Protein 2I2L (pdb70)

Secondary structure (DSSP, 8-state):
----B-B-S---BTTSTT-EEEE-TTS-EEEEEESSSSEEEEEETTSTT-B---EEETTEEE-SEEEEEEESSSSS---EEE-EEETTEEEEE-----EEEGGG--SEEEEEEEETTT-TT-SS---/----B-B-S---BTTSTTEEEEE-TTS-EEEEEESSS-EEEEEESSSTT-B---EEETTEEE-SEEEEEEESS-SS-EEEEE-EEETTEEEEE-----SEEEGGG--SEE--EEEETTTS-S-SS-----/----B-B-S---BTTSTTEEEEE-TTS-EEEEEESSSSEEEEEETTSSS-B--EEEETTEEEETTEEEEEEESSSS-EEEEE-EEETTEEEEE-----SEEETTT--SEEEEEEEETTT------

CATH classification: 2.10.70.50 (+1 more: 2.30.30.100)

Nearest PDB structures (foldseek):
  2i2l-assembly1_A  TM=1.008E+00  e=4.147E-24  Bacillus subtilis
  2i2l-assembly2_C-2  TM=9.514E-01  e=3.478E-18  Bacillus subtilis
  2i2l-assembly2_C-2  TM=1.008E+00  e=3.332E-23  Bacillus subtilis
  2i2l-assembly1_A  TM=9.440E-01  e=3.199E-18  Bacillus subtilis
  6m0w-assembly1_A  TM=3.793E-01  e=2.362E-01  Streptococcus thermophilus LMD-9

Solvent-accessible surface area: 21743 Å² total

Radius of gyration: 30.43 Å; Cα contacts (8 Å, |Δi|>4): 844; chains: 3; bounding box: 54×103×30 Å

Organism: Bacillus subtilis (strain 168) (NCBI:txid224308)

InterPro domains:
  IPR019096 YopX protein [PF09643] (5-131)

Structure (mmCIF, N/CA/C/O backbone):
data_2I2L
#
_entry.id   2I2L
#
_cell.length_a   99.521
_cell.length_b   99.521
_cell.length_c   87.430
_cell.angle_alpha   90.00
_cell.angle_beta   90.00
_cell.angle_gamma   120.00
#
_symmetry.space_group_name_H-M   'P 32 2 1'
#
loop_
_entity.id
_entity.type
_entity.pdbx_description
1 polymer 'YopX protein'
2 water water
#
loop_
_atom_site.group_PDB
_atom_site.id
_atom_site.type_symbol
_atom_site.label_atom_id
_atom_site.label_alt_id
_atom_site.label_comp_id
_atom_site.label_asym_id
_atom_site.label_entity_id
_atom_site.label_seq_id
_atom_site.pdbx_PDB_ins_code
_atom_site.Cartn_x
_atom_site.Cartn_y
_atom_site.Cartn_z
_atom_site.occupancy
_atom_site.B_iso_or_equiv
_atom_site.auth_seq_id
_atom_site.auth_comp_id
_atom_site.auth_asym_id
_atom_site.auth_atom_id
_atom_site.pdbx_PDB_model_num
ATOM 9 N N . ASN A 1 2 ? 16.134 93.313 51.217 1.00 66.12 2 ASN A N 1
ATOM 10 C CA . ASN A 1 2 ? 16.449 93.950 49.944 1.00 60.60 2 ASN A CA 1
ATOM 11 C C . ASN A 1 2 ? 15.159 94.531 49.416 1.00 54.88 2 ASN A C 1
ATOM 12 O O . ASN A 1 2 ? 14.666 94.138 48.365 1.00 54.21 2 ASN A O 1
ATOM 17 N N . THR A 1 3 ? 14.616 95.472 50.166 1.00 48.26 3 THR A N 1
ATOM 18 C CA . THR A 1 3 ? 13.366 96.091 49.798 1.00 43.05 3 THR A CA 1
ATOM 19 C C . THR A 1 3 ? 13.492 97.604 49.664 1.00 40.08 3 THR A C 1
ATOM 20 O O . THR A 1 3 ? 12.677 98.237 49.005 1.00 40.17 3 THR A O 1
ATOM 24 N N . ALA A 1 4 ? 14.529 98.176 50.269 1.00 37.73 4 ALA A N 1
ATOM 25 C CA . ALA A 1 4 ? 14.750 99.625 50.234 1.00 34.07 4 ALA A CA 1
ATOM 26 C C . ALA A 1 4 ? 14.807 100.172 48.825 1.00 32.17 4 ALA A C 1
ATOM 27 O O . ALA A 1 4 ? 15.602 99.724 48.003 1.00 32.09 4 ALA A O 1
ATOM 29 N N . TYR A 1 5 ? 13.954 101.153 48.561 1.00 30.74 5 TYR A N 1
ATOM 30 C CA . TYR A 1 5 ? 13.882 101.780 47.249 1.00 29.20 5 TYR A CA 1
ATOM 31 C C . TYR A 1 5 ? 13.343 103.191 47.457 1.00 28.83 5 TYR A C 1
ATOM 32 O O . TYR A 1 5 ? 12.881 103.534 48.551 1.00 28.37 5 TYR A O 1
ATOM 41 N N . ARG A 1 6 ? 13.414 104.007 46.413 1.00 27.64 6 ARG A N 1
ATOM 42 C CA . ARG A 1 6 ? 12.854 105.346 46.478 1.00 28.60 6 ARG A CA 1
ATOM 43 C C . ARG A 1 6 ? 12.471 105.763 45.069 1.00 29.14 6 ARG A C 1
ATOM 44 O O . ARG A 1 6 ? 13.165 105.443 44.104 1.00 28.43 6 ARG A O 1
ATOM 52 N N . VAL A 1 7 ? 11.347 106.453 44.950 1.00 30.63 7 VAL A N 1
ATOM 53 C CA . VAL A 1 7 ? 10.902 106.902 43.645 1.00 34.19 7 VAL A CA 1
ATOM 54 C C . VAL A 1 7 ? 10.845 108.405 43.587 1.00 37.22 7 VAL A C 1
ATOM 55 O O . VAL A 1 7 ? 10.574 109.085 44.579 1.00 35.66 7 VAL A O 1
ATOM 59 N N . TRP A 1 8 ? 11.122 108.927 42.406 1.00 42.59 8 TRP A N 1
ATOM 60 C CA . TRP A 1 8 ? 11.054 110.356 42.212 1.00 47.46 8 TRP A CA 1
ATOM 61 C C . TRP A 1 8 ? 9.942 110.560 41.186 1.00 48.92 8 TRP A C 1
ATOM 62 O O . TRP A 1 8 ? 10.079 110.196 40.011 1.00 49.33 8 TRP A O 1
ATOM 73 N N . ASP A 1 9 ? 8.825 111.103 41.657 1.00 50.10 9 ASP A N 1
ATOM 74 C CA . ASP A 1 9 ? 7.671 111.334 40.809 1.00 51.74 9 ASP A CA 1
ATOM 75 C C . ASP A 1 9 ? 7.896 112.533 39.904 1.00 53.26 9 ASP A C 1
ATOM 76 O O . ASP A 1 9 ? 7.203 112.703 38.906 1.00 53.72 9 ASP A O 1
ATOM 81 N N . GLY A 1 10 ? 8.883 113.355 40.251 1.00 54.89 10 GLY A N 1
ATOM 82 C CA . GLY A 1 10 ? 9.191 114.524 39.447 1.00 56.21 10 GLY A CA 1
ATOM 83 C C . GLY A 1 10 ? 9.175 115.805 40.252 1.00 56.88 10 GLY A C 1
ATOM 84 O O . GLY A 1 10 ? 9.851 116.773 39.916 1.00 57.59 10 GLY A O 1
ATOM 85 N N . GLU A 1 11 ? 8.392 115.809 41.321 1.00 57.59 11 GLU A N 1
ATOM 86 C CA . GLU A 1 11 ? 8.280 116.974 42.177 1.00 59.38 11 GLU A CA 1
ATOM 87 C C . GLU A 1 11 ? 8.906 116.685 43.532 1.00 61.00 11 GLU A C 1
ATOM 88 O O . GLU A 1 11 ? 9.599 117.531 44.108 1.00 61.48 11 GLU A O 1
ATOM 94 N N . GLN A 1 12 ? 8.665 115.481 44.038 1.00 61.87 12 GLN A N 1
ATOM 95 C CA . GLN A 1 12 ? 9.202 115.094 45.335 1.00 62.07 12 GLN A CA 1
ATOM 96 C C . GLN A 1 12 ? 9.778 113.673 45.378 1.00 60.98 12 GLN A C 1
ATOM 97 O O . GLN A 1 12 ? 9.475 112.832 44.525 1.00 61.45 12 GLN A O 1
ATOM 111 N N . HIS A 1 14 ? 10.302 109.949 47.135 1.00 51.17 14 HIS A N 1
ATOM 112 C CA . HIS A 1 14 ? 9.474 109.010 47.888 1.00 48.19 14 HIS A CA 1
ATOM 113 C C . HIS A 1 14 ? 10.293 107.836 48.416 1.00 47.84 14 HIS A C 1
ATOM 114 O O . HIS A 1 14 ? 10.926 107.104 47.650 1.00 48.34 14 HIS A O 1
ATOM 121 N N . TYR A 1 15 ? 10.286 107.663 49.733 1.00 46.62 15 TYR A N 1
ATOM 122 C CA . TYR A 1 15 ? 11.013 106.566 50.347 1.00 45.23 15 TYR A CA 1
ATOM 123 C C . TYR A 1 15 ? 10.074 105.406 50.684 1.00 44.55 15 TYR A C 1
ATOM 124 O O . TYR A 1 15 ? 8.979 105.604 51.207 1.00 43.28 15 TYR A O 1
ATOM 133 N N . TRP A 1 16 ? 10.521 104.197 50.352 1.00 45.14 16 TRP A N 1
ATOM 134 C CA . TRP A 1 16 ? 9.781 102.957 50.575 1.00 43.96 16 TRP A CA 1
ATOM 135 C C . TRP A 1 16 ? 9.038 102.858 51.910 1.00 43.55 16 TRP A C 1
ATOM 136 O O . TRP A 1 16 ? 7.913 102.360 51.956 1.00 41.18 16 TRP A O 1
ATOM 147 N N . ASP A 1 17 ? 9.666 103.317 52.992 1.00 44.58 17 ASP A N 1
ATOM 148 C CA . ASP A 1 17 ? 9.047 103.253 54.315 1.00 45.07 17 ASP A CA 1
ATOM 149 C C . ASP A 1 17 ? 8.004 104.319 54.597 1.00 44.91 17 ASP A C 1
ATOM 150 O O . ASP A 1 17 ? 7.311 104.245 55.613 1.00 44.94 17 ASP A O 1
ATOM 155 N N . ASP A 1 18 ? 7.900 105.314 53.718 1.00 44.25 18 ASP A N 1
ATOM 156 C CA . ASP A 1 18 ? 6.891 106.359 53.870 1.00 44.00 18 ASP A CA 1
ATOM 157 C C . ASP A 1 18 ? 5.568 105.652 54.159 1.00 44.40 18 ASP A C 1
ATOM 158 O O . ASP A 1 18 ? 5.297 104.596 53.594 1.00 45.59 18 ASP A O 1
ATOM 163 N N . GLU A 1 19 ? 4.738 106.223 55.020 1.00 43.81 19 GLU A N 1
ATOM 164 C CA . GLU A 1 19 ? 3.467 105.586 55.330 1.00 44.16 19 GLU A CA 1
ATOM 165 C C . GLU A 1 19 ? 2.597 105.466 54.078 1.00 43.60 19 GLU A C 1
ATOM 166 O O . GLU A 1 19 ? 2.569 106.374 53.240 1.00 42.51 19 GLU A O 1
ATOM 168 N N . GLY A 1 20 ? 1.914 104.328 53.953 1.00 43.11 20 GLY A N 1
ATOM 169 C CA . GLY A 1 20 ? 1.019 104.095 52.827 1.00 41.94 20 GLY A CA 1
ATOM 170 C C . GLY A 1 20 ? 1.581 103.680 51.473 1.00 40.87 20 GLY A C 1
ATOM 171 O O . GLY A 1 20 ? 0.898 102.998 50.696 1.00 40.82 20 GLY A O 1
ATOM 172 N N . LEU A 1 21 ? 2.809 104.083 51.167 1.00 38.69 21 LEU A N 1
ATOM 173 C CA . LEU A 1 21 ? 3.378 103.722 49.882 1.00 35.72 21 LEU A CA 1
ATOM 174 C C . LEU A 1 21 ? 3.602 102.232 49.738 1.00 32.48 21 LEU A C 1
ATOM 175 O O . LEU A 1 21 ? 3.870 101.518 50.709 1.00 31.17 21 LEU A O 1
ATOM 180 N N . SER A 1 22 ? 3.460 101.774 48.504 1.00 29.05 22 SER A N 1
ATOM 181 C CA . SER A 1 22 ? 3.679 100.381 48.158 1.00 27.77 22 SER A CA 1
ATOM 182 C C . SER A 1 22 ? 4.110 100.416 46.703 1.00 26.85 22 SER A C 1
ATOM 183 O O . SER A 1 22 ? 3.482 101.078 45.880 1.00 26.37 22 SER A O 1
ATOM 186 N N . LEU A 1 23 ? 5.195 99.720 46.395 1.00 26.05 23 LEU A N 1
ATOM 187 C CA . LEU A 1 23 ? 5.702 99.663 45.039 1.00 25.12 23 LEU A CA 1
ATOM 188 C C . LEU A 1 23 ? 5.172 98.402 44.362 1.00 24.28 23 LEU A C 1
ATOM 189 O O . LEU A 1 23 ? 5.078 97.334 44.981 1.00 21.52 23 LEU A O 1
ATOM 194 N N . ILE A 1 24 ? 4.810 98.525 43.093 1.00 23.52 24 ILE A N 1
ATOM 195 C CA . ILE A 1 24 ? 4.295 97.375 42.365 1.00 23.91 24 ILE A CA 1
ATOM 196 C C . ILE A 1 24 ? 4.994 97.215 41.022 1.00 24.41 24 ILE A C 1
ATOM 197 O O . ILE A 1 24 ? 4.828 98.044 40.116 1.00 23.76 24 ILE A O 1
ATOM 202 N N . ILE A 1 25 ? 5.785 96.151 40.913 1.00 23.89 25 ILE A N 1
ATOM 203 C CA . ILE A 1 25 ? 6.504 95.853 39.688 1.00 25.06 25 ILE A CA 1
ATOM 204 C C . ILE A 1 25 ? 5.652 94.886 38.874 1.00 28.46 25 ILE A C 1
ATOM 205 O O . ILE A 1 25 ? 5.186 93.878 39.409 1.00 29.32 25 ILE A O 1
ATOM 210 N N . LYS A 1 26 ? 5.433 95.185 37.593 1.00 30.68 26 LYS A N 1
ATOM 211 C CA . LYS A 1 26 ? 4.608 94.308 36.758 1.00 34.50 26 LYS A CA 1
ATOM 212 C C . LYS A 1 26 ? 5.377 93.364 35.828 1.00 35.77 26 LYS A C 1
ATOM 213 O O . LYS A 1 26 ? 6.542 93.593 35.492 1.00 33.79 26 LYS A O 1
ATOM 219 N N . SER A 1 27 ? 4.683 92.306 35.419 1.00 39.47 27 SER A N 1
ATOM 220 C CA . SER A 1 27 ? 5.219 91.263 34.543 1.00 43.98 27 SER A CA 1
ATOM 221 C C . SER A 1 27 ? 5.935 91.790 33.307 1.00 44.98 27 SER A C 1
ATOM 222 O O . SER A 1 27 ? 6.809 91.123 32.757 1.00 45.13 27 SER A O 1
ATOM 225 N N . ASN A 1 28 ? 5.562 92.984 32.870 1.00 46.63 28 ASN A N 1
ATOM 226 C CA . ASN A 1 28 ? 6.168 93.572 31.685 1.00 47.82 28 ASN A CA 1
ATOM 227 C C . ASN A 1 28 ? 7.311 94.515 32.060 1.00 48.37 28 ASN A C 1
ATOM 228 O O . ASN A 1 28 ? 7.741 95.342 31.243 1.00 49.32 28 ASN A O 1
ATOM 233 N N . GLY A 1 29 ? 7.784 94.407 33.299 1.00 47.32 29 GLY A N 1
ATOM 234 C CA . GLY A 1 29 ? 8.878 95.254 33.737 1.00 45.66 29 GLY A CA 1
ATOM 235 C C . GLY A 1 29 ? 8.476 96.634 34.218 1.00 43.89 29 GLY A C 1
ATOM 236 O O . GLY A 1 29 ? 9.277 97.325 34.841 1.00 44.89 29 GLY A O 1
ATOM 237 N N . ASP A 1 30 ? 7.251 97.054 33.926 1.00 42.10 30 ASP A N 1
ATOM 238 C CA . ASP A 1 30 ? 6.785 98.365 34.373 1.00 39.96 30 ASP A CA 1
ATOM 239 C C . ASP A 1 30 ? 6.690 98.393 35.893 1.00 38.03 30 ASP A C 1
ATOM 240 O O . ASP A 1 30 ? 6.571 97.344 36.538 1.00 37.31 30 ASP A O 1
ATOM 245 N N . TRP A 1 31 ? 6.766 99.591 36.464 1.00 35.39 31 TRP A N 1
ATOM 246 C CA . TRP A 1 31 ? 6.620 99.745 37.902 1.00 33.05 31 TRP A CA 1
ATOM 247 C C . TRP A 1 31 ? 5.594 100.838 38.156 1.00 34.30 31 TRP A C 1
ATOM 248 O O . TRP A 1 31 ? 5.261 101.606 37.252 1.00 35.14 31 TRP A O 1
ATOM 259 N N . THR A 1 32 ? 5.076 100.899 39.377 1.00 35.97 32 THR A N 1
ATOM 260 C CA . THR A 1 32 ? 4.066 101.892 39.725 1.00 35.62 32 THR A CA 1
ATOM 261 C C . THR A 1 32 ? 4.055 102.141 41.221 1.00 35.56 32 THR A C 1
ATOM 262 O O . THR A 1 32 ? 3.865 101.217 42.002 1.00 35.95 32 THR A O 1
ATOM 266 N N . LEU A 1 33 ? 4.263 103.384 41.629 1.00 36.54 33 LEU A N 1
ATOM 267 C CA . LEU A 1 33 ? 4.247 103.701 43.053 1.00 37.64 33 LEU A CA 1
ATOM 268 C C . LEU A 1 33 ? 2.809 103.971 43.479 1.00 39.38 33 LEU A C 1
ATOM 269 O O . LEU A 1 33 ? 2.122 104.782 42.861 1.00 39.94 33 LEU A O 1
ATOM 274 N N . LYS A 1 34 ? 2.353 103.296 44.530 1.00 41.64 34 LYS A N 1
ATOM 275 C CA . LYS A 1 34 ? 0.984 103.473 45.006 1.00 43.98 34 LYS A CA 1
ATOM 276 C C . LYS A 1 34 ? 0.875 103.862 46.474 1.00 46.32 34 LYS A C 1
ATOM 277 O O . LYS A 1 34 ? 1.614 103.367 47.327 1.00 47.29 34 LYS A O 1
ATOM 283 N N . ARG A 1 35 ? -0.069 104.752 46.751 1.00 49.40 35 ARG A N 1
ATOM 284 C CA . ARG A 1 35 ? -0.309 105.239 48.098 1.00 53.15 35 ARG A CA 1
ATOM 285 C C . ARG A 1 35 ? -1.683 104.774 48.561 1.00 55.46 35 ARG A C 1
ATOM 286 O O . ARG A 1 35 ? -2.580 104.559 47.747 1.00 55.72 35 ARG A O 1
ATOM 294 N N . LEU A 1 36 ? -1.844 104.612 49.869 1.00 59.07 36 LEU A N 1
ATOM 295 C CA . LEU A 1 36 ? -3.118 104.176 50.428 1.00 62.17 36 LEU A CA 1
ATOM 296 C C . LEU A 1 36 ? -3.766 105.332 51.187 1.00 63.97 36 LEU A C 1
ATOM 297 O O . LEU A 1 36 ? -3.362 105.648 52.310 1.00 63.39 36 LEU A O 1
ATOM 302 N N . TYR A 1 37 ? -4.765 105.959 50.564 1.00 66.02 37 TYR A N 1
ATOM 303 C CA . TYR A 1 37 ? -5.467 107.090 51.166 1.00 67.91 37 TYR A CA 1
ATOM 304 C C . TYR A 1 37 ? -6.505 106.619 52.182 1.00 68.67 37 TYR A C 1
ATOM 305 O O . TYR A 1 37 ? -6.290 106.725 53.392 1.00 69.38 37 TYR A O 1
ATOM 314 N N . THR A 1 38 ? -7.632 106.111 51.697 1.00 68.91 38 THR A N 1
ATOM 315 C CA . THR A 1 38 ? -8.674 105.611 52.589 1.00 69.54 38 THR A CA 1
ATOM 316 C C . THR A 1 38 ? -8.529 104.093 52.595 1.00 69.39 38 THR A C 1
ATOM 317 O O . THR A 1 38 ? -7.716 103.532 53.333 1.00 69.13 38 THR A O 1
ATOM 319 N N . ASP A 1 39 ? -9.326 103.438 51.762 1.00 69.07 39 ASP A N 1
ATOM 320 C CA . ASP A 1 39 ? -9.276 101.991 51.614 1.00 68.88 39 ASP A CA 1
ATOM 321 C C . ASP A 1 39 ? -9.059 101.827 50.113 1.00 68.38 39 ASP A C 1
ATOM 322 O O . ASP A 1 39 ? -9.323 100.778 49.522 1.00 68.47 39 ASP A O 1
ATOM 324 N N . VAL A 1 40 ? -8.553 102.901 49.518 1.00 67.03 40 VAL A N 1
ATOM 325 C CA . VAL A 1 40 ? -8.298 102.978 48.088 1.00 65.83 40 VAL A CA 1
ATOM 326 C C . VAL A 1 40 ? -6.809 103.173 47.801 1.00 64.60 40 VAL A C 1
ATOM 327 O O . VAL A 1 40 ? -6.154 104.017 48.428 1.00 65.28 40 VAL A O 1
ATOM 331 N N . LEU A 1 41 ? -6.276 102.398 46.859 1.00 61.24 41 LEU A N 1
ATOM 332 C CA . LEU A 1 41 ? -4.868 102.528 46.483 1.00 58.03 41 LEU A CA 1
ATOM 333 C C . LEU A 1 41 ? -4.788 103.579 45.385 1.00 54.86 41 LEU A C 1
ATOM 334 O O . LEU A 1 41 ? -5.417 103.436 44.332 1.00 54.73 41 LEU A O 1
ATOM 339 N N . VAL A 1 42 ? -4.013 104.629 45.622 1.00 50.92 42 VAL A N 1
ATOM 340 C CA . VAL A 1 42 ? -3.900 105.703 44.646 1.00 48.63 42 VAL A CA 1
ATOM 341 C C . VAL A 1 42 ? -2.573 105.798 43.921 1.00 45.87 42 VAL A C 1
ATOM 342 O O . VAL A 1 42 ? -1.516 105.812 44.544 1.00 45.45 42 VAL A O 1
ATOM 346 N N . PRO A 1 43 ? -2.619 105.868 42.580 1.00 44.39 43 PRO A N 1
ATOM 347 C CA . PRO A 1 43 ? -1.429 105.974 41.725 1.00 43.29 43 PRO A CA 1
ATOM 348 C C . PRO A 1 43 ? -0.749 107.326 41.921 1.00 40.81 43 PRO A C 1
ATOM 349 O O . PRO A 1 43 ? -1.299 108.357 41.555 1.00 40.76 43 PRO A O 1
ATOM 353 N N . VAL A 1 44 ? 0.440 107.305 42.510 1.00 39.07 44 VAL A N 1
ATOM 354 C CA . VAL A 1 44 ? 1.204 108.515 42.773 1.00 38.38 44 VAL A CA 1
ATOM 355 C C . VAL A 1 44 ? 2.009 108.895 41.523 1.00 39.01 44 VAL A C 1
ATOM 356 O O . VAL A 1 44 ? 1.924 110.028 41.031 1.00 39.17 44 VAL A O 1
ATOM 360 N N . VAL A 1 45 ? 2.797 107.958 41.013 1.00 37.82 45 VAL A N 1
ATOM 361 C CA . VAL A 1 45 ? 3.542 108.203 39.791 1.00 38.00 45 VAL A CA 1
ATOM 362 C C . VAL A 1 45 ? 3.669 106.841 39.134 1.00 38.31 45 VAL A C 1
ATOM 363 O O . VAL A 1 45 ? 3.243 105.846 39.714 1.00 37.00 45 VAL A O 1
ATOM 367 N N . ASP A 1 46 ? 4.256 106.785 37.942 1.00 39.80 46 ASP A N 1
ATOM 368 C CA . ASP A 1 46 ? 4.357 105.527 37.222 1.00 39.64 46 ASP A CA 1
ATOM 369 C C . ASP A 1 46 ? 5.461 105.506 36.172 1.00 38.39 46 ASP A C 1
ATOM 370 O O . ASP A 1 46 ? 5.702 106.496 35.504 1.00 39.00 46 ASP A O 1
ATOM 375 N N . SER A 1 47 ? 6.107 104.359 36.007 1.00 38.21 47 SER A N 1
ATOM 376 C CA . SER A 1 47 ? 7.205 104.207 35.053 1.00 38.77 47 SER A CA 1
ATOM 377 C C . SER A 1 47 ? 6.989 104.722 33.617 1.00 39.74 47 SER A C 1
ATOM 378 O O . SER A 1 47 ? 7.958 105.058 32.936 1.00 40.33 47 SER A O 1
ATOM 381 N N . THR A 1 48 ? 5.753 104.776 33.131 1.00 40.34 48 THR A N 1
ATOM 382 C CA . THR A 1 48 ? 5.561 105.262 31.769 1.00 41.73 48 THR A CA 1
ATOM 383 C C . THR A 1 48 ? 5.845 106.757 31.732 1.00 43.75 48 THR A C 1
ATOM 384 O O . THR A 1 48 ? 5.967 107.337 30.659 1.00 45.63 48 THR A O 1
ATOM 388 N N . ASN A 1 49 ? 5.947 107.375 32.907 1.00 44.94 49 ASN A N 1
ATOM 389 C CA . ASN A 1 49 ? 6.257 108.800 33.016 1.00 46.05 49 ASN A CA 1
ATOM 390 C C . ASN A 1 49 ? 7.779 108.948 32.911 1.00 48.33 49 ASN A C 1
ATOM 391 O O . ASN A 1 49 ? 8.497 108.847 33.911 1.00 48.14 49 ASN A O 1
ATOM 396 N N . ARG A 1 50 ? 8.265 109.200 31.700 1.00 50.66 50 ARG A N 1
ATOM 397 C CA . ARG A 1 50 ? 9.699 109.326 31.462 1.00 52.18 50 ARG A CA 1
ATOM 398 C C . ARG A 1 50 ? 10.446 110.338 32.316 1.00 51.48 50 ARG A C 1
ATOM 399 O O . ARG A 1 50 ? 11.669 110.422 32.228 1.00 52.31 50 ARG A O 1
ATOM 407 N N . ASN A 1 51 ? 9.736 111.109 33.134 1.00 49.99 51 ASN A N 1
ATOM 408 C CA . ASN A 1 51 ? 10.414 112.079 33.986 1.00 49.55 51 ASN A CA 1
ATOM 409 C C . ASN A 1 51 ? 10.677 111.460 35.349 1.00 47.99 51 ASN A C 1
ATOM 410 O O . ASN A 1 51 ? 11.570 111.896 36.083 1.00 47.97 51 ASN A O 1
ATOM 415 N N . ALA A 1 52 ? 9.896 110.438 35.681 1.00 44.95 52 ALA A N 1
ATOM 416 C CA . ALA A 1 52 ? 10.024 109.786 36.975 1.00 41.48 52 ALA A CA 1
ATOM 417 C C . ALA A 1 52 ? 11.220 108.853 37.041 1.00 38.97 52 ALA A C 1
ATOM 418 O O . ALA A 1 52 ? 11.847 108.566 36.019 1.00 36.55 52 ALA A O 1
ATOM 420 N N . ALA A 1 53 ? 11.533 108.392 38.251 1.00 37.60 53 ALA A N 1
ATOM 421 C CA . ALA A 1 53 ? 12.661 107.483 38.453 1.00 38.25 53 ALA A CA 1
ATOM 422 C C . ALA A 1 53 ? 12.524 106.573 39.690 1.00 38.45 53 ALA A C 1
ATOM 423 O O . ALA A 1 53 ? 11.969 106.974 40.724 1.00 38.28 53 ALA A O 1
ATOM 425 N N . LEU A 1 54 ? 13.025 105.344 39.560 1.00 37.83 54 LEU A N 1
ATOM 426 C CA . LEU A 1 54 ? 13.018 104.363 40.647 1.00 37.26 54 LEU A CA 1
ATOM 427 C C . LEU A 1 54 ? 14.494 104.032 40.979 1.00 36.92 54 LEU A C 1
ATOM 428 O O . LEU A 1 54 ? 15.257 103.623 40.100 1.00 35.24 54 LEU A O 1
ATOM 441 N N . TRP A 1 56 ? 17.087 101.914 43.721 1.00 30.38 56 TRP A N 1
ATOM 442 C CA . TRP A 1 56 ? 17.145 100.917 44.774 1.00 28.16 56 TRP A CA 1
ATOM 443 C C . TRP A 1 56 ? 18.157 101.284 45.854 1.00 27.67 56 TRP A C 1
ATOM 444 O O . TRP A 1 56 ? 19.111 102.046 45.633 1.00 22.61 56 TRP A O 1
ATOM 455 N N . GLY A 1 57 ? 17.928 100.737 47.038 1.00 28.35 57 GLY A N 1
ATOM 456 C CA . GLY A 1 57 ? 18.825 101.004 48.136 1.00 31.68 57 GLY A CA 1
ATOM 457 C C . GLY A 1 57 ? 19.671 99.793 48.460 1.00 33.07 57 GLY A C 1
ATOM 458 O O . GLY A 1 57 ? 19.214 98.658 48.389 1.00 33.15 57 GLY A O 1
ATOM 459 N N . ALA A 1 58 ? 20.928 100.036 48.789 1.00 34.97 58 ALA A N 1
ATOM 460 C CA . ALA A 1 58 ? 21.817 98.957 49.160 1.00 37.53 58 ALA A CA 1
ATOM 461 C C . ALA A 1 58 ? 22.119 99.153 50.636 1.00 39.03 58 ALA A C 1
ATOM 462 O O . ALA A 1 58 ? 22.306 100.280 51.100 1.00 39.39 58 ALA A O 1
ATOM 464 N N . LYS A 1 59 ? 22.115 98.069 51.392 1.00 41.02 59 LYS A N 1
ATOM 465 C CA . LYS A 1 59 ? 22.466 98.198 52.781 1.00 43.20 59 LYS A CA 1
ATOM 466 C C . LYS A 1 59 ? 23.996 98.085 52.746 1.00 44.59 59 LYS A C 1
ATOM 467 O O . LYS A 1 59 ? 24.564 97.133 52.201 1.00 43.52 59 LYS A O 1
ATOM 473 N N . VAL A 1 60 ? 24.658 99.099 53.279 1.00 46.08 60 VAL A N 1
ATOM 474 C CA . VAL A 1 60 ? 26.108 99.138 53.323 1.00 48.21 60 VAL A CA 1
ATOM 475 C C . VAL A 1 60 ? 26.519 100.232 54.312 1.00 50.44 60 VAL A C 1
ATOM 476 O O . VAL A 1 60 ? 26.055 101.383 54.238 1.00 49.64 60 VAL A O 1
ATOM 480 N N . ARG A 1 61 ? 27.376 99.848 55.255 1.00 52.36 61 ARG A N 1
ATOM 481 C CA . ARG A 1 61 ? 27.834 100.746 56.308 1.00 54.37 61 ARG A CA 1
ATOM 482 C C . ARG A 1 61 ? 26.640 100.894 57.251 1.00 54.06 61 ARG A C 1
ATOM 483 O O . ARG A 1 61 ? 26.439 101.944 57.876 1.00 53.17 61 ARG A O 1
ATOM 491 N N . GLY A 1 62 ? 25.845 99.825 57.327 1.00 53.46 62 GLY A N 1
ATOM 492 C CA . GLY A 1 62 ? 24.671 99.817 58.182 1.00 53.31 62 GLY A CA 1
ATOM 493 C C . GLY A 1 62 ? 23.598 100.777 57.714 1.00 53.73 62 GLY A C 1
ATOM 494 O O . GLY A 1 62 ? 22.520 100.857 58.305 1.00 54.10 62 GLY A O 1
ATOM 495 N N . LYS A 1 63 ? 23.900 101.517 56.651 1.00 54.46 63 LYS A N 1
ATOM 496 C CA . LYS A 1 63 ? 22.968 102.485 56.080 1.00 53.62 63 LYS A CA 1
ATOM 497 C C . LYS A 1 63 ? 22.382 101.974 54.760 1.00 52.64 63 LYS A C 1
ATOM 498 O O . LYS A 1 63 ? 22.570 100.816 54.370 1.00 53.21 63 LYS A O 1
ATOM 504 N N . PHE A 1 64 ? 21.673 102.867 54.080 1.00 50.04 64 PHE A N 1
ATOM 505 C CA . PHE A 1 64 ? 21.046 102.592 52.796 1.00 46.10 64 PHE A CA 1
ATOM 506 C C . PHE A 1 64 ? 21.446 103.747 51.898 1.00 44.86 64 PHE A C 1
ATOM 507 O O . PHE A 1 64 ? 21.213 104.901 52.249 1.00 45.97 64 PHE A O 1
ATOM 515 N N . ILE A 1 65 ? 22.072 103.460 50.766 1.00 42.75 65 ILE A N 1
ATOM 516 C CA . ILE A 1 65 ? 22.418 104.520 49.824 1.00 40.88 65 ILE A CA 1
ATOM 517 C C . ILE A 1 65 ? 21.554 104.156 48.632 1.00 39.24 65 ILE A C 1
ATOM 518 O O . ILE A 1 65 ? 21.026 103.045 48.598 1.00 40.01 65 ILE A O 1
ATOM 523 N N . TYR A 1 66 ? 21.396 105.052 47.662 1.00 36.83 66 TYR A N 1
ATOM 524 C CA . TYR A 1 66 ? 20.531 104.747 46.525 1.00 36.19 66 TYR A CA 1
ATOM 525 C C . TYR A 1 66 ? 21.055 105.150 45.132 1.00 37.63 66 TYR A C 1
ATOM 526 O O . TYR A 1 66 ? 21.264 104.309 44.266 1.00 38.27 66 TYR A O 1
ATOM 535 N N . ASP A 1 67 ? 21.225 106.448 44.913 1.00 40.41 67 ASP A N 1
ATOM 536 C CA . ASP A 1 67 ? 21.709 106.995 43.640 1.00 40.31 67 ASP A CA 1
ATOM 537 C C . ASP A 1 67 ? 22.059 108.457 43.964 1.00 39.40 67 ASP A C 1
ATOM 538 O O . ASP A 1 67 ? 21.853 109.397 43.182 1.00 35.25 67 ASP A O 1
ATOM 543 N N . ARG A 1 68 ? 22.614 108.604 45.161 1.00 38.81 68 ARG A N 1
ATOM 544 C CA . ARG A 1 68 ? 22.982 109.888 45.718 1.00 39.69 68 ARG A CA 1
ATOM 545 C C . ARG A 1 68 ? 24.292 110.511 45.233 1.00 39.05 68 ARG A C 1
ATOM 546 O O . ARG A 1 68 ? 25.009 109.955 44.389 1.00 39.52 68 ARG A O 1
ATOM 548 N N . SER A 1 69 ? 24.560 111.704 45.761 1.00 37.69 69 SER A N 1
ATOM 549 C CA . SER A 1 69 ? 25.799 112.424 45.500 1.00 35.98 69 SER A CA 1
ATOM 550 C C . SER A 1 69 ? 26.430 112.234 46.874 1.00 36.61 69 SER A C 1
ATOM 551 O O . SER A 1 69 ? 25.725 112.253 47.888 1.00 36.18 69 SER A O 1
ATOM 554 N N . ILE A 1 70 ? 27.733 112.012 46.931 1.00 37.66 70 ILE A N 1
ATOM 555 C CA . ILE A 1 70 ? 28.363 111.840 48.230 1.00 39.24 70 ILE A CA 1
ATOM 556 C C . ILE A 1 70 ? 29.717 112.526 48.280 1.00 39.77 70 ILE A C 1
ATOM 557 O O . ILE A 1 70 ? 30.303 112.837 47.244 1.00 38.61 70 ILE A O 1
ATOM 562 N N . VAL A 1 71 ? 30.197 112.783 49.491 1.00 41.49 71 VAL A N 1
ATOM 563 C CA . VAL A 1 71 ? 31.495 113.416 49.670 1.00 43.83 71 VAL A CA 1
ATOM 564 C C . VAL A 1 71 ? 32.463 112.346 50.175 1.00 45.94 71 VAL A C 1
ATOM 565 O O . VAL A 1 71 ? 32.330 111.849 51.297 1.00 45.77 71 VAL A O 1
ATOM 569 N N . LYS A 1 72 ? 33.415 111.971 49.324 1.00 48.18 72 LYS A N 1
ATOM 570 C CA . LYS A 1 72 ? 34.406 110.965 49.686 1.00 51.46 72 LYS A CA 1
ATOM 571 C C . LYS A 1 72 ? 35.681 111.682 50.162 1.00 54.00 72 LYS A C 1
ATOM 572 O O . LYS A 1 72 ? 36.494 112.141 49.353 1.00 53.70 72 LYS A O 1
ATOM 574 N N . ILE A 1 73 ? 35.830 111.793 51.482 1.00 56.28 73 ILE A N 1
ATOM 575 C CA . ILE A 1 73 ? 36.989 112.449 52.082 1.00 58.15 73 ILE A CA 1
ATOM 576 C C . ILE A 1 73 ? 37.965 111.409 52.625 1.00 59.39 73 ILE A C 1
ATOM 577 O O . ILE A 1 73 ? 37.604 110.579 53.461 1.00 58.41 73 ILE A O 1
ATOM 579 N N . THR A 1 74 ? 39.202 111.465 52.142 1.00 61.75 74 THR A N 1
ATOM 580 C CA . THR A 1 74 ? 40.242 110.535 52.564 1.00 64.87 74 THR A CA 1
ATOM 581 C C . THR A 1 74 ? 40.341 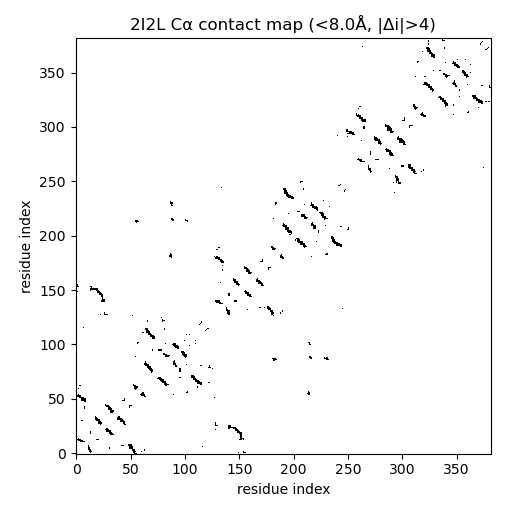110.484 54.079 1.00 66.67 74 THR A C 1
ATOM 582 O O . THR A 1 74 ? 40.231 111.510 54.753 1.00 68.17 74 THR A O 1
ATOM 584 N N . SER A 1 75 ? 40.541 109.290 54.622 1.00 68.39 75 SER A N 1
ATOM 585 C CA . SER A 1 75 ? 40.663 109.145 56.066 1.00 69.95 75 SER A CA 1
ATOM 586 C C . SER A 1 75 ? 41.970 109.801 56.494 1.00 70.15 75 SER A C 1
ATOM 587 O O . SER A 1 75 ? 42.122 110.225 57.641 1.00 69.98 75 SER A O 1
ATOM 590 N N . ASP A 1 76 ? 42.910 109.900 55.562 1.00 70.85 76 ASP A N 1
ATOM 591 C CA . ASP A 1 76 ? 44.191 110.518 55.851 1.00 71.73 76 ASP A CA 1
ATOM 592 C C . ASP A 1 76 ? 44.013 111.954 56.363 1.00 72.45 76 ASP A C 1
ATOM 593 O O . ASP A 1 76 ? 43.843 112.152 57.565 1.00 72.24 76 ASP A O 1
ATOM 595 N N . ASP A 1 77 ? 44.010 112.946 55.467 1.00 73.45 77 ASP A N 1
ATOM 596 C CA . ASP A 1 77 ? 43.900 114.358 55.883 1.00 74.32 77 ASP A CA 1
ATOM 597 C C . ASP A 1 77 ? 42.818 115.225 55.208 1.00 74.67 77 ASP A C 1
ATOM 598 O O . ASP A 1 77 ? 41.820 115.611 55.829 1.00 74.34 77 ASP A O 1
ATOM 600 N N . LYS A 1 78 ? 43.101 115.581 53.959 1.00 75.06 78 LYS A N 1
ATOM 601 C CA . LYS A 1 78 ? 42.255 116.362 53.051 1.00 75.75 78 LYS A CA 1
ATOM 602 C C . LYS A 1 78 ? 42.926 115.896 51.773 1.00 75.81 78 LYS A C 1
ATOM 603 O O . LYS A 1 78 ? 42.714 116.439 50.687 1.00 76.22 78 LYS A O 1
ATOM 605 N N . GLU A 1 79 ? 43.764 114.872 51.959 1.00 75.74 79 GLU A N 1
ATOM 606 C CA . GLU A 1 79 ? 44.545 114.237 50.900 1.00 75.56 79 GLU A CA 1
ATOM 607 C C . GLU A 1 79 ? 43.651 113.828 49.740 1.00 74.46 79 GLU A C 1
ATOM 608 O O . GLU A 1 79 ? 44.111 113.619 48.612 1.00 74.70 79 GLU A O 1
ATOM 610 N N . SER A 1 80 ? 42.366 113.708 50.030 1.00 72.66 80 SER A N 1
ATOM 611 C CA . SER A 1 80 ? 41.402 113.345 49.015 1.00 70.52 80 SER A CA 1
ATOM 612 C C . SER A 1 80 ? 40.004 113.662 49.509 1.00 68.49 80 SER A C 1
ATOM 613 O O . SER A 1 80 ? 39.677 113.470 50.679 1.00 69.35 80 SER A O 1
ATOM 615 N N . SER A 1 81 ? 39.194 114.171 48.598 1.00 64.93 81 SER A N 1
ATOM 616 C CA . SER A 1 81 ? 37.816 114.511 48.874 1.00 61.40 81 SER A CA 1
ATOM 617 C C . SER A 1 81 ? 37.239 114.685 47.490 1.00 59.01 81 SER A C 1
ATOM 618 O O . SER A 1 81 ? 37.981 114.896 46.526 1.00 57.91 81 SER A O 1
ATOM 621 N N . ASP A 1 82 ? 35.925 114.577 47.371 1.00 56.04 82 ASP A N 1
ATOM 622 C CA . ASP A 1 82 ? 35.304 114.725 46.064 1.00 52.53 82 ASP A CA 1
ATOM 623 C C . ASP A 1 82 ? 33.799 114.612 46.210 1.00 50.05 82 ASP A C 1
ATOM 624 O O . ASP A 1 82 ? 33.277 114.296 47.282 1.00 49.27 82 ASP A O 1
ATOM 629 N N . VAL A 1 83 ? 33.108 114.902 45.121 1.00 48.07 83 VAL A N 1
ATOM 630 C CA . VAL A 1 83 ? 31.669 114.790 45.087 1.00 46.88 83 VAL A CA 1
ATOM 631 C C . VAL A 1 83 ? 31.449 113.921 43.857 1.00 46.37 83 VAL A C 1
ATOM 632 O O . VAL A 1 83 ? 31.687 114.348 42.722 1.00 47.38 83 VAL A O 1
ATOM 636 N N . CYS A 1 84 ? 31.049 112.677 44.097 1.00 45.61 84 CYS A N 1
ATOM 637 C CA . CYS A 1 84 ? 30.817 111.720 43.021 1.00 43.05 84 CYS A CA 1
ATOM 638 C C . CYS A 1 84 ? 29.460 111.092 43.190 1.00 40.82 84 CYS A C 1
ATOM 639 O O . CYS A 1 84 ? 29.068 110.723 44.301 1.00 39.83 84 CYS A O 1
ATOM 642 N N . GLU A 1 85 ? 28.757 110.970 42.072 1.00 39.74 85 GLU A N 1
ATOM 643 C CA . GLU A 1 85 ? 27.420 110.390 42.035 1.00 39.08 85 GLU A CA 1
ATOM 644 C C . GLU A 1 85 ? 27.451 108.871 42.168 1.00 37.83 85 GLU A C 1
ATOM 645 O O . GLU A 1 85 ? 28.172 108.198 41.430 1.00 38.05 85 GLU A O 1
ATOM 651 N N . VAL A 1 86 ? 26.678 108.342 43.114 1.00 35.44 86 VAL A N 1
ATOM 652 C CA . VAL A 1 86 ? 26.611 106.903 43.330 1.00 34.46 86 VAL A CA 1
ATOM 653 C C . VAL A 1 86 ? 25.737 106.252 42.254 1.00 33.75 86 VAL A C 1
ATOM 654 O O . VAL A 1 86 ? 24.543 106.548 42.134 1.00 33.17 86 VAL A O 1
ATOM 658 N N . LYS A 1 87 ? 26.340 105.362 41.476 1.00 32.12 87 LYS A N 1
ATOM 659 C CA . LYS A 1 87 ? 25.631 104.692 40.402 1.00 31.10 87 LYS A CA 1
ATOM 660 C C . LYS A 1 87 ? 25.485 103.209 40.681 1.00 31.38 87 LYS A C 1
ATOM 661 O O . LYS A 1 87 ? 26.313 102.613 41.388 1.00 30.68 87 LYS A O 1
ATOM 667 N N . PHE A 1 88 ? 24.429 102.619 40.122 1.00 31.41 88 PHE A N 1
ATOM 668 C CA . PHE A 1 88 ? 24.171 101.185 40.261 1.00 30.93 88 PHE A CA 1
ATOM 669 C C . PHE A 1 88 ? 24.318 100.625 38.855 1.00 32.20 88 PHE A C 1
AT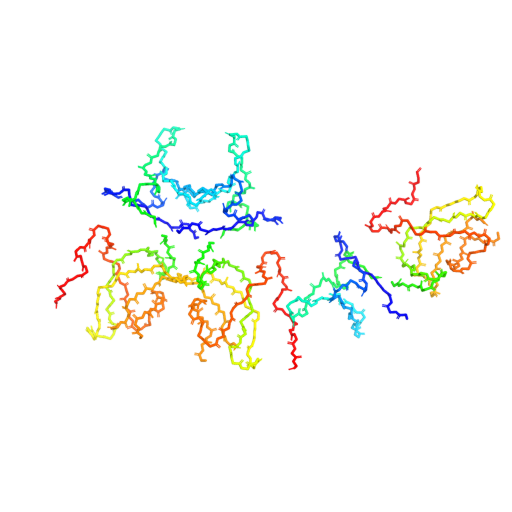OM 670 O O . PHE A 1 88 ? 23.460 100.852 38.000 1.00 32.81 88 PHE A O 1
ATOM 678 N N . SER A 1 89 ? 25.420 99.923 38.605 1.00 33.67 89 SER A N 1
ATOM 679 C CA . SER A 1 89 ? 25.672 99.358 37.280 1.00 34.31 89 SER A CA 1
ATOM 680 C C . SER A 1 89 ? 26.541 98.107 37.381 1.00 33.50 89 SER A C 1
ATOM 681 O O . SER A 1 89 ? 27.323 97.968 38.322 1.00 33.92 89 SER A O 1
ATOM 684 N N . ASP A 1 90 ? 26.402 97.198 36.420 1.00 32.67 90 ASP A N 1
ATOM 685 C CA . ASP A 1 90 ? 27.186 95.963 36.427 1.00 33.19 90 ASP A CA 1
ATOM 686 C C . ASP A 1 90 ? 26.973 95.146 37.698 1.00 32.61 90 ASP A C 1
ATOM 687 O O . ASP A 1 90 ? 27.828 94.348 38.082 1.00 34.91 90 ASP A O 1
ATOM 692 N N . GLY A 1 91 ? 25.842 95.349 38.360 1.00 31.32 91 GLY A N 1
ATOM 693 C CA . GLY A 1 91 ? 25.572 94.605 39.571 1.00 30.06 91 GLY A CA 1
ATOM 694 C C . GLY A 1 91 ? 26.294 95.147 40.789 1.00 29.77 91 GLY A C 1
ATOM 695 O O . GLY A 1 91 ? 26.514 94.423 41.764 1.00 28.88 91 GLY A O 1
ATOM 696 N N . VAL A 1 92 ? 26.675 96.419 40.750 1.00 29.84 92 VAL A N 1
ATOM 697 C CA . VAL A 1 92 ? 27.351 97.003 41.901 1.00 30.18 92 VAL A CA 1
ATOM 698 C C . VAL A 1 92 ? 27.179 98.512 42.028 1.00 31.29 92 VAL A C 1
ATOM 699 O O . VAL A 1 92 ? 27.237 99.245 41.035 1.00 32.63 92 VAL A O 1
ATOM 703 N N . PHE A 1 93 ? 26.920 98.963 43.254 1.00 31.74 93 PHE A N 1
ATOM 704 C CA . PHE A 1 93 ? 26.790 100.389 43.529 1.00 31.78 93 PHE A CA 1
ATOM 705 C C . PHE A 1 93 ? 28.234 100.874 43.583 1.00 32.24 93 PHE A C 1
ATOM 706 O O . PHE A 1 93 ? 28.986 100.541 44.504 1.00 31.76 93 PHE A O 1
ATOM 714 N N . GLN A 1 94 ? 28.617 101.641 42.573 1.00 32.77 94 GLN A N 1
ATOM 715 C CA . GLN A 1 94 ? 29.973 102.143 42.464 1.00 33.87 94 GLN A CA 1
ATOM 716 C C . GLN A 1 94 ? 30.083 103.663 42.527 1.00 34.92 94 GLN A C 1
ATOM 717 O O . GLN A 1 94 ? 29.083 104.378 42.405 1.00 35.22 94 GLN A O 1
ATOM 723 N N . VAL A 1 95 ? 31.312 104.148 42.706 1.00 35.73 95 VAL A N 1
ATOM 724 C CA . VAL A 1 95 ? 31.586 105.581 42.783 1.00 36.77 95 VAL A CA 1
ATOM 725 C C . VAL A 1 95 ? 32.979 105.874 42.241 1.00 37.23 95 VAL A C 1
ATOM 726 O O . VAL A 1 95 ? 33.859 105.016 42.298 1.00 36.51 95 VAL A O 1
ATOM 730 N N . ASP A 1 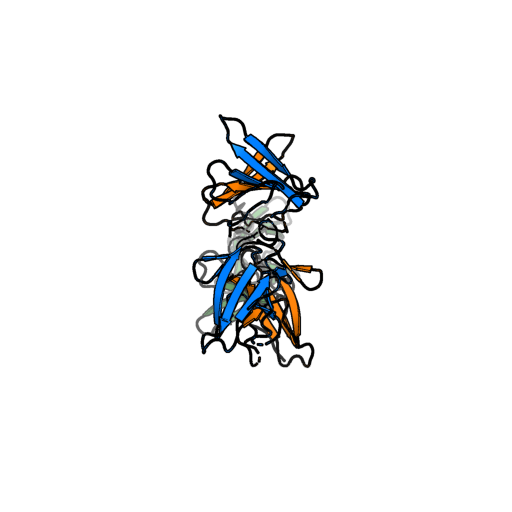96 ? 33.178 107.078 41.707 1.00 39.15 96 ASP A N 1
ATOM 731 C CA . ASP A 1 96 ? 34.481 107.455 41.169 1.00 41.33 96 ASP A CA 1
ATOM 732 C C . ASP A 1 96 ? 35.487 107.623 42.300 1.00 42.42 96 ASP A C 1
ATOM 733 O O . ASP A 1 96 ? 35.359 108.511 43.136 1.00 42.35 96 ASP A O 1
ATOM 738 N N . VAL A 1 97 ? 36.492 106.762 42.333 1.00 44.17 97 VAL A N 1
ATOM 739 C CA . VAL A 1 97 ? 37.480 106.858 43.391 1.00 46.42 97 VAL A CA 1
ATOM 740 C C . VAL A 1 97 ? 38.857 107.306 42.929 1.00 47.08 97 VAL A C 1
ATOM 741 O O . VAL A 1 97 ? 39.873 106.751 43.351 1.00 48.06 97 VAL A O 1
ATOM 745 N N . SER A 1 98 ? 38.879 108.310 42.055 1.00 47.30 98 SER A N 1
ATOM 746 C CA . SER A 1 98 ? 40.128 108.882 41.569 1.00 46.68 98 SER A CA 1
ATOM 747 C C . SER A 1 98 ? 40.452 109.954 42.611 1.00 47.41 98 SER A C 1
ATOM 748 O O . SER A 1 98 ? 40.526 111.157 42.316 1.00 46.11 98 SER A O 1
ATOM 751 N N . LYS A 1 99 ? 40.604 109.480 43.847 1.00 48.14 99 LYS A N 1
ATOM 752 C CA . LYS A 1 99 ? 40.897 110.311 45.007 1.00 48.19 99 LYS A CA 1
ATOM 753 C C . LYS A 1 99 ? 40.690 109.473 46.273 1.00 47.69 99 LYS A C 1
ATOM 754 O O . LYS A 1 99 ? 39.572 109.051 46.582 1.00 45.12 99 LYS A O 1
ATOM 756 N N . TYR A 1 104 ? 41.856 103.170 42.619 1.00 60.14 104 TYR A N 1
ATOM 757 C CA . TYR A 1 104 ? 41.292 102.841 41.312 1.00 60.00 104 TYR A CA 1
ATOM 758 C C . TYR A 1 104 ? 40.588 104.058 40.717 1.00 60.31 104 TYR A C 1
ATOM 759 O O . TYR A 1 104 ? 40.988 105.198 40.940 1.00 61.15 104 TYR A O 1
ATOM 768 N N . ASP A 1 105 ? 39.534 103.794 39.953 1.00 60.37 105 ASP A N 1
ATOM 769 C CA . ASP A 1 105 ? 38.736 104.841 39.331 1.00 60.07 105 ASP A CA 1
ATOM 770 C C . ASP A 1 105 ? 37.297 104.669 39.792 1.00 58.72 105 ASP A C 1
ATOM 771 O O . ASP A 1 105 ? 36.588 105.645 40.038 1.00 58.70 105 ASP A O 1
ATOM 776 N N . VAL A 1 106 ? 36.879 103.411 39.897 1.00 56.00 106 VAL A N 1
ATOM 777 C CA . VAL A 1 106 ? 35.536 103.066 40.332 1.00 53.14 106 VAL A CA 1
ATOM 778 C C . VAL A 1 106 ? 35.639 101.894 41.299 1.00 50.67 106 VAL A C 1
ATOM 779 O O . VAL A 1 106 ? 36.536 101.065 41.174 1.00 50.17 106 VAL A O 1
ATOM 783 N N . THR A 1 107 ? 34.728 101.834 42.264 1.00 48.11 107 THR A N 1
ATOM 784 C CA . THR A 1 107 ? 34.729 100.754 43.244 1.00 45.60 107 THR A CA 1
ATOM 785 C C . THR A 1 107 ? 33.423 100.757 44.022 1.00 43.80 107 THR A C 1
ATOM 786 O O . THR A 1 107 ? 32.742 101.777 44.100 1.00 44.07 107 THR A O 1
ATOM 790 N N . ALA A 1 108 ? 33.071 99.615 44.595 1.00 41.96 108 ALA A N 1
ATOM 791 C CA . ALA A 1 108 ? 31.845 99.528 45.369 1.00 40.47 108 ALA A CA 1
ATOM 792 C C . ALA A 1 108 ? 31.903 100.616 46.421 1.00 39.34 108 ALA A C 1
ATOM 793 O O . ALA A 1 108 ? 32.977 100.927 46.919 1.00 38.22 108 ALA A O 1
ATOM 795 N N . VAL A 1 109 ? 30.759 101.210 46.744 1.00 40.43 109 VAL A N 1
ATOM 796 C CA . VAL A 1 109 ? 30.727 102.253 47.765 1.00 40.87 109 VAL A CA 1
ATOM 797 C C . VAL A 1 109 ? 30.980 101.618 49.133 1.00 40.81 109 VAL A C 1
ATOM 798 O O . VAL A 1 109 ? 31.436 102.284 50.058 1.00 41.52 109 VAL A O 1
ATOM 802 N N . GLY A 1 110 ? 30.685 100.327 49.252 1.00 40.57 110 GLY A N 1
ATOM 803 C CA . GLY A 1 110 ? 30.894 99.631 50.507 1.00 40.74 110 GLY A CA 1
ATOM 804 C C . GLY A 1 110 ? 32.279 99.025 50.598 1.00 40.94 110 GLY A C 1
ATOM 805 O O . GLY A 1 110 ? 32.598 98.315 51.552 1.00 40.13 110 GLY A O 1
ATOM 806 N N . TRP A 1 111 ? 33.098 99.301 49.587 1.00 41.74 111 TRP A N 1
ATOM 807 C CA . TRP A 1 111 ? 34.471 98.804 49.534 1.00 42.57 111 TRP A CA 1
ATOM 808 C C . TRP A 1 111 ? 35.472 99.957 49.557 1.00 45.93 111 TRP A C 1
ATOM 809 O O . TRP A 1 111 ? 36.664 99.753 49.321 1.00 47.39 111 TRP A O 1
ATOM 820 N N . VAL A 1 112 ? 34.988 101.171 49.816 1.00 49.44 112 VAL A N 1
ATOM 821 C CA . VAL A 1 112 ? 35.879 102.324 49.889 1.00 52.29 112 VAL A CA 1
ATOM 822 C C . VAL A 1 112 ? 36.775 101.964 51.059 1.00 54.62 112 VAL A C 1
ATOM 823 O O . VAL A 1 112 ? 36.298 101.814 52.188 1.00 55.37 112 VAL A O 1
ATOM 825 N N . GLU A 1 113 ? 38.065 101.800 50.786 1.00 56.59 113 GLU A N 1
ATOM 826 C CA . GLU A 1 113 ? 39.018 101.412 51.822 1.00 57.57 113 GLU A CA 1
ATOM 827 C C . GLU A 1 113 ? 39.481 102.536 52.752 1.00 58.25 113 GLU A C 1
ATOM 828 O O . GLU A 1 113 ? 39.003 102.650 53.887 1.00 58.22 113 GLU A O 1
ATOM 830 N N . TYR A 1 114 ? 40.406 103.364 52.272 1.00 58.24 114 TYR A N 1
ATOM 831 C CA . TYR A 1 114 ? 40.962 104.440 53.088 1.00 58.07 114 TYR A CA 1
ATOM 832 C C . TYR A 1 114 ? 40.176 105.742 53.054 1.00 58.02 114 TYR A C 1
ATOM 833 O O . TYR A 1 114 ? 40.766 106.825 53.058 1.00 57.85 114 TYR A O 1
ATOM 835 N N . ALA A 1 115 ? 38.850 105.645 53.030 1.00 57.87 115 ALA A N 1
ATOM 836 C CA . ALA A 1 115 ? 38.020 106.841 52.996 1.00 56.94 115 ALA A CA 1
ATOM 837 C C . ALA A 1 115 ? 36.733 106.727 53.804 1.00 56.17 115 ALA A C 1
ATOM 838 O O . ALA A 1 115 ? 36.343 105.651 54.245 1.00 56.71 115 ALA A O 1
ATOM 840 N N . THR A 1 116 ? 36.085 107.867 53.995 1.00 55.60 116 THR A N 1
ATOM 841 C CA . THR A 1 116 ? 34.830 107.939 54.721 1.00 54.60 116 THR A CA 1
ATOM 842 C C . THR A 1 116 ? 33.826 108.588 53.762 1.00 52.84 116 THR A C 1
ATOM 843 O O . THR A 1 116 ? 34.078 109.667 53.224 1.00 53.34 116 THR A O 1
ATOM 847 N N . ILE A 1 117 ? 32.701 107.921 53.527 1.00 50.63 117 ILE A N 1
ATOM 848 C CA . ILE A 1 117 ? 31.698 108.439 52.606 1.00 49.08 117 ILE A CA 1
ATOM 849 C C . ILE A 1 117 ? 30.489 109.007 53.331 1.00 47.61 117 ILE A C 1
ATOM 850 O O . ILE A 1 117 ? 29.936 108.370 54.225 1.00 46.63 117 ILE A O 1
ATOM 855 N N . GLU A 1 118 ? 30.077 110.205 52.921 1.00 47.08 118 GLU A N 1
ATOM 856 C CA . GLU A 1 118 ? 28.941 110.889 53.530 1.00 45.93 118 GLU A CA 1
ATOM 857 C C . GLU A 1 118 ? 27.941 111.361 52.486 1.00 44.89 118 GLU A C 1
ATOM 858 O O . GLU A 1 118 ? 28.287 112.155 51.610 1.00 45.64 118 GLU A O 1
ATOM 864 N N . VAL A 1 119 ? 26.701 110.884 52.580 1.00 43.14 119 VAL A N 1
ATOM 865 C CA . VAL A 1 119 ? 25.666 111.283 51.626 1.00 40.87 119 VAL A CA 1
ATOM 866 C C . VAL A 1 119 ? 25.300 112.743 51.838 1.00 39.56 119 VAL A C 1
ATOM 867 O O . VAL A 1 119 ? 25.063 113.164 52.967 1.00 40.10 119 VAL A O 1
ATOM 871 N N . ILE A 1 120 ? 25.257 113.520 50.759 1.00 38.34 120 ILE A N 1
ATOM 872 C CA . ILE A 1 120 ? 24.904 114.938 50.874 1.00 38.12 120 ILE A CA 1
ATOM 873 C C . ILE A 1 120 ? 23.684 115.311 50.020 1.00 38.65 120 ILE A C 1
ATOM 874 O O . ILE A 1 120 ? 23.160 116.432 50.118 1.00 39.03 120 ILE A O 1
ATOM 879 N N . GLY A 1 121 ? 23.236 114.373 49.186 1.00 37.93 121 GLY A N 1
ATOM 880 C CA . GLY A 1 121 ? 22.082 114.629 48.343 1.00 37.77 121 GLY A CA 1
ATOM 881 C C . GLY A 1 121 ? 21.846 113.579 47.268 1.00 37.80 121 GLY A C 1
ATOM 882 O O . GLY A 1 121 ? 22.168 112.398 47.446 1.00 35.02 121 GLY A O 1
ATOM 883 N N . ASP A 1 122 ? 21.264 114.021 46.152 1.00 37.76 122 ASP A N 1
ATOM 884 C CA . ASP A 1 122 ? 20.981 113.158 45.013 1.00 36.57 122 ASP A CA 1
ATOM 885 C C . ASP A 1 122 ? 20.870 113.977 43.729 1.00 35.34 122 ASP A C 1
ATOM 886 O O . ASP A 1 122 ? 20.456 115.137 43.745 1.00 33.15 122 ASP A O 1
ATOM 891 N N . VAL A 1 123 ? 21.242 113.351 42.620 1.00 35.68 123 VAL A N 1
ATOM 892 C CA . VAL A 1 123 ? 21.201 113.980 41.312 1.00 36.07 123 VAL A CA 1
ATOM 893 C C . VAL A 1 123 ? 19.863 114.664 41.031 1.00 38.48 123 VAL A C 1
ATOM 894 O O . VAL A 1 123 ? 19.821 115.674 40.320 1.00 39.88 123 VAL A O 1
ATOM 896 N N . TYR A 1 124 ? 18.766 114.141 41.578 1.00 38.77 124 TYR A N 1
ATOM 897 C CA . TYR A 1 124 ? 17.482 114.776 41.307 1.00 39.20 124 TYR A CA 1
ATOM 898 C C . TYR A 1 124 ? 17.296 116.091 42.052 1.00 41.36 124 TYR A C 1
ATOM 899 O O . TYR A 1 124 ? 17.107 117.140 41.427 1.00 42.28 124 TYR A O 1
ATOM 908 N N . GLN A 1 125 ? 17.377 116.045 43.378 1.00 42.57 125 GLN A N 1
ATOM 909 C CA . GLN A 1 125 ? 17.197 117.240 44.203 1.00 42.71 125 GLN A CA 1
ATOM 910 C C . GLN A 1 125 ? 18.406 118.190 44.335 1.00 42.15 125 GLN A C 1
ATOM 911 O O . GLN A 1 125 ? 18.293 119.260 44.937 1.00 40.43 125 GLN A O 1
ATOM 917 N N . ASN A 1 126 ? 19.551 117.807 43.780 1.00 41.50 126 ASN A N 1
ATOM 918 C CA . ASN A 1 126 ? 20.743 118.645 43.854 1.00 42.77 126 ASN A CA 1
ATOM 919 C C . ASN A 1 126 ? 21.512 118.545 42.546 1.00 43.22 126 ASN A C 1
ATOM 920 O O . ASN A 1 126 ? 22.723 118.331 42.546 1.00 43.05 126 ASN A O 1
ATOM 925 N N . PRO A 1 127 ? 20.822 118.714 41.414 1.00 44.25 127 PRO A N 1
ATOM 926 C CA . PRO A 1 127 ? 21.434 118.638 40.081 1.00 45.83 127 PRO A CA 1
ATOM 927 C C . PRO A 1 127 ? 22.731 119.413 39.938 1.00 48.06 127 PRO A C 1
ATOM 928 O O . PRO A 1 127 ? 23.617 119.034 39.163 1.00 48.50 127 PRO A O 1
ATOM 932 N N . GLU A 1 128 ? 22.841 120.495 40.701 1.00 49.75 128 GLU A N 1
ATOM 933 C CA . GLU A 1 128 ? 24.011 121.361 40.655 1.00 50.37 128 GLU A CA 1
ATOM 934 C C . GLU A 1 128 ? 25.180 120.965 41.547 1.00 50.05 128 GLU A C 1
ATOM 935 O O . GLU A 1 128 ? 26.309 121.379 41.294 1.00 51.57 128 GLU A O 1
ATOM 941 N N . LEU A 1 129 ? 24.932 120.155 42.570 1.00 49.66 129 LEU A N 1
ATOM 942 C CA . LEU A 1 129 ? 25.998 119.781 43.494 1.00 49.84 129 LEU A CA 1
ATOM 943 C C . LEU A 1 129 ? 27.257 119.164 42.889 1.00 51.09 129 LEU A C 1
ATOM 944 O O . LEU A 1 129 ? 28.330 119.229 43.486 1.00 49.83 129 LEU A O 1
ATOM 949 N N . LEU A 1 130 ? 27.154 118.575 41.706 1.00 53.45 130 LEU A N 1
ATOM 950 C CA . LEU A 1 130 ? 28.339 117.983 41.110 1.00 56.44 130 LEU A CA 1
ATOM 951 C C . LEU A 1 130 ? 29.304 119.004 40.499 1.00 59.22 130 LEU A C 1
ATOM 952 O O . LEU A 1 130 ? 29.742 118.825 39.361 1.00 59.88 130 LEU A O 1
ATOM 957 N N . GLU A 1 131 ? 29.643 120.067 41.238 1.00 61.55 131 GLU A N 1
ATOM 958 C CA . GLU A 1 131 ? 30.587 121.060 40.718 1.00 63.59 131 GLU A CA 1
ATOM 959 C C . GLU A 1 131 ? 31.140 122.139 41.643 1.00 63.60 131 GLU A C 1
ATOM 960 O O . GLU A 1 131 ? 30.606 122.411 42.708 1.00 63.70 131 GLU A O 1
ATOM 966 N N . GLY A 1 132 ? 32.239 122.738 41.197 1.00 64.69 132 GLY A N 1
ATOM 967 C CA . GLY A 1 132 ? 32.907 123.819 41.906 1.00 66.52 132 GLY A CA 1
ATOM 968 C C . GLY A 1 132 ? 33.254 123.698 43.378 1.00 68.07 132 GLY A C 1
ATOM 969 O O . GLY A 1 132 ? 32.759 124.489 44.179 1.00 68.23 132 GLY A O 1
ATOM 970 N N . VAL A 1 133 ? 34.115 122.743 43.739 1.00 69.81 133 VAL A N 1
ATOM 971 C CA . VAL A 1 133 ? 34.524 122.555 45.141 1.00 70.55 133 VAL A CA 1
ATOM 972 C C . VAL A 1 133 ? 35.465 123.674 45.580 1.00 71.26 133 VAL A C 1
ATOM 973 O O . VAL A 1 133 ? 35.838 124.529 44.773 1.00 71.76 133 VAL A O 1
ATOM 977 N N . LYS A 1 134 ? 35.851 123.667 46.853 1.00 71.70 134 LYS A N 1
ATOM 978 C CA . LYS A 1 134 ? 36.745 124.701 47.372 1.00 72.06 134 LYS A CA 1
ATOM 979 C C . LYS A 1 134 ? 37.161 124.444 48.815 1.00 71.86 134 LYS A C 1
ATOM 980 O O . LYS A 1 134 ? 38.379 124.309 49.073 1.00 71.29 134 LYS A O 1
ATOM 987 N N . ASN B 1 2 ? 15.390 98.569 35.799 1.00 52.37 2 ASN B N 1
ATOM 988 C CA . ASN B 1 2 ? 15.772 98.088 37.126 1.00 49.25 2 ASN B CA 1
ATOM 989 C C . ASN B 1 2 ? 14.548 97.367 37.661 1.00 46.31 2 ASN B C 1
ATOM 990 O O . ASN B 1 2 ? 13.782 97.923 38.445 1.00 45.66 2 ASN B O 1
ATOM 995 N N . THR B 1 3 ? 14.349 96.129 37.241 1.00 43.27 3 THR B N 1
ATOM 996 C CA . THR B 1 3 ? 13.159 95.442 37.689 1.00 40.95 3 THR B CA 1
ATOM 997 C C . THR B 1 3 ? 13.248 93.932 37.816 1.00 38.80 3 THR B C 1
ATOM 998 O O . THR B 1 3 ? 12.441 93.326 38.513 1.00 37.80 3 THR B O 1
ATOM 1002 N N . ALA B 1 4 ? 14.233 93.327 37.163 1.00 37.98 4 ALA B N 1
ATOM 1003 C CA . ALA B 1 4 ? 14.396 91.870 37.213 1.00 35.81 4 ALA B CA 1
ATOM 1004 C C . ALA B 1 4 ? 14.477 91.302 38.629 1.00 34.09 4 ALA B C 1
ATOM 1005 O O . ALA B 1 4 ? 15.218 91.800 39.484 1.00 33.50 4 ALA B O 1
ATOM 1007 N N . TYR B 1 5 ? 13.692 90.257 38.862 1.00 32.31 5 TYR B N 1
ATOM 1008 C CA . TYR B 1 5 ? 13.681 89.569 40.144 1.00 30.28 5 TYR B CA 1
ATOM 1009 C C . TYR B 1 5 ? 13.088 88.185 39.905 1.00 29.98 5 TYR B C 1
ATOM 1010 O O . TYR B 1 5 ? 12.535 87.909 38.831 1.00 28.68 5 TYR B O 1
ATOM 1019 N N . ARG B 1 6 ? 13.235 87.323 40.905 1.00 30.09 6 ARG B N 1
ATOM 1020 C CA . ARG B 1 6 ? 12.697 85.965 40.882 1.00 30.84 6 ARG B CA 1
ATOM 1021 C C . ARG B 1 6 ? 12.371 85.607 42.332 1.00 30.69 6 ARG B C 1
ATOM 1022 O O . ARG B 1 6 ? 13.075 86.019 43.254 1.00 30.69 6 ARG B O 1
ATOM 1030 N N . VAL B 1 7 ? 11.284 84.879 42.543 1.00 31.15 7 VAL B N 1
ATOM 1031 C CA . VAL B 1 7 ? 10.934 84.469 43.893 1.00 31.54 7 VAL B CA 1
ATOM 1032 C C . VAL B 1 7 ? 10.771 82.970 43.968 1.00 32.12 7 VAL B C 1
ATOM 1033 O O . VAL B 1 7 ? 10.170 82.342 43.093 1.00 30.97 7 VAL B O 1
ATOM 1037 N N . TRP B 1 8 ? 11.348 82.406 45.018 1.00 34.27 8 TRP B N 1
ATOM 1038 C CA . TRP B 1 8 ? 11.258 80.984 45.291 1.00 36.57 8 TRP B CA 1
ATOM 1039 C C . TRP B 1 8 ? 10.110 80.939 46.295 1.00 38.15 8 TRP B C 1
ATOM 1040 O O . TRP B 1 8 ? 10.193 81.566 47.354 1.00 37.93 8 TRP B O 1
ATOM 1051 N N . ASP B 1 9 ? 9.032 80.235 45.957 1.00 39.50 9 ASP B N 1
ATOM 1052 C CA . ASP B 1 9 ? 7.876 80.155 46.840 1.00 41.15 9 ASP B CA 1
ATOM 1053 C C . ASP B 1 9 ? 7.904 78.906 47.705 1.00 43.10 9 ASP B C 1
ATOM 1054 O O . ASP B 1 9 ? 6.909 78.584 48.353 1.00 43.91 9 ASP B O 1
ATOM 1059 N N . GLY B 1 10 ? 9.034 78.201 47.706 1.00 44.61 10 GLY B N 1
ATOM 1060 C CA . GLY B 1 10 ? 9.157 76.989 48.501 1.00 45.97 10 GLY B CA 1
ATOM 1061 C C . GLY B 1 10 ? 9.222 75.730 47.649 1.00 46.39 10 GLY B C 1
ATOM 1062 O O . GLY B 1 10 ? 9.995 74.814 47.932 1.00 45.57 10 GLY B O 1
ATOM 1063 N N . GLU B 1 11 ? 8.417 75.688 46.594 1.00 47.59 11 GLU B N 1
ATOM 1064 C CA . GLU B 1 11 ? 8.385 74.532 45.712 1.00 49.58 11 GLU B CA 1
ATOM 1065 C C . GLU B 1 11 ? 8.906 74.854 44.307 1.00 50.37 11 GLU B C 1
ATOM 1066 O O . GLU B 1 11 ? 9.619 74.050 43.703 1.00 51.47 11 GLU B O 1
ATOM 1072 N N . GLN B 1 12 ? 8.561 76.026 43.785 1.00 50.30 12 GLN B N 1
ATOM 1073 C CA . GLN B 1 12 ? 9.013 76.397 42.450 1.00 50.03 12 GLN B CA 1
ATOM 1074 C C . GLN B 1 12 ? 9.559 77.821 42.354 1.00 49.18 12 GLN B C 1
ATOM 1075 O O . GLN B 1 12 ? 9.315 78.656 43.228 1.00 49.68 12 GLN B O 1
ATOM 1089 N N . HIS B 1 14 ? 9.849 81.511 40.477 1.00 38.47 14 HIS B N 1
ATOM 1090 C CA . HIS B 1 14 ? 9.032 82.424 39.678 1.00 36.46 14 HIS B CA 1
ATOM 1091 C C . HIS B 1 14 ? 9.868 83.591 39.157 1.00 36.51 14 HIS B C 1
ATOM 1092 O O . HIS B 1 14 ? 10.548 84.270 39.930 1.00 36.56 14 HIS B O 1
ATOM 1099 N N . TYR B 1 15 ? 9.825 83.823 37.848 1.00 35.87 15 TYR B N 1
ATOM 1100 C CA . TYR B 1 15 ? 10.557 84.934 37.254 1.00 34.69 15 TYR B CA 1
ATOM 1101 C C . TYR B 1 15 ? 9.597 86.070 36.905 1.00 35.44 15 TYR B C 1
ATOM 1102 O O . TYR B 1 15 ? 8.453 85.832 36.505 1.00 34.48 15 TYR B O 1
ATOM 1111 N N . TRP B 1 16 ? 10.074 87.302 37.093 1.00 36.42 16 TRP B N 1
ATOM 1112 C CA . TRP B 1 16 ? 9.300 88.523 36.859 1.00 36.03 16 TRP B CA 1
ATOM 1113 C C . TRP B 1 16 ? 8.540 88.576 35.536 1.00 35.24 16 TRP B C 1
ATOM 1114 O O . TRP B 1 16 ? 7.423 89.098 35.469 1.00 33.28 16 TRP B O 1
ATOM 1125 N N . ASP B 1 17 ? 9.143 88.035 34.486 1.00 35.17 17 ASP B N 1
ATOM 1126 C CA . ASP B 1 17 ? 8.508 88.048 33.182 1.00 36.46 17 ASP B CA 1
ATOM 1127 C C . ASP B 1 17 ? 7.358 87.042 32.999 1.00 36.68 17 ASP B C 1
ATOM 1128 O O . ASP B 1 17 ? 6.579 87.180 32.055 1.00 38.06 17 ASP B O 1
ATOM 1133 N N . ASP B 1 18 ? 7.234 86.051 33.886 1.00 36.03 18 ASP B N 1
ATOM 1134 C CA . ASP B 1 18 ? 6.143 85.071 33.783 1.00 37.65 18 ASP B CA 1
ATOM 1135 C C . ASP B 1 18 ? 4.782 85.784 33.704 1.00 38.24 18 ASP B C 1
ATOM 1136 O O . ASP B 1 18 ? 4.513 86.712 34.473 1.00 38.89 18 ASP B O 1
ATOM 1141 N N . GLU B 1 19 ? 3.909 85.329 32.810 1.00 37.93 19 GLU B N 1
ATOM 1142 C CA . GLU B 1 19 ? 2.595 85.948 32.654 1.00 37.89 19 GLU B CA 1
ATOM 1143 C C . GLU B 1 19 ? 1.827 86.207 33.960 1.00 38.21 19 GLU B C 1
ATOM 1144 O O . GLU B 1 19 ? 1.672 85.313 34.799 1.00 37.61 19 GLU B O 1
ATOM 1146 N N . GLY B 1 20 ? 1.360 87.447 34.115 1.00 38.60 20 GLY B N 1
ATOM 1147 C CA . GLY B 1 20 ? 0.564 87.836 35.271 1.00 37.86 20 GLY B CA 1
ATOM 1148 C C . GLY B 1 20 ? 1.178 88.011 36.652 1.00 38.14 20 GLY B C 1
ATOM 1149 O O . GLY B 1 20 ? 0.447 88.320 37.596 1.00 38.42 20 GLY B O 1
ATOM 1150 N N . LEU B 1 21 ? 2.487 87.825 36.803 1.00 36.49 21 LEU B N 1
ATOM 1151 C CA . LEU B 1 21 ? 3.094 87.987 38.115 1.00 34.70 21 LEU B CA 1
ATOM 1152 C C . LEU B 1 21 ? 3.390 89.429 38.443 1.00 33.03 21 LEU B C 1
ATOM 1153 O O . LEU B 1 21 ? 4.006 90.141 37.649 1.00 35.32 21 LEU B O 1
ATOM 1158 N N . SER B 1 22 ? 2.962 89.865 39.619 1.00 29.47 22 SER B N 1
ATOM 1159 C CA . SER B 1 22 ? 3.248 91.225 40.041 1.00 27.55 22 SER B CA 1
ATOM 1160 C C . SER B 1 22 ? 3.809 91.177 41.456 1.00 24.99 22 SER B C 1
ATOM 1161 O O . SER B 1 22 ? 3.186 90.627 42.356 1.00 25.41 22 SER B O 1
ATOM 1164 N N . LEU B 1 23 ? 4.998 91.739 41.638 1.00 22.53 23 LEU B N 1
ATOM 1165 C CA . LEU B 1 23 ? 5.655 91.783 42.936 1.00 19.31 23 LEU B CA 1
ATOM 1166 C C . LEU B 1 23 ? 5.206 93.037 43.700 1.00 16.79 23 LEU B C 1
ATOM 1167 O O . LEU B 1 23 ? 5.225 94.145 43.163 1.00 15.03 23 LEU B O 1
ATOM 1172 N N . ILE B 1 24 ? 4.809 92.867 44.952 1.00 14.84 24 ILE B N 1
ATOM 1173 C CA . ILE B 1 24 ? 4.343 94.003 45.738 1.00 14.76 24 ILE B CA 1
ATOM 1174 C C . ILE B 1 24 ? 5.181 94.270 46.978 1.00 14.36 24 ILE B C 1
ATOM 1175 O O . ILE B 1 24 ? 5.199 93.465 47.908 1.00 15.12 24 ILE B O 1
ATOM 1180 N N . ILE B 1 25 ? 5.844 95.416 47.002 1.00 14.12 25 ILE B N 1
ATOM 1181 C CA . ILE B 1 25 ? 6.656 95.797 48.147 1.00 15.77 25 ILE B CA 1
ATOM 1182 C C . ILE B 1 25 ? 5.835 96.714 49.063 1.00 18.94 25 ILE B C 1
ATOM 1183 O O . ILE B 1 25 ? 5.397 97.788 48.647 1.00 19.83 25 ILE B O 1
ATOM 1188 N N . LYS B 1 26 ? 5.618 96.301 50.305 1.00 21.36 26 LYS B N 1
ATOM 1189 C CA . LYS B 1 26 ? 4.849 97.133 51.219 1.00 25.29 26 LYS B CA 1
ATOM 1190 C C . LYS B 1 26 ? 5.735 98.066 52.032 1.00 27.32 26 LYS B C 1
ATOM 1191 O O . LYS B 1 26 ? 6.960 97.900 52.090 1.00 26.35 26 LYS B O 1
ATOM 1197 N N . SER B 1 27 ? 5.098 99.044 52.672 1.00 30.47 27 SER B N 1
ATOM 1198 C CA . SER B 1 27 ? 5.804 100.033 53.476 1.00 32.72 27 SER B CA 1
ATOM 1199 C C . SER B 1 27 ? 6.590 99.461 54.636 1.00 33.61 27 SER B C 1
ATOM 1200 O O . SER B 1 27 ? 7.596 100.034 55.043 1.00 32.86 27 SER B O 1
ATOM 1203 N N . ASN B 1 28 ? 6.129 98.344 55.185 1.00 36.63 28 ASN B N 1
ATOM 1204 C CA . ASN B 1 28 ? 6.834 97.736 56.304 1.00 39.42 28 ASN B CA 1
ATOM 1205 C C . ASN B 1 28 ? 8.016 96.921 55.793 1.00 40.88 28 ASN B C 1
ATOM 1206 O O . ASN B 1 28 ? 8.701 96.232 56.565 1.00 41.91 28 ASN B O 1
ATOM 1211 N N . GLY B 1 29 ? 8.235 96.989 54.482 1.00 41.17 29 GLY B N 1
ATOM 1212 C CA . GLY B 1 29 ? 9.339 96.272 53.878 1.00 38.43 29 GLY B CA 1
ATOM 1213 C C . GLY B 1 29 ? 8.982 94.879 53.425 1.00 36.70 29 GLY B C 1
ATOM 1214 O O . GLY B 1 29 ? 9.810 94.203 52.820 1.00 38.11 29 GLY B O 1
ATOM 1215 N N . ASP B 1 30 ? 7.765 94.436 53.720 1.00 35.16 30 ASP B N 1
ATOM 1216 C CA . ASP B 1 30 ? 7.345 93.105 53.295 1.00 33.73 30 ASP B CA 1
ATOM 1217 C C . ASP B 1 30 ? 7.066 93.120 51.807 1.00 31.15 30 ASP B C 1
ATOM 1218 O O . ASP B 1 30 ? 6.854 94.180 51.211 1.00 31.24 30 ASP B O 1
ATOM 1223 N N . TRP B 1 31 ? 7.067 91.938 51.208 1.00 27.40 31 TRP B N 1
ATOM 1224 C CA . TRP B 1 31 ? 6.777 91.821 49.795 1.00 25.30 31 TRP B CA 1
ATOM 1225 C C . TRP B 1 31 ? 5.781 90.697 49.600 1.00 26.04 31 TRP B C 1
ATOM 1226 O O . TRP B 1 31 ? 5.603 89.855 50.480 1.00 26.51 31 TRP B O 1
ATOM 1237 N N . THR B 1 32 ? 5.125 90.685 48.448 1.00 26.87 32 THR B N 1
ATOM 1238 C CA . THR B 1 32 ? 4.135 89.660 48.153 1.00 26.44 32 THR B CA 1
ATOM 1239 C C . THR B 1 32 ? 4.052 89.390 46.667 1.00 25.72 32 THR B C 1
ATOM 1240 O O . THR B 1 32 ? 3.822 90.303 45.879 1.00 25.19 32 THR B O 1
ATOM 1244 N N . LEU B 1 33 ? 4.224 88.140 46.275 1.00 25.91 33 LEU B N 1
ATOM 1245 C CA . LEU B 1 33 ? 4.130 87.821 44.869 1.00 27.22 33 LEU B CA 1
ATOM 1246 C C . LEU B 1 33 ? 2.666 87.582 44.525 1.00 30.08 33 LEU B C 1
ATOM 1247 O O . LEU B 1 33 ? 2.060 86.643 45.026 1.00 31.40 33 LEU B O 1
ATOM 1252 N N . LYS B 1 34 ? 2.092 88.444 43.691 1.00 32.85 34 LYS B N 1
ATOM 1253 C CA . LYS B 1 34 ? 0.703 88.287 43.273 1.00 36.23 34 LYS B CA 1
ATOM 1254 C C . LYS B 1 34 ? 0.693 87.737 41.847 1.00 38.35 34 LYS B C 1
ATOM 1255 O O . LYS B 1 34 ? 1.721 87.744 41.166 1.00 38.73 34 LYS B O 1
ATOM 1261 N N . ARG B 1 35 ? -0.470 87.259 41.409 1.00 40.69 35 ARG B N 1
ATOM 1262 C CA . ARG B 1 35 ? -0.649 86.718 40.067 1.00 41.97 35 ARG B CA 1
ATOM 1263 C C . ARG B 1 35 ? -2.089 86.967 39.624 1.00 43.45 35 ARG B C 1
ATOM 126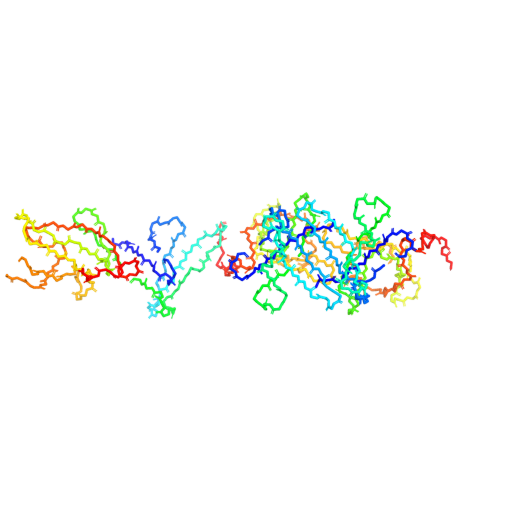4 O O . ARG B 1 35 ? -3.040 86.612 40.321 1.00 42.28 35 ARG B O 1
ATOM 1272 N N . LEU B 1 36 ? -2.241 87.590 38.462 1.00 46.12 36 LEU B N 1
ATOM 1273 C CA . LEU B 1 36 ? -3.555 87.899 37.916 1.00 48.51 36 LEU B CA 1
ATOM 1274 C C . LEU B 1 36 ? -4.077 86.719 37.094 1.00 51.14 36 LEU B C 1
ATOM 1275 O O . LEU B 1 36 ? -3.479 86.332 36.085 1.00 52.26 36 LEU B O 1
ATOM 1280 N N . TYR B 1 37 ? -5.203 86.160 37.532 1.00 54.81 37 TYR B N 1
ATOM 1281 C CA . TYR B 1 37 ? -5.826 85.004 36.882 1.00 57.84 37 TYR B CA 1
ATOM 1282 C C . TYR B 1 37 ? -6.690 85.418 35.684 1.00 58.14 37 TYR B C 1
ATOM 1283 O O . TYR B 1 37 ? -6.237 85.382 34.532 1.00 58.24 37 TYR B O 1
ATOM 1292 N N . THR B 1 38 ? -7.941 85.775 35.953 1.00 58.40 38 THR B N 1
ATOM 1293 C CA . THR B 1 38 ? -8.838 86.260 34.909 1.00 58.42 38 THR B CA 1
ATOM 1294 C C . THR B 1 38 ? -8.482 87.740 35.004 1.00 58.67 38 THR B C 1
ATOM 1295 O O . THR B 1 38 ? -7.660 88.232 34.233 1.00 59.70 38 THR B O 1
ATOM 1299 N N . ASP B 1 39 ? -9.098 88.442 35.952 1.00 57.80 39 ASP B N 1
ATOM 1300 C CA . ASP B 1 39 ? -8.758 89.835 36.228 1.00 56.65 39 ASP B CA 1
ATOM 1301 C C . ASP B 1 39 ? -8.825 89.987 37.742 1.00 55.33 39 ASP B C 1
ATOM 1302 O O . ASP B 1 39 ? -9.120 91.060 38.279 1.00 53.71 39 ASP B O 1
ATOM 1307 N N . VAL B 1 40 ? -8.537 88.876 38.422 1.00 53.69 40 VAL B N 1
ATOM 1308 C CA . VAL B 1 40 ? -8.517 88.836 39.880 1.00 51.92 40 VAL B CA 1
ATOM 1309 C C . VAL B 1 40 ? -7.094 88.591 40.383 1.00 49.81 40 VAL B C 1
ATOM 1310 O O . VAL B 1 40 ? -6.468 87.587 40.041 1.00 49.89 40 VAL B O 1
ATOM 1314 N N . LEU B 1 41 ? -6.592 89.520 41.191 1.00 47.29 41 LEU B N 1
ATOM 1315 C CA . LEU B 1 41 ? -5.248 89.421 41.748 1.00 45.53 41 LEU B CA 1
ATOM 1316 C C . LEU B 1 41 ? -5.204 88.323 42.804 1.00 44.76 41 LEU B C 1
ATOM 1317 O O . LEU B 1 41 ? -5.852 88.434 43.847 1.00 45.34 41 LEU B O 1
ATOM 1322 N N . VAL B 1 42 ? -4.438 87.269 42.537 1.00 42.54 42 VAL B N 1
ATOM 1323 C CA . VAL B 1 42 ? -4.350 86.143 43.467 1.00 40.60 42 VAL B CA 1
ATOM 1324 C C . VAL B 1 42 ? -2.941 85.911 43.990 1.00 40.26 42 VAL B C 1
ATOM 1325 O O . VAL B 1 42 ? -2.016 85.665 43.218 1.00 39.28 42 VAL B O 1
ATOM 1329 N N . PRO B 1 43 ? -2.764 85.960 45.321 1.00 40.57 43 PRO B N 1
ATOM 1330 C CA . PRO B 1 43 ? -1.442 85.751 45.934 1.00 37.50 43 PRO B CA 1
ATOM 1331 C C . PRO B 1 43 ? -0.777 84.387 45.663 1.00 35.79 43 PRO B C 1
ATOM 1332 O O . PRO B 1 43 ? -1.443 83.353 45.561 1.00 35.09 43 PRO B O 1
ATOM 1336 N N . VAL B 1 44 ? 0.546 84.422 45.542 1.00 33.90 44 VAL B N 1
ATOM 1337 C CA . VAL B 1 44 ? 1.366 83.246 45.274 1.00 32.25 44 VAL B CA 1
ATOM 1338 C C . VAL B 1 44 ? 2.240 82.960 46.500 1.00 33.26 44 VAL B C 1
ATOM 1339 O O . VAL B 1 44 ? 2.336 81.812 46.959 1.00 32.06 44 VAL B O 1
ATOM 1343 N N . VAL B 1 45 ? 2.888 84.007 47.010 1.00 33.24 45 VAL B N 1
ATOM 1344 C CA . VAL B 1 45 ? 3.733 83.893 48.192 1.00 34.90 45 VAL B CA 1
ATOM 1345 C C . VAL B 1 45 ? 3.990 85.229 48.849 1.00 36.31 45 VAL B C 1
ATOM 1346 O O . VAL B 1 45 ? 3.827 86.279 48.235 1.00 36.29 45 VAL B O 1
ATOM 1350 N N . ASP B 1 46 ? 4.404 85.161 50.112 1.00 38.77 46 ASP B N 1
ATOM 1351 C CA . ASP B 1 46 ? 4.698 86.325 50.934 1.00 39.02 46 ASP B CA 1
ATOM 1352 C C . ASP B 1 46 ? 6.111 86.260 51.427 1.00 40.02 46 ASP B C 1
ATOM 1353 O O . ASP B 1 46 ? 6.826 85.304 51.181 1.00 41.80 46 ASP B O 1
ATOM 1358 N N . SER B 1 47 ? 6.507 87.299 52.136 1.00 42.16 47 SER B N 1
ATOM 1359 C CA . SER B 1 47 ? 7.827 87.359 52.725 1.00 44.17 47 SER B CA 1
ATOM 1360 C C . SER B 1 47 ? 7.666 86.630 54.065 1.00 45.32 47 SER B C 1
ATOM 1361 O O . SER B 1 47 ? 8.644 86.271 54.717 1.00 45.62 47 SER B O 1
ATOM 1364 N N . THR B 1 48 ? 6.411 86.411 54.456 1.00 46.22 48 THR B N 1
ATOM 1365 C CA . THR B 1 48 ? 6.083 85.737 55.712 1.00 46.11 48 THR B CA 1
ATOM 1366 C C . THR B 1 48 ? 6.555 84.294 55.684 1.00 45.75 48 THR B C 1
ATOM 1367 O O . THR B 1 48 ? 7.126 83.806 56.656 1.00 46.29 48 THR B O 1
ATOM 1371 N N . ASN B 1 49 ? 6.297 83.613 54.571 1.00 44.38 49 ASN B N 1
ATOM 1372 C CA . ASN B 1 49 ? 6.721 82.233 54.406 1.00 43.19 49 ASN B CA 1
ATOM 1373 C C . ASN B 1 49 ? 8.250 82.273 54.386 1.00 44.34 49 ASN B C 1
ATOM 1374 O O . ASN B 1 49 ? 8.864 82.598 53.364 1.00 45.25 49 ASN B O 1
ATOM 1379 N N . ARG B 1 50 ? 8.866 81.952 55.520 1.00 44.07 50 ARG B N 1
ATOM 1380 C CA . ARG B 1 50 ? 10.318 81.996 55.636 1.00 42.92 50 ARG B CA 1
ATOM 1381 C C . ARG B 1 50 ? 11.046 80.993 54.738 1.00 41.89 50 ARG B C 1
ATOM 1382 O O . ARG B 1 50 ? 12.273 80.940 54.730 1.00 41.97 50 ARG B O 1
ATOM 1384 N N . ASN B 1 51 ? 10.296 80.188 53.996 1.00 41.49 51 ASN B N 1
ATOM 1385 C CA . ASN B 1 51 ? 10.910 79.225 53.082 1.00 41.44 51 ASN B CA 1
ATOM 1386 C C . ASN B 1 51 ? 11.238 79.978 51.799 1.00 40.73 51 ASN B C 1
ATOM 1387 O O . ASN B 1 51 ? 12.341 79.857 51.249 1.00 40.34 51 ASN B O 1
ATOM 1392 N N . ALA B 1 52 ? 10.256 80.764 51.349 1.00 39.46 52 ALA B N 1
ATOM 1393 C CA . ALA B 1 52 ? 10.337 81.581 50.133 1.00 34.76 52 ALA B CA 1
ATOM 1394 C C . ALA B 1 52 ? 11.393 82.675 50.217 1.00 31.56 52 ALA B C 1
ATOM 1395 O O . ALA B 1 52 ? 11.742 83.134 51.306 1.00 28.82 52 ALA B O 1
ATOM 1397 N N . ALA B 1 53 ? 11.886 83.097 49.059 1.00 29.79 53 ALA B N 1
ATOM 1398 C CA . ALA B 1 53 ? 12.908 84.135 49.015 1.00 30.35 53 ALA B CA 1
ATOM 1399 C C . ALA B 1 53 ? 12.840 85.041 47.779 1.00 29.96 53 ALA B C 1
ATOM 1400 O O . ALA B 1 53 ? 12.594 84.571 46.661 1.00 29.83 53 ALA B O 1
ATOM 1402 N N . LEU B 1 54 ? 13.064 86.339 47.998 1.00 29.25 54 LEU B N 1
ATOM 1403 C CA . LEU B 1 54 ? 13.066 87.344 46.933 1.00 27.97 54 LEU B CA 1
ATOM 1404 C C . LEU B 1 54 ? 14.524 87.571 46.486 1.00 27.96 54 LEU B C 1
ATOM 1405 O O . LEU B 1 54 ? 15.374 87.951 47.292 1.00 27.17 54 LEU B O 1
ATOM 1418 N N . TRP B 1 56 ? 16.904 89.608 43.624 1.00 24.30 56 TRP B N 1
ATOM 1419 C CA . TRP B 1 56 ? 16.994 90.606 42.569 1.00 23.28 56 TRP B CA 1
ATOM 1420 C C . TRP B 1 56 ? 17.990 90.222 41.486 1.00 23.00 56 TRP B C 1
ATOM 1421 O O . TRP B 1 56 ? 18.890 89.391 41.690 1.00 20.81 56 TRP B O 1
ATOM 1432 N N . GLY B 1 57 ? 17.829 90.846 40.329 1.00 23.12 57 GLY B N 1
ATOM 1433 C CA . GLY B 1 57 ? 18.736 90.567 39.243 1.00 26.44 57 GLY B CA 1
ATOM 1434 C C . GLY B 1 57 ? 19.505 91.804 38.844 1.00 26.81 57 GLY B C 1
ATOM 1435 O O . GLY B 1 57 ? 19.066 92.915 39.088 1.00 28.33 57 GLY B O 1
ATOM 1436 N N . ALA B 1 58 ? 20.666 91.599 38.244 1.00 28.50 58 ALA B N 1
ATOM 1437 C CA . ALA B 1 58 ? 21.503 92.683 37.766 1.00 30.49 58 ALA B CA 1
ATOM 1438 C C . ALA B 1 58 ? 21.916 92.311 36.342 1.00 32.36 58 ALA B C 1
ATOM 1439 O O . ALA B 1 58 ? 22.146 91.142 36.030 1.00 32.17 58 ALA B O 1
ATOM 1441 N N . LYS B 1 59 ? 21.991 93.296 35.464 1.00 34.59 59 LYS B N 1
ATOM 1442 C CA . LYS B 1 59 ? 22.411 93.001 34.117 1.00 37.19 59 LYS B CA 1
ATOM 1443 C C . LYS B 1 59 ? 23.936 93.182 34.069 1.00 39.60 59 LYS B C 1
ATOM 1444 O O . LYS B 1 59 ? 24.459 94.250 34.384 1.00 39.74 59 LYS B O 1
ATOM 1450 N N . VAL B 1 60 ? 24.649 92.118 33.724 1.00 41.56 60 VAL B N 1
ATOM 1451 C CA . VAL B 1 60 ? 26.097 92.179 33.622 1.00 43.90 60 VAL B CA 1
ATOM 1452 C C . VAL B 1 60 ? 26.460 91.299 32.434 1.00 46.47 60 VAL B C 1
ATOM 1453 O O . VAL B 1 60 ? 25.956 90.174 32.309 1.00 47.27 60 VAL B O 1
ATOM 1457 N N . ARG B 1 61 ? 27.309 91.818 31.550 1.00 48.26 61 ARG B N 1
ATOM 1458 C CA . ARG B 1 61 ? 27.728 91.076 30.367 1.00 50.14 61 ARG B CA 1
ATOM 1459 C C . ARG B 1 61 ? 26.516 90.684 29.527 1.00 50.23 61 ARG B C 1
ATOM 1460 O O . ARG B 1 61 ? 26.453 89.573 28.991 1.00 49.11 61 ARG B O 1
ATOM 1468 N N . GLY B 1 62 ? 25.549 91.594 29.433 1.00 50.41 62 GLY B N 1
ATOM 1469 C CA . GLY B 1 62 ? 24.356 91.337 28.648 1.00 50.33 62 GLY B CA 1
ATOM 1470 C C . GLY B 1 62 ? 23.310 90.493 29.347 1.00 51.04 62 GLY B C 1
ATOM 1471 O O . GLY B 1 62 ? 22.114 90.744 29.215 1.00 52.28 62 GLY B O 1
ATOM 1472 N N . LYS B 1 63 ? 23.746 89.488 30.095 1.00 50.97 63 LYS B N 1
ATOM 1473 C CA . LYS B 1 63 ? 22.810 88.615 30.792 1.00 50.40 63 LYS B CA 1
ATOM 1474 C C . LYS B 1 63 ? 22.407 89.224 32.136 1.00 49.50 63 LYS B C 1
ATOM 1475 O O . LYS B 1 63 ? 23.129 90.060 32.696 1.00 49.40 63 LYS B O 1
ATOM 1481 N N . PHE B 1 64 ? 21.245 88.806 32.639 1.00 46.85 64 PHE B N 1
ATOM 1482 C CA . PHE B 1 64 ? 20.750 89.241 33.942 1.00 42.76 64 PHE B CA 1
ATOM 1483 C C . PHE B 1 64 ? 21.159 88.129 34.906 1.00 41.31 64 PHE B C 1
ATOM 1484 O O . PHE B 1 64 ? 20.988 86.953 34.596 1.00 41.35 64 PHE B O 1
ATOM 1492 N N . ILE B 1 65 ? 21.713 88.487 36.058 1.00 40.08 65 ILE B N 1
ATOM 1493 C CA . ILE B 1 65 ? 22.137 87.481 37.020 1.00 39.43 65 ILE B CA 1
ATOM 1494 C C . ILE B 1 65 ? 21.487 87.773 38.371 1.00 39.08 65 ILE B C 1
ATOM 1495 O O . ILE B 1 65 ? 21.496 88.915 38.836 1.00 38.54 65 ILE B O 1
ATOM 1500 N N . TYR B 1 66 ? 20.902 86.739 38.980 1.00 38.88 66 TYR B N 1
ATOM 1501 C CA . TYR B 1 66 ? 20.224 86.848 40.279 1.00 37.66 66 TYR B CA 1
ATOM 1502 C C . TYR B 1 66 ? 21.141 86.285 41.376 1.00 39.97 66 TYR B C 1
ATOM 1503 O O . TYR B 1 66 ? 22.336 86.541 41.341 1.00 40.61 66 TYR B O 1
ATOM 1512 N N . ASP B 1 67 ? 20.622 85.523 42.340 1.00 44.03 67 ASP B N 1
ATOM 1513 C CA . ASP B 1 67 ? 21.498 84.975 43.389 1.00 47.40 67 ASP B CA 1
ATOM 1514 C C . ASP B 1 67 ? 21.745 83.467 43.292 1.00 49.92 67 ASP B C 1
ATOM 1515 O O . ASP B 1 67 ? 21.507 82.711 44.240 1.00 49.39 67 ASP B O 1
ATOM 1520 N N . ARG B 1 68 ? 22.288 83.062 42.143 1.00 51.82 68 ARG B N 1
ATOM 1521 C CA . ARG B 1 68 ? 22.547 81.662 41.804 1.00 52.54 68 ARG B CA 1
ATOM 1522 C C . ARG B 1 68 ? 23.987 81.142 41.910 1.00 51.11 68 ARG B C 1
ATOM 1523 O O . ARG B 1 68 ? 24.881 81.831 42.402 1.00 51.57 68 ARG B O 1
ATOM 1531 N N . SER B 1 69 ? 24.185 79.907 41.439 1.00 49.34 69 SER B N 1
ATOM 1532 C CA . SER B 1 69 ? 25.494 79.237 41.435 1.00 48.13 69 SER B CA 1
ATOM 1533 C C . SER B 1 69 ? 26.108 79.357 40.041 1.00 46.85 69 SER B C 1
ATOM 1534 O O . SER B 1 69 ? 25.417 79.186 39.042 1.00 48.17 69 SER B O 1
ATOM 1537 N N . ILE B 1 70 ? 27.396 79.657 39.964 1.00 45.79 70 ILE B N 1
ATOM 1538 C CA . ILE B 1 70 ? 28.047 79.770 38.665 1.00 46.57 70 ILE B CA 1
ATOM 1539 C C . ILE B 1 70 ? 29.403 79.088 38.701 1.00 48.00 70 ILE B C 1
ATOM 1540 O O . ILE B 1 70 ? 29.966 78.858 39.776 1.00 48.01 70 ILE B O 1
ATOM 1545 N N . VAL B 1 71 ? 29.921 78.753 37.526 1.00 49.20 71 VAL B N 1
ATOM 1546 C CA . VAL B 1 71 ? 31.223 78.113 37.442 1.00 51.99 71 VAL B CA 1
ATOM 1547 C C . VAL B 1 71 ? 32.245 79.040 36.790 1.00 53.05 71 VAL B C 1
ATOM 1548 O O . VAL B 1 71 ? 32.280 79.190 35.569 1.00 52.19 71 VAL B O 1
ATOM 1552 N N . LYS B 1 72 ? 33.072 79.671 37.617 1.00 55.23 72 LYS B N 1
ATOM 1553 C CA . LYS B 1 72 ? 34.097 80.569 37.110 1.00 58.65 72 LYS B CA 1
ATOM 1554 C C . LYS B 1 72 ? 35.252 79.734 36.539 1.00 61.46 72 LYS B C 1
ATOM 1555 O O . LYS B 1 72 ? 35.896 78.966 37.262 1.00 61.66 72 LYS B O 1
ATOM 1557 N N . ILE B 1 73 ? 35.488 79.872 35.234 1.00 64.04 73 ILE B N 1
ATOM 1558 C CA . ILE B 1 73 ? 36.561 79.150 34.548 1.00 65.38 73 ILE B CA 1
ATOM 1559 C C . ILE B 1 73 ? 37.522 80.148 33.897 1.00 66.73 73 ILE B C 1
ATOM 1560 O O . ILE B 1 73 ? 37.114 80.994 33.101 1.00 65.76 73 ILE B O 1
ATOM 1562 N N . THR B 1 74 ? 38.801 80.036 34.241 1.00 69.18 74 THR B N 1
ATOM 1563 C CA . THR B 1 74 ? 39.831 80.927 33.719 1.00 72.69 74 THR B CA 1
ATOM 1564 C C . THR B 1 74 ? 39.815 81.073 32.199 1.00 75.34 74 THR B C 1
ATOM 1565 O O . THR B 1 74 ? 39.773 80.084 31.471 1.00 76.07 74 THR B O 1
ATOM 1567 N N . SER B 1 75 ? 39.851 82.315 31.724 1.00 78.50 75 SER B N 1
ATOM 1568 C CA . SER B 1 75 ? 39.877 82.572 30.286 1.00 81.60 75 SER B CA 1
ATOM 1569 C C . SER B 1 75 ? 41.195 82.012 29.746 1.00 83.37 75 SER B C 1
ATOM 1570 O O . SER B 1 75 ? 41.359 81.821 28.539 1.00 84.58 75 SER B O 1
ATOM 1572 N N . ASP B 1 76 ? 42.132 81.758 30.658 1.00 84.31 76 ASP B N 1
ATOM 1573 C CA . ASP B 1 76 ? 43.434 81.202 30.307 1.00 85.14 76 ASP B CA 1
ATOM 1574 C C . ASP B 1 76 ? 43.326 79.678 30.315 1.00 85.34 76 ASP B C 1
ATOM 1575 O O . ASP B 1 76 ? 42.376 79.109 29.767 1.00 85.68 76 ASP B O 1
ATOM 1577 N N . ASP B 1 77 ? 44.300 79.019 30.935 1.00 84.66 77 ASP B N 1
ATOM 1578 C CA . ASP B 1 77 ? 44.283 77.566 31.020 1.00 84.04 77 ASP B CA 1
ATOM 1579 C C . ASP B 1 77 ? 43.254 77.175 32.074 1.00 83.22 77 ASP B C 1
ATOM 1580 O O . ASP B 1 77 ? 42.913 77.979 32.940 1.00 83.28 77 ASP B O 1
ATOM 1582 N N . LYS B 1 78 ? 42.757 75.946 31.998 1.00 82.21 78 LYS B N 1
ATOM 1583 C CA . LYS B 1 78 ? 41.773 75.470 32.965 1.00 81.25 78 LYS B CA 1
ATOM 1584 C C . LYS B 1 78 ? 42.415 75.250 34.341 1.00 80.20 78 LYS B C 1
ATOM 1585 O O . LYS B 1 78 ? 41.916 74.472 35.162 1.00 79.45 78 LYS B O 1
ATOM 1587 N N . GLU B 1 79 ? 43.527 75.939 34.584 1.00 78.68 79 GLU B N 1
ATOM 1588 C CA . GLU B 1 79 ? 44.234 75.835 35.855 1.00 76.93 79 GLU B CA 1
ATOM 1589 C C . GLU B 1 79 ? 43.567 76.769 36.856 1.00 75.07 79 GLU B C 1
ATOM 1590 O O . GLU B 1 79 ? 44.221 77.355 37.720 1.00 75.99 79 GLU B O 1
ATOM 1592 N N . SER B 1 80 ? 42.255 76.904 36.722 1.00 71.86 80 SER B N 1
ATOM 1593 C CA . SER B 1 80 ? 41.473 77.760 37.596 1.00 68.44 80 SER B CA 1
ATOM 1594 C C . SER B 1 80 ? 39.997 77.611 37.251 1.00 66.19 80 SER B C 1
ATOM 1595 O O . SER B 1 80 ? 39.535 78.075 36.205 1.00 66.78 80 SER B O 1
ATOM 1597 N N . SER B 1 81 ? 39.266 76.941 38.130 1.00 61.85 81 SER B N 1
ATOM 1598 C CA . SER B 1 81 ? 37.844 76.732 37.946 1.00 58.01 81 SER B CA 1
ATOM 1599 C C . SER B 1 81 ? 37.261 76.644 39.341 1.00 55.95 81 SER B C 1
ATOM 1600 O O . SER B 1 81 ? 37.997 76.439 40.304 1.00 55.21 81 SER B O 1
ATOM 1602 N N . ASP B 1 82 ? 35.948 76.818 39.455 1.00 53.83 82 ASP B N 1
ATOM 1603 C CA . ASP B 1 82 ? 35.277 76.735 40.752 1.00 51.82 82 ASP B CA 1
ATOM 1604 C C . ASP B 1 82 ? 33.783 76.989 40.607 1.00 51.24 82 ASP B C 1
ATOM 1605 O O . ASP B 1 82 ? 33.352 77.812 39.797 1.00 51.69 82 ASP B O 1
ATOM 1610 N N . VAL B 1 83 ? 32.993 76.258 41.378 1.00 50.33 83 VAL B N 1
ATOM 1611 C CA . VAL B 1 83 ? 31.555 76.444 41.364 1.00 50.45 83 VAL B CA 1
ATOM 1612 C C . VAL B 1 83 ? 31.342 77.391 42.543 1.00 50.94 83 VAL B C 1
ATOM 1613 O O . VAL B 1 83 ? 31.654 77.036 43.686 1.00 51.50 83 VAL B O 1
ATOM 1617 N N . CYS B 1 84 ? 30.848 78.599 42.271 1.00 49.87 84 CYS B N 1
ATOM 1618 C CA . CYS B 1 84 ? 30.648 79.584 43.332 1.00 48.43 84 CYS B CA 1
ATOM 1619 C C . CYS B 1 84 ? 29.274 80.200 43.341 1.00 47.00 84 CYS B C 1
ATOM 1620 O O . CYS B 1 84 ? 28.674 80.402 42.288 1.00 47.45 84 CYS B O 1
ATOM 1623 N N . GLU B 1 85 ? 28.786 80.504 44.540 1.00 45.70 85 GLU B N 1
ATOM 1624 C CA . GLU B 1 85 ? 27.471 81.108 44.709 1.00 44.99 85 GLU B CA 1
ATOM 1625 C C . GLU B 1 85 ? 27.543 82.629 44.687 1.00 43.08 85 GLU B C 1
ATOM 1626 O O . GLU B 1 85 ? 28.392 83.227 45.344 1.00 43.06 85 GLU B O 1
ATOM 1632 N N . VAL B 1 86 ? 26.645 83.236 43.916 1.00 40.04 86 VAL B N 1
ATOM 1633 C CA . VAL B 1 86 ? 26.562 84.679 43.793 1.00 36.71 86 VAL B CA 1
ATOM 1634 C C . VAL B 1 86 ? 25.664 85.210 44.905 1.00 36.82 86 VAL B C 1
ATOM 1635 O O . VAL B 1 86 ? 24.463 84.922 44.944 1.00 34.71 86 VAL B O 1
ATOM 1639 N N . LYS B 1 87 ? 26.262 85.971 45.815 1.00 37.78 87 LYS B N 1
ATOM 1640 C CA . LYS B 1 87 ? 25.537 86.558 46.935 1.00 39.85 87 LYS B CA 1
ATOM 1641 C C . LYS B 1 87 ? 25.438 88.060 46.703 1.00 41.08 87 LYS B C 1
ATOM 1642 O O . LYS B 1 87 ? 26.381 88.691 46.224 1.00 42.88 87 LYS B O 1
ATOM 1648 N N . PHE B 1 88 ? 24.299 88.642 47.035 1.00 41.50 88 PHE B N 1
ATOM 1649 C CA . PHE B 1 88 ? 24.146 90.075 46.867 1.00 41.15 88 PHE B CA 1
ATOM 1650 C C . PHE B 1 88 ? 24.237 90.671 48.259 1.00 42.37 88 PHE B C 1
ATOM 1651 O O . PHE B 1 88 ? 23.269 90.647 49.028 1.00 40.75 88 PHE B O 1
ATOM 1659 N N . SER B 1 89 ? 25.428 91.176 48.580 1.00 43.88 89 SER B N 1
ATOM 1660 C CA . SER B 1 89 ? 25.703 91.766 49.886 1.00 44.23 89 SER B CA 1
ATOM 1661 C C . SER B 1 89 ? 26.552 93.036 49.788 1.00 43.67 89 SER B C 1
ATOM 1662 O O . SER B 1 89 ? 27.465 93.110 48.964 1.00 43.62 89 SER B O 1
ATOM 1665 N N . ASP B 1 90 ? 26.247 94.024 50.631 1.00 42.77 90 ASP B N 1
ATOM 1666 C CA . ASP B 1 90 ? 26.989 95.291 50.662 1.00 42.58 90 ASP B CA 1
ATOM 1667 C C . ASP B 1 90 ? 26.891 96.131 49.394 1.00 41.57 90 ASP B C 1
ATOM 1668 O O . ASP B 1 90 ? 27.810 96.892 49.076 1.00 40.97 90 ASP B O 1
ATOM 1673 N N . GLY B 1 91 ? 25.788 95.987 48.669 1.00 40.74 91 GLY B N 1
ATOM 1674 C CA . GLY B 1 91 ? 25.600 96.762 47.458 1.00 38.25 91 GLY B CA 1
ATOM 1675 C C . GLY B 1 91 ? 26.331 96.222 46.251 1.00 36.75 91 GLY B C 1
ATOM 1676 O O . GLY B 1 91 ? 26.473 96.906 45.239 1.00 36.73 91 GLY B O 1
ATOM 1677 N N . VAL B 1 92 ? 26.807 94.992 46.343 1.00 36.77 92 VAL B N 1
ATOM 1678 C CA . VAL B 1 92 ? 27.502 94.409 45.210 1.00 37.03 92 VAL B CA 1
ATOM 1679 C C . VAL B 1 92 ? 27.259 92.914 45.074 1.00 37.59 92 VAL B C 1
ATOM 1680 O O . VAL B 1 92 ? 27.239 92.178 46.057 1.00 37.00 92 VAL B O 1
ATOM 1684 N N . PHE B 1 93 ? 27.018 92.495 43.835 1.00 40.24 93 PHE B N 1
ATOM 1685 C CA . PHE B 1 93 ? 26.799 91.095 43.501 1.00 41.82 93 PHE B CA 1
ATOM 1686 C C . PHE B 1 93 ? 28.194 90.498 43.459 1.00 44.38 93 PHE B C 1
ATOM 1687 O O . PHE B 1 93 ? 28.825 90.436 42.403 1.00 45.70 93 PHE B O 1
ATOM 1695 N N . GLN B 1 94 ? 28.688 90.090 44.620 1.00 46.62 94 GLN B N 1
ATOM 1696 C CA . GLN B 1 94 ? 30.015 89.509 44.714 1.00 48.67 94 GLN B CA 1
ATOM 1697 C C . GLN B 1 94 ? 29.989 88.001 44.517 1.00 50.77 94 GLN B C 1
ATOM 1698 O O . GLN B 1 94 ? 28.946 87.358 44.666 1.00 50.20 94 GLN B O 1
ATOM 1704 N N . VAL B 1 95 ? 31.146 87.449 44.169 1.00 53.23 95 VAL B N 1
ATOM 1705 C CA . VAL B 1 95 ? 31.303 86.015 43.950 1.00 55.11 95 VAL B CA 1
ATOM 1706 C C . VAL B 1 95 ? 32.730 85.635 44.323 1.00 57.60 95 VAL B C 1
ATOM 1707 O O . VAL B 1 95 ? 33.677 86.382 44.033 1.00 57.83 95 VAL B O 1
ATOM 1711 N N . ASP B 1 96 ? 32.888 84.482 44.970 1.00 59.63 96 ASP B N 1
ATOM 1712 C CA . ASP B 1 96 ? 34.216 84.040 45.381 1.00 60.61 96 ASP B CA 1
ATOM 1713 C C . ASP B 1 96 ? 35.124 83.801 44.190 1.00 60.35 96 ASP B C 1
ATOM 1714 O O . ASP B 1 96 ? 34.749 83.117 43.242 1.00 60.77 96 ASP B O 1
ATOM 1719 N N . VAL B 1 97 ? 36.318 84.378 44.238 1.00 60.21 97 VAL B N 1
ATOM 1720 C CA . VAL B 1 97 ? 37.281 84.211 43.162 1.00 60.40 97 VAL B CA 1
ATOM 1721 C C . VAL B 1 97 ? 38.556 83.613 43.726 1.00 60.83 97 VAL B C 1
ATOM 1722 O O . VAL B 1 97 ? 39.530 83.421 43.002 1.00 61.63 97 VAL B O 1
ATOM 1726 N N . SER B 1 98 ? 38.527 83.308 45.022 1.00 61.36 98 SER B N 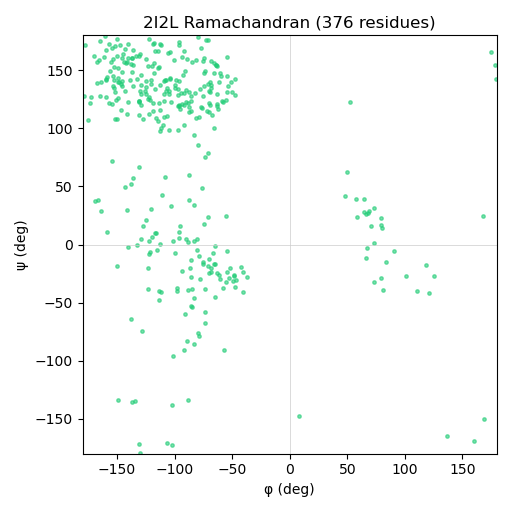1
ATOM 1727 C CA . SER B 1 98 ? 39.671 82.736 45.730 1.00 61.74 98 SER B CA 1
ATOM 1728 C C . SER B 1 98 ? 40.444 81.679 44.943 1.00 62.08 98 SER B C 1
ATOM 1729 O O . SER B 1 98 ? 41.621 81.448 45.212 1.00 62.76 98 SER B O 1
ATOM 1731 N N . LYS B 1 99 ? 39.796 81.035 43.977 1.00 62.21 99 LYS B N 1
ATOM 1732 C CA . LYS B 1 99 ? 40.472 80.014 43.182 1.00 62.01 99 LYS B CA 1
ATOM 1733 C C . LYS B 1 99 ? 40.261 80.226 41.681 1.00 61.97 99 LYS B C 1
ATOM 1734 O O . LYS B 1 99 ? 41.094 80.827 40.998 1.00 60.56 99 LYS B O 1
ATOM 1736 N N . ASP B 1 103 ? 44.852 86.991 43.293 1.00 73.57 103 ASP B N 1
ATOM 1737 C CA . ASP B 1 103 ? 45.103 87.955 44.365 1.00 73.31 103 ASP B CA 1
ATOM 1738 C C . ASP B 1 103 ? 43.817 88.632 44.863 1.00 72.40 103 ASP B C 1
ATOM 1739 O O . ASP B 1 103 ? 43.850 89.740 45.403 1.00 72.01 103 ASP B O 1
ATOM 1744 N N . TYR B 1 104 ? 42.690 87.949 44.675 1.00 70.97 104 TYR B N 1
ATOM 1745 C CA . TYR B 1 104 ? 41.385 88.442 45.103 1.00 69.51 104 TYR B CA 1
ATOM 1746 C C . TYR B 1 104 ? 40.584 87.321 45.764 1.00 68.23 104 TYR B C 1
ATOM 1747 O O . TYR B 1 104 ? 40.555 86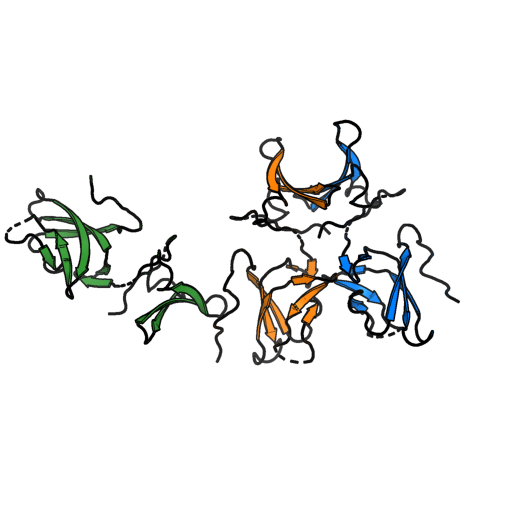.201 45.264 1.00 68.62 104 TYR B O 1
ATOM 1756 N N . ASP B 1 105 ? 39.931 87.614 46.883 1.00 66.51 105 ASP B N 1
ATOM 1757 C CA . ASP B 1 105 ? 39.123 86.599 47.552 1.00 65.05 105 ASP B CA 1
ATOM 1758 C C . ASP B 1 105 ? 37.733 86.578 46.938 1.00 62.32 105 ASP B C 1
ATOM 1759 O O . ASP B 1 105 ? 37.229 85.525 46.533 1.00 61.78 105 ASP B O 1
ATOM 1764 N N . VAL B 1 106 ? 37.124 87.758 46.888 1.00 58.74 106 VAL B N 1
ATOM 1765 C CA . VAL B 1 106 ? 35.794 87.939 46.323 1.00 54.50 106 VAL B CA 1
ATOM 1766 C C . VAL B 1 106 ? 35.837 89.206 45.497 1.00 52.61 106 VAL B C 1
ATOM 1767 O O . VAL B 1 106 ? 36.658 90.086 45.747 1.00 52.75 106 VAL B O 1
ATOM 1771 N N . THR B 1 107 ? 34.954 89.300 44.514 1.00 49.67 107 THR B N 1
ATOM 1772 C CA . THR B 1 107 ? 34.904 90.485 43.680 1.00 46.53 107 THR B CA 1
ATOM 1773 C C . THR B 1 107 ? 33.515 90.596 43.064 1.00 44.44 107 THR B C 1
ATOM 1774 O O . THR B 1 107 ? 32.688 89.698 43.219 1.00 42.43 107 THR B O 1
ATOM 1778 N N . ALA B 1 108 ? 33.247 91.711 42.396 1.00 43.26 108 ALA B N 1
ATOM 1779 C CA . ALA B 1 108 ? 31.957 91.906 41.752 1.00 41.71 108 ALA B CA 1
ATOM 1780 C C . ALA B 1 108 ? 31.888 90.958 40.567 1.00 40.71 108 ALA B C 1
ATOM 1781 O O . ALA B 1 108 ? 32.832 90.883 39.781 1.00 40.78 108 ALA B O 1
ATOM 1783 N N . VAL B 1 109 ? 30.781 90.235 40.434 1.00 39.80 109 VAL B N 1
ATOM 1784 C CA . VAL B 1 109 ? 30.628 89.299 39.325 1.00 39.31 109 VAL B CA 1
ATOM 1785 C C . VAL B 1 109 ? 30.825 89.986 37.975 1.00 38.87 109 VAL B C 1
ATOM 1786 O O . VAL B 1 109 ? 31.312 89.371 37.032 1.00 39.97 109 VAL B O 1
ATOM 1790 N N . GLY B 1 110 ? 30.453 91.259 37.880 1.00 38.55 110 GLY B N 1
ATOM 1791 C CA . GLY B 1 110 ? 30.624 91.975 36.627 1.00 37.67 110 GLY B CA 1
ATOM 1792 C C . GLY B 1 110 ? 32.034 92.527 36.483 1.00 37.54 110 GLY B C 1
ATOM 1793 O O . GLY B 1 110 ? 32.364 93.211 35.512 1.00 36.22 110 GLY B O 1
ATOM 1794 N N . TRP B 1 111 ? 32.876 92.227 37.461 1.00 37.96 111 TRP B N 1
ATOM 1795 C CA . TRP B 1 111 ? 34.247 92.711 37.441 1.00 39.62 111 TRP B CA 1
ATOM 1796 C C . TRP B 1 111 ? 35.249 91.567 37.354 1.00 42.16 111 TRP B C 1
ATOM 1797 O O . TRP B 1 111 ? 36.455 91.781 37.517 1.00 42.18 111 TRP B O 1
ATOM 1808 N N . VAL B 1 112 ? 34.753 90.353 37.112 1.00 44.55 112 VAL B N 1
ATOM 1809 C CA . VAL B 1 112 ? 35.637 89.196 36.972 1.00 47.65 112 VAL B CA 1
ATOM 1810 C C . VAL B 1 112 ? 36.481 89.510 35.734 1.00 49.94 112 VAL B C 1
ATOM 1811 O O . VAL B 1 112 ? 35.943 89.703 34.635 1.00 50.15 112 VAL B O 1
ATOM 1813 N N . GLU B 1 113 ? 37.798 89.560 35.909 1.00 51.74 113 GLU B N 1
ATOM 1814 C CA . GLU B 1 113 ? 38.689 89.925 34.808 1.00 52.99 113 GLU B CA 1
ATOM 1815 C C . GLU B 1 113 ? 39.261 88.839 33.901 1.00 52.97 113 GLU B C 1
ATOM 1816 O O . GLU B 1 113 ? 39.026 88.867 32.692 1.00 51.82 113 GLU B O 1
ATOM 1818 N N . TYR B 1 114 ? 40.007 87.894 34.473 1.00 54.06 114 TYR B N 1
ATOM 1819 C CA . TYR B 1 114 ? 40.666 86.851 33.680 1.00 55.51 114 TYR B CA 1
ATOM 1820 C C . TYR B 1 114 ? 39.920 85.552 33.373 1.00 56.71 114 TYR B C 1
ATOM 1821 O O . TYR B 1 114 ? 40.479 84.667 32.731 1.00 56.23 114 TYR B O 1
ATOM 1823 N N . ALA B 1 115 ? 38.668 85.427 33.802 1.00 58.52 115 ALA B N 1
ATOM 1824 C CA . ALA B 1 115 ? 37.930 84.193 33.550 1.00 59.22 115 ALA B CA 1
ATOM 1825 C C . ALA B 1 115 ? 36.546 84.402 32.957 1.00 59.43 115 ALA B C 1
ATOM 1826 O O . ALA B 1 115 ? 36.179 85.513 32.580 1.00 59.28 115 ALA B O 1
ATOM 1828 N N . THR B 1 116 ? 35.788 83.311 32.872 1.00 59.95 116 THR B N 1
ATOM 1829 C CA . THR B 1 116 ? 34.429 83.350 32.348 1.00 60.47 116 THR B CA 1
ATOM 1830 C C . THR B 1 116 ? 33.454 82.873 33.428 1.00 60.25 116 THR B C 1
ATOM 1831 O O . THR B 1 116 ? 33.816 82.101 34.321 1.00 59.52 116 THR B O 1
ATOM 1835 N N . ILE B 1 117 ? 32.217 83.343 33.342 1.00 59.35 117 ILE B N 1
ATOM 1836 C CA . ILE B 1 117 ? 31.204 82.960 34.303 1.00 58.53 117 ILE B CA 1
ATOM 1837 C C . ILE B 1 117 ? 30.066 82.292 33.557 1.00 58.44 117 ILE B C 1
ATOM 1838 O O . ILE B 1 117 ? 29.669 82.748 32.486 1.00 59.00 117 ILE B O 1
ATOM 1843 N N . GLU B 1 118 ? 29.552 81.206 34.123 1.00 57.50 118 GLU B N 1
ATOM 1844 C CA . GLU B 1 118 ? 28.475 80.451 33.501 1.00 56.70 118 GLU B CA 1
ATOM 1845 C C . GLU B 1 118 ? 27.496 79.971 34.561 1.00 56.45 118 GLU B C 1
ATOM 1846 O O . GLU B 1 118 ? 27.835 79.130 35.397 1.00 56.54 118 GLU B O 1
ATOM 1852 N N . VAL B 1 119 ? 26.282 80.506 34.533 1.00 55.40 119 VAL B N 1
ATOM 1853 C CA . VAL B 1 119 ? 25.278 80.104 35.509 1.00 53.99 119 VAL B CA 1
ATOM 1854 C C . VAL B 1 119 ? 24.894 78.672 35.194 1.00 53.74 119 VAL B C 1
ATOM 1855 O O . VAL B 1 119 ? 24.775 78.315 34.022 1.00 54.09 119 VAL B O 1
ATOM 1859 N N . ILE B 1 120 ? 24.716 77.851 36.230 1.00 52.47 120 ILE B N 1
ATOM 1860 C CA . ILE B 1 120 ? 24.328 76.453 36.041 1.00 51.47 120 ILE B CA 1
ATOM 1861 C C . ILE B 1 120 ? 23.190 76.077 36.974 1.00 51.40 120 ILE B C 1
ATOM 1862 O O . ILE B 1 120 ? 22.712 74.942 36.959 1.00 51.61 120 ILE B O 1
ATOM 1867 N N . GLY B 1 121 ? 22.760 77.033 37.790 1.00 50.81 121 GLY B N 1
ATOM 1868 C CA . GLY B 1 121 ? 21.667 76.775 38.711 1.00 49.58 121 GLY B CA 1
ATOM 1869 C C . GLY B 1 121 ? 21.651 77.770 39.851 1.00 48.75 121 GLY B C 1
ATOM 1870 O O . GLY B 1 121 ? 22.358 78.775 39.805 1.00 48.22 121 GLY B O 1
ATOM 1871 N N . ASP B 1 122 ? 20.839 77.498 40.871 1.00 48.18 122 ASP B N 1
ATOM 1872 C CA . ASP B 1 122 ? 20.749 78.372 42.039 1.00 45.66 122 ASP B CA 1
ATOM 1873 C C . ASP B 1 122 ? 20.731 77.575 43.333 1.00 43.76 122 ASP B C 1
ATOM 1874 O O . ASP B 1 122 ? 20.561 76.357 43.330 1.00 42.41 122 ASP B O 1
ATOM 1879 N N . VAL B 1 123 ? 20.917 78.279 44.438 1.00 42.81 123 VAL B N 1
ATOM 1880 C CA . VAL B 1 123 ? 20.949 77.659 45.751 1.00 42.00 123 VAL B CA 1
ATOM 1881 C C . VAL B 1 123 ? 19.646 76.968 46.128 1.00 42.19 123 VAL B C 1
ATOM 1882 O O . VAL B 1 123 ? 19.649 76.023 46.925 1.00 42.16 123 VAL B O 1
ATOM 1884 N N . TYR B 1 124 ? 18.529 77.420 45.561 1.00 41.00 124 TYR B N 1
ATOM 1885 C CA . TYR B 1 124 ? 17.249 76.811 45.911 1.00 39.72 124 TYR B CA 1
ATOM 1886 C C . TYR B 1 124 ? 16.853 75.555 45.140 1.00 41.36 124 TYR B C 1
ATOM 1887 O O . TYR B 1 124 ? 16.299 74.622 45.717 1.00 42.92 124 TYR B O 1
ATOM 1896 N N . GLN B 1 125 ? 17.140 75.506 43.849 1.00 43.08 125 GLN B N 1
ATOM 1897 C CA . GLN B 1 125 ? 16.780 74.326 43.073 1.00 44.18 125 GLN B CA 1
ATOM 1898 C C . GLN B 1 125 ? 17.950 73.372 42.857 1.00 45.52 125 GLN B C 1
ATOM 1899 O O . GLN B 1 125 ? 17.773 72.272 42.333 1.00 45.85 125 GLN B O 1
ATOM 1905 N N . ASN B 1 126 ? 19.144 73.787 43.261 1.00 46.39 126 ASN B N 1
ATOM 1906 C CA . ASN B 1 126 ? 20.312 72.950 43.073 1.00 47.60 126 ASN B CA 1
ATOM 1907 C C . ASN B 1 126 ? 21.229 72.955 44.294 1.00 49.58 126 ASN B C 1
ATOM 1908 O O . ASN B 1 126 ? 22.435 73.227 44.190 1.00 49.94 126 ASN B O 1
ATOM 1913 N N . PRO B 1 127 ? 20.669 72.679 45.479 1.00 50.56 127 PRO B N 1
ATOM 1914 C CA . PRO B 1 127 ? 21.524 72.663 46.672 1.00 52.12 127 PRO B CA 1
ATOM 1915 C C . PRO B 1 127 ? 22.451 71.459 46.533 1.00 54.72 127 PRO B C 1
ATOM 1916 O O . PRO B 1 127 ? 22.141 70.514 45.799 1.00 55.33 127 PRO B O 1
ATOM 1920 N N . GLU B 1 128 ? 23.588 71.483 47.219 1.00 57.05 128 GLU B N 1
ATOM 1921 C CA . GLU B 1 128 ? 24.534 70.368 47.127 1.00 58.01 128 GLU B CA 1
ATOM 1922 C C . GLU B 1 128 ? 25.066 70.274 45.701 1.00 58.19 128 GLU B C 1
ATOM 1923 O O . GLU B 1 128 ? 25.240 69.184 45.162 1.00 58.75 128 GLU B O 1
ATOM 1925 N N . LEU B 1 129 ? 25.308 71.431 45.096 1.00 58.88 129 LEU B N 1
ATOM 1926 C CA . LEU B 1 129 ? 25.826 71.504 43.740 1.00 59.14 129 LEU B CA 1
ATOM 1927 C C . LEU B 1 129 ? 27.232 72.077 43.827 1.00 60.32 129 LEU B C 1
ATOM 1928 O O . LEU B 1 129 ? 27.909 72.237 42.816 1.00 60.53 129 LEU B O 1
ATOM 1933 N N . LEU B 1 130 ? 27.675 72.361 45.048 1.00 62.12 130 LEU B N 1
ATOM 1934 C CA . LEU B 1 130 ? 29.001 72.941 45.277 1.00 64.70 130 LEU B CA 1
ATOM 1935 C C . LEU B 1 130 ? 30.087 71.948 45.792 1.00 66.79 130 LEU B C 1
ATOM 1936 O O . LEU B 1 130 ? 30.940 72.339 46.600 1.00 67.57 130 LEU B O 1
ATOM 1941 N N . GLU B 1 131 ? 30.032 70.673 45.373 1.00 67.63 131 GLU B N 1
ATOM 1942 C CA . GLU B 1 131 ? 31.010 69.660 45.820 1.00 67.46 131 GLU B CA 1
ATOM 1943 C C . GLU B 1 131 ? 31.358 68.589 44.844 1.00 67.81 131 GLU B C 1
ATOM 1944 O O . GLU B 1 131 ? 30.681 68.425 43.823 1.00 68.38 131 GLU B O 1
ATOM 1950 N N . GLY B 1 132 ? 32.373 67.808 45.247 1.00 67.34 132 GLY B N 1
ATOM 1951 C CA . GLY B 1 132 ? 32.903 66.721 44.439 1.00 66.54 132 GLY B CA 1
ATOM 1952 C C . GLY B 1 132 ? 33.135 67.509 43.186 1.00 66.90 132 GLY B C 1
ATOM 1953 O O . GLY B 1 132 ? 32.202 68.093 42.672 1.00 67.99 132 GLY B O 1
ATOM 1954 N N . VAL B 1 133 ? 34.337 67.559 42.655 1.00 66.39 133 VAL B N 1
ATOM 1955 C CA . VAL B 1 133 ? 34.501 68.417 41.491 1.00 66.31 133 VAL B CA 1
ATOM 1956 C C . VAL B 1 133 ? 35.516 67.806 40.597 1.00 66.68 133 VAL B C 1
ATOM 1957 O O . VAL B 1 133 ? 36.700 67.739 40.954 1.00 65.78 133 VAL B O 1
ATOM 1959 N N . LYS B 1 134 ? 35.145 67.393 39.402 1.00 66.40 134 LYS B N 1
ATOM 1960 C CA . LYS B 1 134 ? 36.250 66.730 38.808 1.00 65.26 134 LYS B CA 1
ATOM 1961 C C . LYS B 1 134 ? 37.343 67.520 38.151 1.00 64.82 134 LYS B C 1
ATOM 1962 O O . LYS B 1 134 ? 37.280 68.728 37.867 1.00 65.73 134 LYS B O 1
ATOM 1964 N N . LEU B 1 135 ? 38.438 66.807 38.069 1.00 64.22 135 LEU B N 1
ATOM 1965 C CA . LEU B 1 135 ? 39.579 67.432 37.499 1.00 64.17 135 LEU B CA 1
ATOM 1966 C C . LEU B 1 135 ? 40.295 66.431 36.633 1.00 65.66 135 LEU B C 1
ATOM 1967 O O . LEU B 1 135 ? 39.958 65.233 36.607 1.00 65.73 135 LEU B O 1
ATOM 1972 N N . GLU B 1 136 ? 41.290 66.964 35.925 1.00 66.59 136 GLU B N 1
ATOM 1973 C CA . GLU B 1 136 ? 42.186 66.165 35.089 1.00 67.32 136 GLU B CA 1
ATOM 1974 C C . GLU B 1 136 ? 42.630 66.712 33.724 1.00 67.73 136 GLU B C 1
ATOM 1975 O O . GLU B 1 136 ? 43.137 67.869 33.672 1.00 67.10 136 GLU B O 1
ATOM 1985 N N . ASN C 1 2 ? 27.237 41.952 36.430 1.00 70.41 2 ASN C N 1
ATOM 1986 C CA . ASN C 1 2 ? 26.398 42.172 37.600 1.00 65.81 2 ASN C CA 1
ATOM 1987 C C . ASN C 1 2 ? 26.766 43.573 38.068 1.00 60.95 2 ASN C C 1
ATOM 1988 O O . ASN C 1 2 ? 27.617 43.758 38.935 1.00 60.23 2 ASN C O 1
ATOM 1993 N N . THR C 1 3 ? 26.136 44.567 37.466 1.00 55.15 3 THR C N 1
ATOM 1994 C CA . THR C 1 3 ? 26.425 45.938 37.816 1.00 50.77 3 THR C CA 1
ATOM 1995 C C . THR C 1 3 ? 25.126 46.734 37.830 1.00 46.67 3 THR C C 1
ATOM 1996 O O . THR C 1 3 ? 25.110 47.924 38.158 1.00 43.89 3 THR C O 1
ATOM 2000 N N . ALA C 1 4 ? 24.038 46.048 37.484 1.00 43.36 4 ALA C N 1
ATOM 2001 C CA . ALA C 1 4 ? 22.707 46.650 37.433 1.00 40.63 4 ALA C CA 1
ATOM 2002 C C . ALA C 1 4 ? 22.167 46.952 38.821 1.00 38.37 4 ALA C C 1
ATOM 2003 O O . ALA C 1 4 ? 22.310 46.152 39.750 1.00 37.44 4 ALA C O 1
ATOM 2005 N N . TYR C 1 5 ? 21.538 48.112 38.956 1.00 35.59 5 TYR C N 1
ATOM 2006 C CA . TYR C 1 5 ? 20.980 48.509 40.232 1.00 34.34 5 TYR C CA 1
ATOM 2007 C C .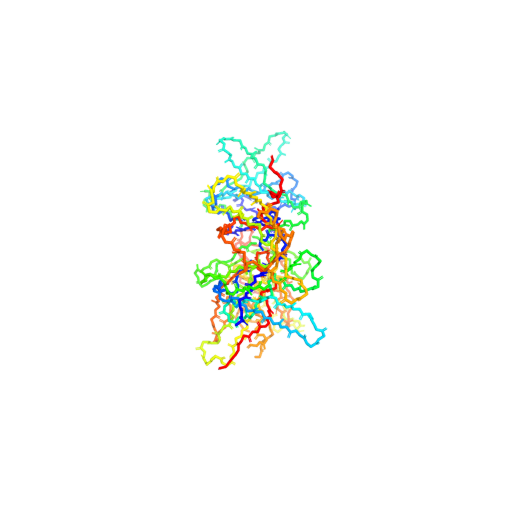 TYR C 1 5 ? 20.023 49.665 40.001 1.00 33.87 5 TYR C C 1
ATOM 2008 O O . TYR C 1 5 ? 19.889 50.156 38.873 1.00 32.42 5 TYR C O 1
ATOM 2017 N N . ARG C 1 6 ? 19.349 50.079 41.071 1.00 33.69 6 ARG C N 1
ATOM 2018 C CA . ARG C 1 6 ? 18.430 51.210 41.013 1.00 34.17 6 ARG C CA 1
ATOM 2019 C C . ARG C 1 6 ? 18.217 51.754 42.428 1.00 34.00 6 ARG C C 1
ATOM 2020 O O . ARG C 1 6 ? 18.160 51.002 43.405 1.00 32.64 6 ARG C O 1
ATOM 2028 N N . VAL C 1 7 ? 18.109 53.071 42.527 1.00 34.78 7 VAL C N 1
ATOM 2029 C CA . VAL C 1 7 ? 17.919 53.714 43.815 1.00 35.86 7 VAL C CA 1
ATOM 2030 C C . VAL C 1 7 ? 16.634 54.512 43.886 1.00 37.60 7 VAL C C 1
ATOM 2031 O O . VAL C 1 7 ? 16.222 55.154 42.915 1.00 35.55 7 VAL C O 1
ATOM 2035 N N . TRP C 1 8 ? 16.006 54.449 45.054 1.00 40.48 8 TRP C N 1
ATOM 2036 C CA . TRP C 1 8 ? 14.784 55.185 45.334 1.00 43.22 8 TRP C CA 1
ATOM 2037 C C . TRP C 1 8 ? 15.213 56.197 46.394 1.00 45.62 8 TRP C C 1
ATOM 2038 O O . TRP C 1 8 ? 15.311 55.868 47.577 1.00 46.46 8 TRP C O 1
ATOM 2049 N N . ASP C 1 9 ? 15.496 57.420 45.957 1.00 47.34 9 ASP C N 1
ATOM 2050 C CA . ASP C 1 9 ? 15.952 58.470 46.858 1.00 49.37 9 ASP C CA 1
ATOM 2051 C C . ASP C 1 9 ? 14.886 58.901 47.847 1.00 50.96 9 ASP C C 1
ATOM 2052 O O . ASP C 1 9 ? 15.157 59.683 48.753 1.00 50.82 9 ASP C O 1
ATOM 2057 N N . GLY C 1 10 ? 13.676 58.382 47.666 1.00 52.86 10 GLY C N 1
ATOM 2058 C CA . GLY C 1 10 ? 12.574 58.724 48.547 1.00 54.37 10 GLY C CA 1
ATOM 2059 C C . GLY C 1 10 ? 11.411 59.341 47.790 1.00 54.86 10 GLY C C 1
ATOM 2060 O O . GLY C 1 10 ? 10.246 59.025 48.046 1.00 53.82 10 GLY C O 1
ATOM 2061 N N . GLU C 1 11 ? 11.733 60.222 46.849 1.00 56.15 11 GLU C N 1
ATOM 2062 C CA . GLU C 1 11 ? 10.719 60.891 46.058 1.00 57.26 11 GLU C CA 1
ATOM 2063 C C . GLU C 1 11 ? 10.552 60.178 44.728 1.00 57.81 11 GLU C C 1
ATOM 2064 O O . GLU C 1 11 ? 9.430 60.020 44.244 1.00 59.04 11 GLU C O 1
ATOM 2070 N N . GLN C 1 12 ? 11.660 59.741 44.132 1.00 57.12 12 GLN C N 1
ATOM 2071 C CA . GLN C 1 12 ? 11.582 59.037 42.850 1.00 55.80 12 GLN C CA 1
ATOM 2072 C C . GLN C 1 12 ? 12.664 57.975 42.600 1.00 54.01 12 GLN C C 1
ATOM 2073 O O . GLN C 1 12 ? 13.648 57.880 43.340 1.00 54.74 12 GLN C O 1
ATOM 2087 N N . HIS C 1 14 ? 15.684 55.813 40.525 1.00 41.91 14 HIS C N 1
ATOM 2088 C CA . HIS C 1 14 ? 16.911 56.080 39.774 1.00 40.09 14 HIS C CA 1
ATOM 2089 C C . HIS C 1 14 ? 17.500 54.762 39.261 1.00 38.62 14 HIS C C 1
ATOM 2090 O O . HIS C 1 14 ? 17.701 53.815 40.024 1.00 37.79 14 HIS C O 1
ATOM 2097 N N . TYR C 1 15 ? 17.772 54.697 37.964 1.00 36.85 15 TYR C N 1
ATOM 2098 C CA . TYR C 1 15 ? 18.329 53.490 37.379 1.00 35.97 15 TYR C CA 1
ATOM 2099 C C . TYR C 1 15 ? 19.805 53.622 36.996 1.00 37.84 15 TYR C C 1
ATOM 2100 O O . TYR C 1 15 ? 20.214 54.599 36.360 1.00 38.05 15 TYR C O 1
ATOM 2109 N N . TRP C 1 16 ? 20.589 52.621 37.401 1.00 39.06 16 TRP C N 1
ATOM 2110 C CA . TRP C 1 16 ? 22.029 52.550 37.154 1.00 39.12 16 TRP C CA 1
ATOM 2111 C C . TRP C 1 16 ? 22.484 53.080 35.800 1.00 39.96 16 TRP C C 1
ATOM 2112 O O . TRP C 1 16 ? 23.625 53.526 35.660 1.00 38.94 16 TRP C O 1
ATOM 2123 N N . ASP C 1 17 ? 21.610 53.022 34.799 1.00 41.20 17 ASP C N 1
ATOM 2124 C CA . ASP C 1 17 ? 21.995 53.491 33.480 1.00 42.80 17 ASP C CA 1
ATOM 2125 C C . ASP C 1 17 ? 21.514 54.870 33.060 1.00 43.08 17 ASP C C 1
ATOM 2126 O O . ASP C 1 17 ? 21.771 55.280 31.931 1.00 44.05 17 ASP C O 1
ATOM 2131 N N . ASP C 1 18 ? 20.825 55.595 33.938 1.00 42.45 18 ASP C N 1
ATOM 2132 C CA . ASP C 1 18 ? 20.413 56.945 33.570 1.00 42.91 18 ASP C CA 1
ATOM 2133 C C . ASP C 1 18 ? 21.735 57.683 33.385 1.00 43.20 18 ASP C C 1
ATOM 2134 O O . ASP C 1 18 ? 22.738 57.315 33.993 1.00 44.84 18 ASP C O 1
ATOM 2139 N N . GLU C 1 19 ? 21.754 58.723 32.565 1.00 42.92 19 GLU C N 1
ATOM 2140 C CA . GLU C 1 19 ? 22.998 59.452 32.341 1.00 43.02 19 GLU C CA 1
ATOM 2141 C C . GLU C 1 19 ? 23.588 60.074 33.611 1.00 42.10 19 GLU C C 1
ATOM 2142 O O . GLU C 1 19 ? 22.864 60.459 34.529 1.00 42.05 19 GLU C O 1
ATOM 2144 N N . GLY C 1 20 ? 24.914 60.143 33.658 1.00 41.16 20 GLY C N 1
ATOM 2145 C CA . GLY C 1 20 ? 25.598 60.756 34.783 1.00 40.89 20 GLY C CA 1
ATOM 2146 C C . GLY C 1 20 ? 25.538 60.143 36.170 1.00 40.52 20 GLY C C 1
ATOM 2147 O O . GLY C 1 20 ? 26.299 60.561 37.048 1.00 41.55 20 GLY C O 1
ATOM 2148 N N . LEU C 1 21 ? 24.656 59.173 36.395 1.00 38.83 21 LEU C N 1
ATOM 2149 C CA . LEU C 1 21 ? 24.570 58.557 37.715 1.00 36.78 21 LEU C CA 1
ATOM 2150 C C . LEU C 1 21 ? 25.748 57.638 37.989 1.00 35.08 21 LEU C C 1
ATOM 2151 O O . LEU C 1 21 ? 26.296 57.033 37.075 1.00 35.79 21 LEU C O 1
ATOM 2156 N N . SER C 1 22 ? 26.132 57.534 39.255 1.00 33.40 22 SER C N 1
ATOM 2157 C CA . SER C 1 22 ? 27.223 56.654 39.654 1.00 33.33 22 SER C CA 1
ATOM 2158 C C . SER C 1 22 ? 26.992 56.235 41.099 1.00 32.44 22 SER C C 1
ATOM 2159 O O . SER C 1 22 ? 26.663 57.068 41.940 1.00 34.53 22 SER C O 1
ATOM 2162 N N . LEU C 1 23 ? 27.152 54.947 41.389 1.00 30.50 23 LEU C N 1
ATOM 2163 C CA . LEU C 1 23 ? 26.965 54.458 42.748 1.00 27.82 23 LEU C CA 1
ATOM 2164 C C . LEU C 1 23 ? 28.332 54.203 43.360 1.00 25.79 23 LEU C C 1
ATOM 2165 O O . LEU C 1 23 ? 29.255 53.759 42.675 1.00 25.53 23 LEU C O 1
ATOM 2170 N N . ILE C 1 24 ? 28.465 54.512 44.642 1.00 23.69 24 ILE C N 1
ATOM 2171 C CA . ILE C 1 24 ? 29.724 54.332 45.352 1.00 22.86 24 ILE C CA 1
ATOM 2172 C C . ILE C 1 24 ? 29.456 53.590 46.651 1.00 22.60 24 ILE C C 1
ATOM 2173 O O . ILE C 1 24 ? 28.656 54.037 47.471 1.00 22.62 24 ILE C O 1
ATOM 2178 N N . ILE C 1 25 ? 30.114 52.457 46.838 1.00 22.14 25 ILE C N 1
ATOM 2179 C CA . ILE C 1 25 ? 29.933 51.702 48.059 1.00 25.68 25 ILE C CA 1
ATOM 2180 C C . ILE C 1 25 ? 31.164 51.893 48.934 1.00 30.27 25 ILE C C 1
ATOM 2181 O O . ILE C 1 25 ? 32.297 51.720 48.477 1.00 30.63 25 ILE C O 1
ATOM 2186 N N . LYS C 1 26 ? 30.942 52.248 50.197 1.00 34.25 26 LYS C N 1
ATOM 2187 C CA . LYS C 1 26 ? 32.043 52.481 51.127 1.00 37.97 26 LYS C CA 1
ATOM 2188 C C . LYS C 1 26 ? 32.410 51.253 51.961 1.00 39.35 26 LYS C C 1
ATOM 2189 O O . LYS C 1 26 ? 31.617 50.313 52.105 1.00 38.67 26 LYS C O 1
ATOM 2195 N N . SER C 1 27 ? 33.617 51.288 52.518 1.00 41.31 27 SER C N 1
ATOM 2196 C CA . SER C 1 27 ? 34.151 50.195 53.329 1.00 43.78 27 SER C CA 1
ATOM 2197 C C . SER C 1 27 ? 33.280 49.861 54.527 1.00 43.69 27 SER C C 1
ATOM 2198 O O . SER C 1 27 ? 33.139 48.697 54.905 1.00 44.12 27 SER C O 1
ATOM 2201 N N . ASN C 1 28 ? 32.701 50.876 55.142 1.00 43.29 28 ASN C N 1
ATOM 2202 C CA . ASN C 1 28 ? 31.868 50.604 56.292 1.00 44.21 28 ASN C CA 1
ATOM 2203 C C . ASN C 1 28 ? 30.582 49.930 55.832 1.00 44.18 28 ASN C C 1
ATOM 2204 O O . ASN C 1 28 ? 29.883 49.298 56.631 1.00 45.87 28 ASN C O 1
ATOM 2209 N N . GLY C 1 29 ? 30.276 50.054 54.542 1.00 42.37 29 GLY C N 1
ATOM 2210 C CA . GLY C 1 29 ? 29.076 49.431 54.008 1.00 40.03 29 GLY C CA 1
ATOM 2211 C C . GLY C 1 29 ? 28.067 50.399 53.422 1.00 38.83 29 GLY C C 1
ATOM 2212 O O . GLY C 1 29 ? 27.181 50.005 52.668 1.00 37.75 29 GLY C O 1
ATOM 2213 N N . ASP C 1 30 ? 28.200 51.674 53.769 1.00 38.82 30 ASP C N 1
ATOM 2214 C CA . ASP C 1 30 ? 27.295 52.710 53.274 1.00 37.57 30 ASP C CA 1
ATOM 2215 C C . ASP C 1 30 ? 27.395 52.866 51.758 1.00 36.54 30 ASP C C 1
ATOM 2216 O O . ASP C 1 30 ? 28.423 52.544 51.151 1.00 35.79 30 ASP C O 1
ATOM 2221 N N . TRP C 1 31 ? 26.317 53.353 51.152 1.00 35.13 31 TRP C N 1
ATOM 2222 C CA . TRP C 1 31 ? 26.304 53.599 49.717 1.00 33.91 31 TRP C CA 1
ATOM 2223 C C . TRP C 1 31 ? 25.906 55.052 49.506 1.00 35.34 31 TRP C C 1
ATOM 2224 O O . TRP C 1 31 ? 25.321 55.670 50.395 1.00 36.15 31 TRP C O 1
ATOM 2235 N N . THR C 1 32 ? 26.226 55.597 48.337 1.00 36.61 32 THR C N 1
ATOM 2236 C CA . THR C 1 32 ? 25.923 56.995 48.034 1.00 37.33 32 THR C CA 1
ATOM 2237 C C . THR C 1 32 ? 25.720 57.204 46.542 1.00 37.41 32 THR C C 1
ATOM 2238 O O . THR C 1 32 ? 26.680 57.157 45.769 1.00 37.63 32 THR C O 1
ATOM 2242 N N . LEU C 1 33 ? 24.483 57.439 46.126 1.00 37.78 33 LEU C N 1
ATOM 2243 C CA . LEU C 1 33 ? 24.220 57.659 44.712 1.00 39.92 33 LEU C CA 1
ATOM 2244 C C . LEU C 1 33 ? 24.704 59.050 44.319 1.00 42.38 33 LEU C C 1
ATOM 2245 O O . LEU C 1 33 ? 24.489 60.017 45.049 1.00 42.99 33 LEU C O 1
ATOM 2250 N N . LYS C 1 34 ? 25.363 59.145 43.169 1.00 44.48 34 LYS C N 1
ATOM 22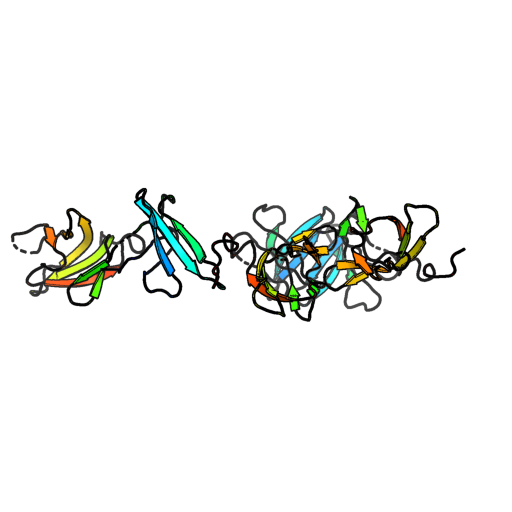51 C CA . LYS C 1 34 ? 25.880 60.419 42.692 1.00 47.46 34 LYS C CA 1
ATOM 2252 C C . LYS C 1 34 ? 25.651 60.641 41.199 1.00 49.43 34 LYS C C 1
ATOM 2253 O O . LYS C 1 34 ? 25.424 59.700 40.441 1.00 50.55 34 LYS C O 1
ATOM 2259 N N . ARG C 1 35 ? 25.714 61.902 40.790 1.00 50.89 35 ARG C N 1
ATOM 2260 C CA . ARG C 1 35 ? 25.543 62.274 39.400 1.00 52.25 35 ARG C CA 1
ATOM 2261 C C . ARG C 1 35 ? 26.454 63.457 39.160 1.00 53.97 35 ARG C C 1
ATOM 2262 O O . ARG C 1 35 ? 26.696 64.241 40.070 1.00 53.60 35 ARG C O 1
ATOM 2264 N N . LEU C 1 36 ? 26.975 63.572 37.945 1.00 56.42 36 LEU C N 1
ATOM 2265 C CA . LEU C 1 36 ? 27.838 64.692 37.596 1.00 59.37 36 LEU C CA 1
ATOM 2266 C C . LEU C 1 36 ? 26.986 65.741 36.888 1.00 61.56 36 LEU C C 1
ATOM 2267 O O . LEU C 1 36 ? 26.256 65.416 35.950 1.00 61.77 36 LEU C O 1
ATOM 2272 N N . TYR C 1 37 ? 27.054 66.990 37.353 1.00 64.19 37 TYR C N 1
ATOM 2273 C CA . TYR C 1 37 ? 26.277 68.077 36.742 1.00 66.50 37 TYR C CA 1
ATOM 2274 C C . TYR C 1 37 ? 27.120 68.758 35.667 1.00 67.53 37 TYR C C 1
ATOM 2275 O O . TYR C 1 37 ? 27.092 68.366 34.499 1.00 68.27 37 TYR C O 1
ATOM 2277 N N . THR C 1 38 ? 27.860 69.788 36.060 1.00 68.72 38 THR C N 1
ATOM 2278 C CA . THR C 1 38 ? 28.732 70.486 35.121 1.00 69.75 38 THR C CA 1
ATOM 2279 C C . THR C 1 38 ? 29.895 69.517 34.906 1.00 69.95 38 THR C C 1
ATOM 2280 O O . THR C 1 38 ? 30.073 68.948 33.821 1.00 69.23 38 THR C O 1
ATOM 2282 N N . ASP C 1 39 ? 30.666 69.338 35.974 1.00 70.08 39 ASP C N 1
ATOM 2283 C CA . ASP C 1 39 ? 31.803 68.431 36.003 1.00 69.81 39 ASP C CA 1
ATOM 2284 C C . ASP C 1 39 ? 32.116 68.237 37.483 1.00 68.20 39 ASP C C 1
ATOM 2285 O O . ASP C 1 39 ? 33.257 68.010 37.887 1.00 67.52 39 ASP C O 1
ATOM 2290 N N . VAL C 1 40 ? 31.067 68.354 38.285 1.00 66.14 40 VAL C N 1
ATOM 2291 C CA . VAL C 1 40 ? 31.160 68.181 39.720 1.00 64.46 40 VAL C CA 1
ATOM 2292 C C . VAL C 1 40 ? 30.199 67.064 40.102 1.00 63.61 40 VAL C C 1
ATOM 2293 O O . VAL C 1 40 ? 29.017 67.096 39.746 1.00 64.47 40 VAL C O 1
ATOM 2297 N N . LEU C 1 41 ? 30.705 66.064 40.807 1.00 61.39 41 LEU C N 1
ATOM 2298 C CA . LEU C 1 41 ? 29.861 64.963 41.227 1.00 59.38 41 LEU C CA 1
ATOM 2299 C C . LEU C 1 41 ? 28.903 65.506 42.281 1.00 57.05 41 LEU C C 1
ATOM 2300 O O . LEU C 1 41 ? 29.332 66.015 43.317 1.00 56.77 41 LEU C O 1
ATOM 2305 N N . VAL C 1 42 ? 27.604 65.410 42.007 1.00 54.62 42 VAL C N 1
ATOM 2306 C CA . VAL C 1 42 ? 26.583 65.915 42.926 1.00 51.80 42 VAL C CA 1
ATOM 2307 C C . VAL C 1 42 ? 25.783 64.818 43.615 1.00 48.69 42 VAL C C 1
ATOM 2308 O O . VAL C 1 42 ? 25.179 63.972 42.963 1.00 46.50 42 VAL C O 1
ATOM 2310 N N . PRO C 1 43 ? 25.773 64.830 44.955 1.00 47.37 43 PRO C N 1
ATOM 2311 C CA . PRO C 1 43 ? 25.052 63.851 45.776 1.00 46.45 43 PRO C CA 1
ATOM 2312 C C . PRO C 1 43 ? 23.556 63.834 45.494 1.00 44.02 43 PRO C C 1
ATOM 2313 O O . PRO C 1 43 ? 22.900 64.866 45.593 1.00 44.00 43 PRO C O 1
ATOM 2317 N N . VAL C 1 44 ? 23.032 62.661 45.142 1.00 42.34 44 VAL C N 1
ATOM 2318 C CA . VAL C 1 44 ? 21.610 62.495 44.852 1.00 41.14 44 VAL C CA 1
ATOM 2319 C C . VAL C 1 44 ? 20.896 61.947 46.085 1.00 41.97 44 VAL C C 1
ATOM 2320 O O . VAL C 1 44 ? 19.758 62.325 46.378 1.00 41.93 44 VAL C O 1
ATOM 2324 N N . VAL C 1 45 ? 21.572 61.057 46.806 1.00 42.08 45 VAL C N 1
ATOM 2325 C CA . VAL C 1 45 ? 21.031 60.480 48.033 1.00 42.34 45 VAL C CA 1
ATOM 2326 C C . VAL C 1 45 ? 22.018 59.421 48.513 1.00 42.12 45 VAL C C 1
ATOM 2327 O O . VAL C 1 45 ? 22.909 59.043 47.757 1.00 42.87 45 VAL C O 1
ATOM 2331 N N . ASP C 1 46 ? 21.892 58.966 49.761 1.00 42.45 46 ASP C N 1
ATOM 2332 C CA . ASP C 1 46 ? 22.800 57.947 50.289 1.00 42.95 46 ASP C CA 1
ATOM 2333 C C . ASP C 1 46 ? 22.215 57.092 51.411 1.00 43.95 46 ASP C C 1
ATOM 2334 O O . ASP C 1 46 ? 21.259 57.477 52.073 1.00 44.84 46 ASP C O 1
ATOM 2339 N N . SER C 1 47 ? 22.825 55.930 51.621 1.00 45.35 47 SER C N 1
ATOM 2340 C CA . SER C 1 47 ? 22.401 54.956 52.621 1.00 45.79 47 SER C CA 1
ATOM 2341 C C . SER C 1 47 ? 21.980 55.478 53.992 1.00 47.10 47 SER C C 1
ATOM 2342 O O . SER C 1 47 ? 21.313 54.761 54.742 1.00 48.00 47 SER C O 1
ATOM 2345 N N . THR C 1 48 ? 22.368 56.698 54.344 1.00 47.84 48 THR C N 1
ATOM 2346 C CA . THR C 1 48 ? 21.993 57.233 55.652 1.00 49.39 48 THR C CA 1
ATOM 2347 C C . THR C 1 48 ? 20.512 57.595 55.662 1.00 49.89 48 THR C C 1
ATOM 2348 O O . THR C 1 48 ? 19.814 57.387 56.659 1.00 50.05 48 THR C O 1
ATOM 2352 N N . ASN C 1 49 ? 20.036 58.131 54.544 1.00 49.48 49 ASN C N 1
ATOM 2353 C CA . ASN C 1 49 ? 18.637 58.498 54.423 1.00 49.72 49 ASN C CA 1
ATOM 2354 C C . ASN C 1 49 ? 17.771 57.262 54.664 1.00 51.92 49 ASN C C 1
ATOM 2355 O O . ASN C 1 49 ? 17.901 56.245 53.973 1.00 52.09 49 ASN C O 1
ATOM 2360 N N . ARG C 1 50 ? 16.882 57.363 55.646 1.00 54.19 50 ARG C N 1
ATOM 2361 C CA . ARG C 1 50 ? 16.003 56.264 56.018 1.00 55.49 50 ARG C CA 1
ATOM 2362 C C . ARG C 1 50 ? 14.950 55.910 54.972 1.00 55.07 50 ARG C C 1
ATOM 2363 O O . ARG C 1 50 ? 14.416 54.805 54.987 1.00 55.84 50 ARG C O 1
ATOM 2371 N N . ASN C 1 51 ? 14.649 56.836 54.066 1.00 54.18 51 ASN C N 1
ATOM 2372 C CA . ASN C 1 51 ? 13.663 56.575 53.012 1.00 52.40 51 ASN C CA 1
ATOM 2373 C C . ASN C 1 51 ? 14.282 55.942 51.770 1.00 50.97 51 ASN C C 1
ATOM 2374 O O . ASN C 1 51 ? 13.679 55.066 51.149 1.00 51.28 51 ASN C O 1
ATOM 2379 N N . ALA C 1 52 ? 15.478 56.399 51.405 1.00 47.87 52 ALA C N 1
ATOM 2380 C CA . ALA C 1 52 ? 16.183 55.872 50.242 1.00 45.05 52 ALA C CA 1
ATOM 2381 C C . ALA C 1 52 ? 16.340 54.350 50.320 1.00 42.91 52 ALA C C 1
ATOM 2382 O O . ALA C 1 52 ? 16.219 53.756 51.390 1.00 41.47 52 ALA C O 1
ATOM 2384 N N . ALA C 1 53 ? 16.614 53.720 49.184 1.00 40.83 53 ALA C N 1
ATOM 2385 C CA . ALA C 1 53 ? 16.777 52.270 49.163 1.00 39.88 53 ALA C CA 1
ATOM 2386 C C . ALA C 1 53 ? 17.548 51.780 47.939 1.00 39.20 53 ALA C C 1
ATOM 2387 O O . ALA C 1 53 ? 17.374 52.301 46.828 1.00 40.75 53 ALA C O 1
ATOM 2389 N N . LEU C 1 54 ? 18.402 50.780 48.141 1.00 36.82 54 LEU C N 1
ATOM 2390 C CA . LEU C 1 54 ? 19.181 50.232 47.038 1.00 35.74 54 LEU C CA 1
ATOM 2391 C C . LEU C 1 54 ? 18.754 48.810 46.691 1.00 34.95 54 LEU C C 1
ATOM 2392 O O . LEU C 1 54 ? 18.735 47.926 47.546 1.00 34.28 54 LEU C O 1
ATOM 2405 N N . TRP C 1 56 ? 19.363 45.693 43.766 1.00 30.29 56 TRP C N 1
ATOM 2406 C CA . TRP C 1 56 ? 20.168 45.212 42.656 1.00 28.89 56 TRP C CA 1
ATOM 2407 C C . TRP C 1 56 ? 19.354 44.499 41.593 1.00 28.90 56 TRP C C 1
ATOM 2408 O O . TRP C 1 56 ? 18.256 43.983 41.848 1.00 25.81 56 TRP C O 1
ATOM 2419 N N . GLY C 1 57 ? 19.917 44.477 40.391 1.00 29.85 57 GLY C N 1
ATOM 2420 C CA . GLY C 1 57 ? 19.260 43.825 39.280 1.00 32.08 57 GLY C CA 1
ATOM 2421 C C . GLY C 1 57 ? 19.780 42.416 39.110 1.00 32.90 57 GLY C C 1
ATOM 2422 O O . GLY C 1 57 ? 20.738 42.012 39.766 1.00 32.91 57 GLY C O 1
ATOM 2423 N N . ALA C 1 58 ? 19.141 41.659 38.232 1.00 34.22 58 ALA C N 1
ATOM 2424 C CA . ALA C 1 58 ? 19.555 40.291 37.980 1.00 35.78 58 ALA C CA 1
ATOM 2425 C C . ALA C 1 58 ? 19.133 39.903 36.579 1.00 36.46 58 ALA C C 1
ATOM 2426 O O . ALA C 1 58 ? 17.955 39.954 36.237 1.00 37.26 58 ALA C O 1
ATOM 2428 N N . LYS C 1 59 ? 20.100 39.533 35.757 1.00 37.58 59 LYS C N 1
ATOM 2429 C CA . LYS C 1 59 ? 19.778 39.121 34.408 1.00 39.19 59 LYS C CA 1
ATOM 2430 C C . LYS C 1 59 ? 19.048 37.769 34.483 1.00 38.31 59 LYS C C 1
ATOM 2431 O O . LYS C 1 59 ? 19.548 36.792 35.038 1.00 36.11 59 LYS C O 1
ATOM 2437 N N . VAL C 1 60 ? 17.836 37.738 33.955 1.00 39.13 60 VAL C N 1
ATOM 2438 C CA . VAL C 1 60 ? 17.048 36.518 33.927 1.00 40.62 60 VAL C CA 1
ATOM 2439 C C . VAL C 1 60 ? 15.989 36.674 32.838 1.00 42.31 60 VAL C C 1
ATOM 2440 O O . VAL C 1 60 ? 15.256 37.669 32.798 1.00 41.71 60 VAL C O 1
ATOM 2444 N N . ARG C 1 61 ? 15.955 35.697 31.933 1.00 45.41 61 ARG C N 1
ATOM 2445 C CA . ARG C 1 61 ? 15.022 35.693 30.809 1.00 47.09 61 ARG C CA 1
ATOM 2446 C C . ARG C 1 61 ? 15.421 36.787 29.813 1.00 46.48 61 ARG C C 1
ATOM 2447 O O . ARG C 1 61 ? 14.639 37.172 28.941 1.00 46.49 61 ARG C O 1
ATOM 2455 N N . GLY C 1 62 ? 16.648 37.284 29.952 1.00 45.08 62 GLY C N 1
ATOM 2456 C CA . GLY C 1 62 ? 17.130 38.303 29.043 1.00 43.91 62 GLY C CA 1
ATOM 2457 C C . GLY C 1 62 ? 17.095 39.726 29.559 1.00 43.43 62 GLY C C 1
ATOM 2458 O O . GLY C 1 62 ? 17.885 40.564 29.121 1.00 43.28 62 GLY C O 1
ATOM 2459 N N . LYS C 1 63 ? 16.184 40.022 30.476 1.00 42.93 63 LYS C N 1
ATOM 2460 C CA . LYS C 1 63 ? 16.107 41.376 31.000 1.00 43.42 63 LYS C CA 1
ATOM 2461 C C . LYS C 1 63 ? 16.508 41.420 32.470 1.00 42.89 63 LYS C C 1
ATOM 2462 O O . LYS C 1 63 ? 16.720 40.382 33.111 1.00 43.16 63 LYS C O 1
ATOM 2468 N N . PHE C 1 64 ? 16.615 42.636 32.998 1.00 40.63 64 PHE C N 1
ATOM 2469 C CA . PHE C 1 64 ? 16.979 42.842 34.396 1.00 35.88 64 PHE C CA 1
ATOM 2470 C C . PHE C 1 64 ? 15.769 42.974 35.288 1.00 33.70 64 PHE C C 1
ATOM 2471 O O . PHE C 1 64 ? 14.927 43.849 35.084 1.00 34.52 64 PHE C O 1
ATOM 2479 N N . ILE C 1 65 ? 15.676 42.089 36.270 1.00 31.36 65 ILE C N 1
ATOM 2480 C CA . ILE C 1 65 ? 14.590 42.149 37.228 1.00 29.06 65 ILE C CA 1
ATOM 2481 C C . ILE C 1 65 ? 15.250 42.673 38.489 1.00 27.81 65 ILE C C 1
ATOM 2482 O O . ILE C 1 65 ? 16.339 42.238 38.851 1.00 27.18 65 ILE C O 1
ATOM 2487 N N . TYR C 1 66 ? 14.617 43.636 39.141 1.00 26.93 66 TYR C N 1
ATOM 2488 C CA . TYR C 1 66 ? 15.189 44.195 40.352 1.00 26.44 66 TYR C CA 1
ATOM 2489 C C . TYR C 1 66 ? 14.438 43.705 41.566 1.00 27.90 66 TYR C C 1
ATOM 2490 O O . TYR C 1 66 ? 13.342 43.159 41.466 1.00 27.37 66 TYR C O 1
ATOM 2499 N N . ASP C 1 67 ? 15.053 43.896 42.723 1.00 30.76 67 ASP C N 1
ATOM 2500 C CA . ASP C 1 67 ? 14.471 43.471 43.977 1.00 30.66 67 ASP C CA 1
ATOM 2501 C C . ASP C 1 67 ? 13.343 44.413 44.348 1.00 30.21 67 ASP C C 1
ATOM 2502 O O . ASP C 1 67 ? 13.368 45.601 44.024 1.00 26.77 67 ASP C O 1
ATOM 2507 N N . ARG C 1 68 ? 12.343 43.858 45.015 1.00 32.59 68 ARG C N 1
ATOM 2508 C CA . ARG C 1 68 ? 11.188 44.620 45.453 1.00 36.41 68 ARG C CA 1
ATOM 2509 C C . ARG C 1 68 ? 10.338 45.053 44.270 1.00 36.49 68 ARG C C 1
ATOM 2510 O O . ARG C 1 68 ? 9.669 46.081 44.308 1.00 36.25 68 ARG C O 1
ATOM 2518 N N . SER C 1 69 ? 10.369 44.264 43.206 1.00 37.76 69 SER C N 1
ATOM 2519 C CA . SER C 1 69 ? 9.550 44.572 42.046 1.00 39.03 69 SER C CA 1
ATOM 2520 C C . SER C 1 69 ? 8.222 43.843 42.179 1.00 39.60 69 SER C C 1
ATOM 2521 O O . SER C 1 69 ? 8.158 42.752 42.753 1.00 39.38 69 SER C O 1
ATOM 2524 N N . ILE C 1 70 ? 7.156 44.469 41.689 1.00 41.09 70 ILE C N 1
ATOM 2525 C CA . ILE C 1 70 ? 5.842 43.839 41.699 1.00 41.88 70 ILE C CA 1
ATOM 2526 C C . ILE C 1 70 ? 5.807 43.160 40.338 1.00 41.81 70 ILE C C 1
ATOM 2527 O O . ILE C 1 70 ? 6.118 43.767 39.315 1.00 41.70 70 ILE C O 1
ATOM 2532 N N . VAL C 1 71 ? 5.449 41.892 40.313 1.00 42.30 71 VAL C N 1
ATOM 2533 C CA . VAL C 1 71 ? 5.449 41.197 39.047 1.00 42.25 71 VAL C CA 1
ATOM 2534 C C . VAL C 1 71 ? 4.185 40.358 38.927 1.00 43.30 71 VAL C C 1
ATOM 2535 O O . VAL C 1 71 ? 3.584 39.984 39.939 1.00 43.14 71 VAL C O 1
ATOM 2539 N N . LYS C 1 72 ? 3.762 40.088 37.695 1.00 44.47 72 LYS C N 1
ATOM 2540 C CA . LYS C 1 72 ? 2.573 39.271 37.481 1.00 45.36 72 LYS C CA 1
ATOM 2541 C C . LYS C 1 72 ? 2.935 37.900 36.924 1.00 44.81 72 LYS C C 1
ATOM 2542 O O . LYS C 1 72 ? 3.363 37.768 35.771 1.00 44.37 72 LYS C O 1
ATOM 2548 N N . ILE C 1 73 ? 2.773 36.877 37.751 1.00 44.47 73 ILE C N 1
ATOM 2549 C CA . ILE C 1 73 ? 3.077 35.522 37.317 1.00 45.37 73 ILE C CA 1
ATOM 2550 C C . ILE C 1 73 ? 1.802 34.839 36.846 1.00 46.54 73 ILE C C 1
ATOM 2551 O O . ILE C 1 73 ? 0.830 34.692 37.597 1.00 45.25 73 ILE C O 1
ATOM 2556 N N . THR C 1 74 ? 1.820 34.443 35.581 1.00 48.66 74 THR C N 1
ATOM 2557 C CA . THR C 1 74 ? 0.699 33.760 34.960 1.00 49.88 74 THR C CA 1
ATOM 2558 C C . THR C 1 74 ? 1.223 32.502 34.275 1.00 50.52 74 THR C C 1
ATOM 2559 O O . THR C 1 74 ? 2.188 32.548 33.506 1.00 48.99 74 THR C O 1
ATOM 2563 N N . SER C 1 75 ? 0.583 31.377 34.564 1.00 51.94 75 SER C N 1
ATOM 2564 C CA . SER C 1 75 ? 1.005 30.105 34.001 1.00 54.32 75 SER C CA 1
ATOM 2565 C C . SER C 1 75 ? 0.726 29.972 32.516 1.00 55.47 75 SER C C 1
ATOM 2566 O O . SER C 1 75 ? 0.122 30.845 31.892 1.00 56.74 75 SER C O 1
ATOM 2569 N N . ASP C 1 76 ? 1.174 28.859 31.957 1.00 57.26 76 ASP C N 1
ATOM 2570 C CA . ASP C 1 76 ? 0.983 28.584 30.547 1.00 59.47 76 ASP C CA 1
ATOM 2571 C C . ASP C 1 76 ? -0.446 28.114 30.302 1.00 59.98 76 ASP C C 1
ATOM 2572 O O . ASP C 1 76 ? -1.013 28.355 29.237 1.00 59.49 76 ASP C O 1
ATOM 2577 N N . ASP C 1 77 ? -1.042 27.460 31.291 1.00 59.80 77 ASP C N 1
ATOM 2578 C CA . ASP C 1 77 ? -2.412 26.987 31.108 1.00 62.06 77 ASP C CA 1
ATOM 2579 C C . ASP C 1 77 ? -3.419 28.145 30.910 1.00 63.39 77 ASP C C 1
ATOM 2580 O O . ASP C 1 77 ? -4.392 28.048 30.277 1.00 64.59 77 ASP C O 1
ATOM 2585 N N . LYS C 1 78 ? -2.992 29.280 31.442 1.00 60.48 78 LYS C N 1
ATOM 2586 C CA . LYS C 1 78 ? -3.703 30.521 31.485 1.00 59.66 78 LYS C CA 1
ATOM 2587 C C . LYS C 1 78 ? -4.948 30.650 32.351 1.00 58.82 78 LYS C C 1
ATOM 2588 O O . LYS C 1 78 ? -5.650 31.630 32.273 1.00 63.34 78 LYS C O 1
ATOM 2594 N N . GLU C 1 79 ? -4.937 29.829 33.391 1.00 58.64 79 GLU C N 1
ATOM 2595 C CA . GLU C 1 79 ? -6.023 29.950 34.393 1.00 56.60 79 GLU C CA 1
ATOM 2596 C C . GLU C 1 79 ? -5.600 30.253 35.855 1.00 54.73 79 GLU C C 1
ATOM 2597 O O . GLU C 1 79 ? -6.444 30.523 36.723 1.00 56.03 79 GLU C O 1
ATOM 2599 N N . SER C 1 80 ? -4.286 30.244 36.075 1.00 55.83 80 SER C N 1
ATOM 2600 C CA . SER C 1 80 ? -3.649 30.460 37.367 1.00 55.79 80 SER C CA 1
ATOM 2601 C C . SER C 1 80 ? -2.690 31.658 37.237 1.00 55.29 80 SER C C 1
ATOM 2602 O O . SER C 1 80 ? -1.678 31.568 36.531 1.00 54.70 80 SER C O 1
ATOM 2605 N N . SER C 1 81 ? -3.007 32.771 37.902 1.00 52.81 81 SER C N 1
ATOM 2606 C CA . SER C 1 81 ? -2.168 33.973 37.835 1.00 49.67 81 SER C CA 1
ATOM 2607 C C . SER C 1 81 ? -1.885 34.490 39.234 1.00 47.87 81 SER C C 1
ATOM 2608 O O . SER C 1 81 ? -2.335 33.891 40.218 1.00 45.58 81 SER C O 1
ATOM 2610 N N . ASP C 1 82 ? -1.139 35.593 39.318 1.00 45.66 82 ASP C N 1
ATOM 2611 C CA . ASP C 1 82 ? -0.828 36.192 40.610 1.00 44.79 82 ASP C CA 1
ATOM 2612 C C . ASP C 1 82 ? 0.073 37.412 40.520 1.00 44.67 82 ASP C C 1
ATOM 2613 O O . ASP C 1 82 ? 0.836 37.583 39.567 1.00 44.78 82 ASP C O 1
ATOM 2618 N N . VAL C 1 83 ? -0.045 38.271 41.522 1.00 44.42 83 VAL C N 1
ATOM 2619 C CA . VAL C 1 83 ? 0.781 39.459 41.625 1.00 44.29 83 VAL C CA 1
ATOM 2620 C C . VAL C 1 83 ? 1.645 39.182 42.847 1.00 43.49 83 VAL C C 1
ATOM 2621 O O . VAL C 1 83 ? 1.125 39.030 43.960 1.00 45.57 83 VAL C O 1
ATOM 2625 N N . CYS C 1 84 ? 2.953 39.078 42.644 1.00 41.23 84 CYS C N 1
ATOM 2626 C CA . CYS C 1 84 ? 3.860 38.801 43.752 1.00 38.59 84 CYS C CA 1
ATOM 2627 C C . CYS C 1 84 ? 5.016 39.759 43.746 1.00 36.60 84 CYS C C 1
ATOM 2628 O O . CYS C 1 84 ? 5.288 40.414 42.736 1.00 36.40 84 CYS C O 1
ATOM 2631 N N . GLU C 1 85 ? 5.699 39.843 44.878 1.00 34.23 85 GLU C N 1
ATOM 2632 C CA . GLU C 1 85 ? 6.843 40.728 44.981 1.00 32.43 85 GLU C CA 1
ATOM 2633 C C . GLU C 1 85 ? 8.131 39.934 44.792 1.00 31.41 85 GLU C C 1
ATOM 2634 O O . GLU C 1 85 ? 8.246 38.785 45.229 1.00 30.71 85 GLU C O 1
ATOM 2640 N N . VAL C 1 86 ? 9.089 40.543 44.110 1.00 29.67 86 VAL C N 1
ATOM 2641 C CA . VAL C 1 86 ? 10.375 39.914 43.901 1.00 28.07 86 VAL C CA 1
ATOM 2642 C C . VAL C 1 86 ? 11.228 40.364 45.087 1.00 28.11 86 VAL C C 1
ATOM 2643 O O . VAL C 1 86 ? 11.380 41.565 45.328 1.00 26.85 86 VAL C O 1
ATOM 2647 N N . LYS C 1 87 ? 11.756 39.409 45.844 1.00 28.33 87 LYS C N 1
ATOM 2648 C CA . LYS C 1 87 ? 12.593 39.736 46.996 1.00 28.43 87 LYS C CA 1
ATOM 2649 C C . LYS C 1 87 ? 13.934 39.035 46.847 1.00 28.97 87 LYS C C 1
ATOM 2650 O O . LYS C 1 87 ? 13.993 37.822 46.589 1.00 29.66 87 LYS C O 1
ATOM 2656 N N . PHE C 1 88 ? 15.012 39.792 46.992 1.00 28.44 88 PHE C N 1
ATOM 2657 C CA . PHE C 1 88 ? 16.336 39.208 46.899 1.00 27.75 88 PHE C CA 1
ATOM 2658 C C . PHE C 1 88 ? 16.711 38.830 48.327 1.00 27.94 88 PHE C C 1
ATOM 2659 O O . PHE C 1 88 ? 17.044 39.700 49.136 1.00 27.40 88 PHE C O 1
ATOM 2667 N N . SER C 1 89 ? 16.622 37.537 48.636 1.00 27.45 89 SER C N 1
ATOM 2668 C CA . SER C 1 89 ? 16.938 37.032 49.967 1.00 28.56 89 SER C CA 1
ATOM 2669 C C . SER C 1 89 ? 17.563 35.636 49.917 1.00 28.00 89 SER C C 1
ATOM 2670 O O . SER C 1 89 ? 17.150 34.793 49.125 1.00 27.16 89 SER C O 1
ATOM 2673 N N . ASP C 1 90 ? 18.549 35.402 50.778 1.00 28.45 90 ASP C N 1
ATOM 2674 C CA . ASP C 1 90 ? 19.266 34.128 50.830 1.00 31.41 90 ASP C CA 1
ATOM 2675 C C . ASP C 1 90 ? 20.077 33.884 49.560 1.00 30.79 90 ASP C C 1
ATOM 2676 O O . ASP C 1 90 ? 20.345 32.735 49.190 1.00 30.98 90 ASP C O 1
ATOM 2681 N N . GLY C 1 91 ? 20.463 34.969 48.894 1.00 29.51 91 GLY C N 1
ATOM 2682 C CA . GLY C 1 91 ? 21.251 34.843 47.683 1.00 28.16 91 GLY C CA 1
ATOM 2683 C C . GLY C 1 91 ? 20.439 34.480 46.457 1.00 26.92 91 GLY C C 1
ATOM 2684 O O . GLY C 1 91 ? 20.988 34.026 45.446 1.00 25.88 91 GLY C O 1
ATOM 2685 N N . VAL C 1 92 ? 19.126 34.656 46.536 1.00 26.04 92 VAL C N 1
ATOM 2686 C CA . VAL C 1 92 ? 18.289 34.357 45.383 1.00 26.26 92 VAL C CA 1
ATOM 2687 C C . VAL C 1 92 ? 17.082 35.280 45.260 1.00 26.41 92 VAL C C 1
ATOM 2688 O O . VAL C 1 92 ? 16.454 35.635 46.262 1.00 28.49 92 VAL C O 1
ATOM 2692 N N . PHE C 1 93 ? 16.802 35.698 44.024 1.00 25.63 93 PHE C N 1
ATOM 2693 C CA . PHE C 1 93 ? 15.655 36.551 43.732 1.00 25.09 93 PHE C CA 1
ATOM 2694 C C . PHE C 1 93 ? 14.488 35.574 43.652 1.00 25.02 93 PHE C C 1
ATOM 2695 O O . PHE C 1 93 ? 14.386 34.775 42.720 1.00 22.71 93 PHE C O 1
ATOM 2703 N N . GLN C 1 94 ? 13.621 35.629 44.653 1.00 26.89 94 GLN C N 1
ATOM 2704 C CA . GLN C 1 94 ? 12.484 34.726 44.729 1.00 29.18 94 GLN C CA 1
ATOM 2705 C C . GLN C 1 94 ? 11.114 35.423 44.707 1.00 30.31 94 GLN C C 1
ATOM 2706 O O . GLN C 1 94 ? 11.023 36.659 44.766 1.00 28.78 94 GLN C O 1
ATOM 2712 N N . VAL C 1 95 ? 10.059 34.609 44.626 1.00 30.79 95 VAL C N 1
ATOM 2713 C CA . VAL C 1 95 ? 8.675 35.082 44.586 1.00 32.80 95 VAL C CA 1
ATOM 2714 C C . VAL C 1 95 ? 7.723 34.011 45.101 1.00 34.83 95 VAL C C 1
ATOM 2715 O O . VAL C 1 95 ? 8.048 32.814 45.085 1.00 34.25 95 VAL C O 1
ATOM 2719 N N . ASP C 1 96 ? 6.549 34.438 45.561 1.00 37.34 96 ASP C N 1
ATOM 2720 C CA . ASP C 1 96 ? 5.546 33.493 46.046 1.00 40.40 96 ASP C CA 1
ATOM 2721 C C . ASP C 1 96 ? 5.095 32.740 44.802 1.00 41.76 96 ASP C C 1
ATOM 2722 O O . ASP C 1 96 ? 4.878 33.357 43.759 1.00 42.03 96 ASP C O 1
ATOM 2727 N N . VAL C 1 97 ? 4.931 31.427 44.879 1.00 42.76 97 VAL C N 1
ATOM 2728 C CA . VAL C 1 97 ? 4.539 30.747 43.658 1.00 45.35 97 VAL C CA 1
ATOM 2729 C C . VAL C 1 97 ? 3.441 29.676 43.743 1.00 47.40 97 VAL C C 1
ATOM 2730 O O . VAL C 1 97 ? 3.659 28.536 43.348 1.00 48.79 97 VAL C O 1
ATOM 2734 N N . SER C 1 98 ? 2.255 30.047 44.235 1.00 49.66 98 SER C N 1
ATOM 2735 C CA . SER C 1 98 ? 1.131 29.100 44.322 1.00 50.42 98 SER C CA 1
ATOM 2736 C C . SER C 1 98 ? 0.567 28.846 42.912 1.00 50.84 98 SER C C 1
ATOM 2737 O O . SER C 1 98 ? -0.491 29.367 42.539 1.00 49.79 98 SER C O 1
ATOM 2740 N N . LYS C 1 99 ? 1.304 28.046 42.141 1.00 51.38 99 LYS C N 1
ATOM 2741 C CA . LYS C 1 99 ? 0.943 27.685 40.771 1.00 50.41 99 LYS C CA 1
ATOM 2742 C C . LYS C 1 99 ? 1.839 26.567 40.250 1.00 50.40 99 LYS C C 1
ATOM 2743 O O . LYS C 1 99 ? 2.191 25.640 40.985 1.00 51.16 99 LYS C O 1
ATOM 2749 N N . ASP C 1 103 ? 3.544 22.113 44.075 1.00 58.95 103 ASP C N 1
ATOM 2750 C CA . ASP C 1 103 ? 4.894 21.588 44.249 1.00 59.02 103 ASP C CA 1
ATOM 2751 C C . ASP C 1 103 ? 5.813 22.561 45.001 1.00 58.31 103 ASP C C 1
ATOM 2752 O O . ASP C 1 103 ? 6.703 22.130 45.737 1.00 58.37 103 ASP C O 1
ATOM 2754 N N . TYR C 1 104 ? 5.589 23.863 44.815 1.00 57.30 104 TYR C N 1
ATOM 2755 C CA . TYR C 1 104 ? 6.392 24.905 45.463 1.00 55.18 104 TYR C CA 1
ATOM 2756 C C . TYR C 1 104 ? 5.509 26.072 45.897 1.00 54.19 104 TYR C C 1
ATOM 2757 O O . TYR C 1 104 ? 4.429 26.276 45.343 1.00 54.06 104 TYR C O 1
ATOM 2766 N N . ASP C 1 105 ? 5.977 26.835 46.880 1.00 52.58 105 ASP C N 1
ATOM 2767 C CA . ASP C 1 105 ? 5.244 28.001 47.359 1.00 52.15 105 ASP C CA 1
ATOM 2768 C C . ASP C 1 105 ? 6.215 29.193 47.369 1.00 50.22 105 ASP C C 1
ATOM 2769 O O . ASP C 1 105 ? 5.881 30.297 47.819 1.00 50.19 105 ASP C O 1
ATOM 2774 N N . VAL C 1 106 ? 7.422 28.936 46.860 1.00 46.77 106 VAL C N 1
ATOM 2775 C CA . VAL C 1 106 ? 8.489 29.934 46.726 1.00 43.35 106 VAL C CA 1
ATOM 2776 C C . VAL C 1 106 ? 9.569 29.326 45.830 1.00 40.63 106 VAL C C 1
ATOM 2777 O O . VAL C 1 106 ? 9.888 28.141 45.956 1.00 38.71 106 VAL C O 1
ATOM 2781 N N . THR C 1 107 ? 10.124 30.133 44.929 1.00 37.90 107 THR C N 1
ATOM 2782 C CA . THR C 1 107 ? 11.147 29.649 44.009 1.00 34.95 107 THR C CA 1
ATOM 2783 C C . THR C 1 107 ? 11.947 30.805 43.422 1.00 32.88 107 THR C C 1
ATOM 2784 O O . THR C 1 107 ? 11.695 31.972 43.735 1.00 30.95 107 THR C O 1
ATOM 2788 N N . ALA C 1 108 ? 12.919 30.478 42.576 1.00 31.05 108 ALA C N 1
ATOM 2789 C CA . ALA C 1 108 ? 13.730 31.507 41.951 1.00 30.97 108 ALA C CA 1
ATOM 2790 C C . ALA C 1 108 ? 12.939 32.135 40.814 1.00 31.77 108 ALA C C 1
ATOM 2791 O O . ALA C 1 108 ? 12.334 31.419 40.013 1.00 31.59 108 ALA C O 1
ATOM 2793 N N . VAL C 1 109 ? 12.942 33.469 40.746 1.00 32.51 109 VAL C N 1
ATOM 2794 C CA . VAL C 1 109 ? 12.231 34.200 39.688 1.00 33.06 109 VAL C CA 1
ATOM 2795 C C . VAL C 1 109 ? 12.631 33.693 38.301 1.00 32.34 109 VAL C C 1
ATOM 2796 O O . VAL C 1 109 ? 11.845 33.753 37.358 1.00 32.69 109 VAL C O 1
ATOM 2798 N N . GLY C 1 110 ? 13.852 33.187 38.189 1.00 31.74 110 GLY C N 1
ATOM 2799 C CA . GLY C 1 110 ? 14.318 32.670 36.919 1.00 32.36 110 GLY C CA 1
ATOM 2800 C C . GLY C 1 110 ? 14.159 31.167 36.775 1.00 32.84 110 GLY C C 1
ATOM 2801 O O . GLY C 1 110 ? 14.613 30.584 35.790 1.00 32.43 110 GLY C O 1
ATOM 2802 N N . TRP C 1 111 ? 13.521 30.535 37.754 1.00 33.64 111 TRP C N 1
ATOM 2803 C CA . TRP C 1 111 ? 13.320 29.089 37.715 1.00 34.86 111 TRP C CA 1
ATOM 2804 C C . TRP C 1 111 ? 11.851 28.718 37.717 1.00 37.65 111 TRP C C 1
ATOM 2805 O O . TRP C 1 111 ? 11.504 27.540 37.815 1.00 38.77 111 TRP C O 1
ATOM 2816 N N . VAL C 1 112 ? 10.982 29.715 37.618 1.00 40.02 112 VAL C N 1
ATOM 2817 C CA . VAL C 1 112 ? 9.562 29.422 37.611 1.00 42.38 112 VAL C CA 1
ATOM 2818 C C . VAL C 1 112 ? 9.300 28.592 36.365 1.00 43.35 112 VAL C C 1
ATOM 2819 O O . VAL C 1 112 ? 9.551 29.046 35.251 1.00 44.43 112 VAL C O 1
ATOM 2823 N N . GLU C 1 113 ? 8.812 27.370 36.562 1.00 44.43 113 GLU C N 1
ATOM 2824 C CA . GLU C 1 113 ? 8.520 26.461 35.455 1.00 44.21 113 GLU C CA 1
ATOM 2825 C C . GLU C 1 113 ? 7.083 26.578 34.947 1.00 43.45 113 GLU C C 1
ATOM 2826 O O . GLU C 1 113 ? 6.160 26.901 35.695 1.00 42.76 113 GLU C O 1
ATOM 2828 N N . TYR C 1 114 ? 6.920 26.315 33.655 1.00 44.12 114 TYR C N 1
ATOM 2829 C CA . TYR C 1 114 ? 5.624 26.366 32.977 1.00 43.34 114 TYR C CA 1
ATOM 2830 C C . TYR C 1 114 ? 4.811 27.619 33.270 1.00 40.99 114 TYR C C 1
ATOM 2831 O O . TYR C 1 114 ? 3.604 27.549 33.452 1.00 39.60 114 TYR C O 1
ATOM 2840 N N . ALA C 1 115 ? 5.475 28.768 33.294 1.00 40.50 115 ALA C N 1
ATOM 2841 C CA . ALA C 1 115 ? 4.794 30.017 33.570 1.00 39.84 115 ALA C CA 1
ATOM 2842 C C . ALA C 1 115 ? 5.484 31.198 32.905 1.00 39.69 115 ALA C C 1
ATOM 2843 O O . ALA C 1 115 ? 6.577 31.069 32.363 1.00 39.71 115 ALA C O 1
ATOM 2845 N N . THR C 1 116 ? 4.831 32.354 32.943 1.00 40.32 116 THR C N 1
ATOM 2846 C CA . THR C 1 116 ? 5.393 33.564 32.355 1.00 40.84 116 THR C CA 1
ATOM 2847 C C . THR C 1 116 ? 5.472 34.652 33.425 1.00 40.00 116 THR C C 1
ATOM 2848 O O . THR C 1 116 ? 4.705 34.655 34.398 1.00 38.54 116 THR C O 1
ATOM 2852 N N . ILE C 1 117 ? 6.403 35.580 33.237 1.00 39.04 117 ILE C N 1
ATOM 2853 C CA . ILE C 1 117 ? 6.594 36.650 34.196 1.00 39.59 117 ILE C CA 1
ATOM 2854 C C . ILE C 1 117 ? 6.878 37.985 33.525 1.00 40.37 117 ILE C C 1
ATOM 2855 O O . ILE C 1 117 ? 7.831 38.097 32.754 1.00 41.22 117 ILE C O 1
ATOM 2860 N N . GLU C 1 118 ? 6.057 38.994 33.811 1.00 40.55 118 GLU C N 1
ATOM 2861 C CA . GLU C 1 118 ? 6.290 40.324 33.255 1.00 40.91 118 GLU C CA 1
ATOM 2862 C C . GLU C 1 118 ? 6.226 41.336 34.383 1.00 40.28 118 GLU C C 1
ATOM 2863 O O . GLU C 1 118 ? 5.301 41.316 35.204 1.00 39.45 118 GLU C O 1
ATOM 2869 N N . VAL C 1 119 ? 7.223 42.212 34.425 1.00 39.73 119 VAL C N 1
ATOM 2870 C CA . VAL C 1 119 ? 7.293 43.236 35.458 1.00 38.83 119 VAL C CA 1
ATOM 2871 C C . VAL C 1 119 ? 6.176 44.240 35.268 1.00 36.81 119 VAL C C 1
ATOM 2872 O O . VAL C 1 119 ? 5.942 44.702 34.150 1.00 35.66 119 VAL C O 1
ATOM 2876 N N . ILE C 1 120 ? 5.498 44.586 36.360 1.00 35.59 120 ILE C N 1
ATOM 2877 C CA . ILE C 1 120 ? 4.409 45.559 36.295 1.00 34.77 120 ILE C CA 1
ATOM 2878 C C . ILE C 1 120 ? 4.598 46.685 37.306 1.00 35.36 120 ILE C C 1
ATOM 2879 O O . ILE C 1 120 ? 3.662 47.425 37.597 1.00 34.77 120 ILE C O 1
ATOM 2884 N N . GLY C 1 121 ? 5.813 46.814 37.837 1.00 37.12 121 GLY C N 1
ATOM 2885 C CA . GLY C 1 121 ? 6.093 47.868 38.800 1.00 38.25 121 GLY C CA 1
ATOM 2886 C C . GLY C 1 121 ? 6.920 47.433 39.997 1.00 38.91 121 GLY C C 1
ATOM 2887 O O . GLY C 1 121 ? 7.539 46.376 39.985 1.00 38.95 121 GLY C O 1
ATOM 2888 N N . ASP C 1 122 ? 6.931 48.266 41.034 1.00 40.74 122 ASP C N 1
ATOM 2889 C CA . ASP C 1 122 ? 7.669 47.995 42.273 1.00 39.97 122 ASP C CA 1
ATOM 2890 C C . ASP C 1 122 ? 6.896 48.541 43.478 1.00 40.06 122 ASP C C 1
ATOM 2891 O O . ASP C 1 122 ? 5.997 49.378 43.333 1.00 37.94 122 ASP C O 1
ATOM 2896 N N . VAL C 1 123 ? 7.272 48.085 44.667 1.00 40.71 123 VAL C N 1
ATOM 2897 C CA . VAL C 1 123 ? 6.594 48.496 45.887 1.00 41.75 123 VAL C CA 1
ATOM 2898 C C . VAL C 1 123 ? 6.760 49.975 46.225 1.00 42.77 123 VAL C C 1
ATOM 2899 O O . VAL C 1 123 ? 5.999 50.513 47.041 1.00 42.47 123 VAL C O 1
ATOM 2903 N N . TYR C 1 124 ? 7.747 50.633 45.613 1.00 42.73 124 TYR C N 1
ATOM 2904 C CA . TYR C 1 124 ? 7.968 52.061 45.868 1.00 42.46 124 TYR C CA 1
ATOM 2905 C C . TYR C 1 124 ? 7.114 52.969 44.974 1.00 44.50 124 TYR C C 1
ATOM 2906 O O . TYR C 1 124 ? 6.763 54.088 45.359 1.00 45.27 124 TYR C O 1
ATOM 2915 N N . GLN C 1 125 ? 6.764 52.483 43.790 1.00 46.50 125 GLN C N 1
ATOM 2916 C CA . GLN C 1 125 ? 5.956 53.265 42.860 1.00 47.59 125 GLN C CA 1
ATOM 2917 C C . GLN C 1 125 ? 4.575 52.657 42.574 1.00 47.70 125 GLN C C 1
ATOM 2918 O O . GLN C 1 125 ? 3.761 53.261 41.872 1.00 46.12 125 GLN C O 1
ATOM 2924 N N . ASN C 1 126 ? 4.309 51.466 43.106 1.00 47.98 126 ASN C N 1
ATOM 2925 C CA . ASN C 1 126 ? 3.018 50.823 42.874 1.00 46.99 126 ASN C CA 1
ATOM 2926 C C . ASN C 1 126 ? 2.595 49.842 43.954 1.00 45.04 126 ASN C C 1
ATOM 2927 O O . ASN C 1 126 ? 2.635 48.635 43.734 1.00 47.23 126 ASN C O 1
ATOM 2932 N N . PRO C 1 127 ? 2.210 50.331 45.137 1.00 44.89 127 PRO C N 1
ATOM 2933 C CA . PRO C 1 127 ? 1.795 49.349 46.150 1.00 46.11 127 PRO C CA 1
ATOM 2934 C C . PRO C 1 127 ? 0.436 48.747 45.732 1.00 48.77 127 PRO C C 1
ATOM 2935 O O . PRO C 1 127 ? -0.624 49.130 46.245 1.00 47.83 127 PRO C O 1
ATOM 2939 N N . GLU C 1 128 ? 0.492 47.804 44.793 1.00 50.79 128 GLU C N 1
ATOM 2940 C CA . GLU C 1 128 ? -0.698 47.148 44.251 1.00 52.23 128 GLU C CA 1
ATOM 2941 C C . GLU C 1 128 ? -0.697 45.641 44.460 1.00 51.74 128 GLU C C 1
ATOM 2942 O O . GLU C 1 128 ? -1.276 44.906 43.675 1.00 52.61 128 GLU C O 1
ATOM 2948 N N . LEU C 1 129 ? -0.069 45.191 45.542 1.00 55.03 129 LEU C N 1
ATOM 2949 C CA . LEU C 1 129 ? -0.015 43.766 45.824 1.00 57.13 129 LEU C CA 1
ATOM 2950 C C . LEU C 1 129 ? -1.332 43.177 46.329 1.00 58.63 129 LEU C C 1
ATOM 2951 O O . LEU C 1 129 ? -1.341 42.084 46.899 1.00 60.30 129 LEU C O 1
ATOM 2956 N N . LEU C 1 130 ? -2.436 43.890 46.110 1.00 63.24 130 LEU C N 1
ATOM 2957 C CA . LEU C 1 130 ? -3.764 43.433 46.542 1.00 66.09 130 LEU C CA 1
ATOM 2958 C C . LEU C 1 130 ? -4.854 43.949 45.609 1.00 67.71 130 LEU C C 1
ATOM 2959 O O . LEU C 1 130 ? -5.167 45.135 45.615 1.00 67.99 130 LEU C O 1
ATOM 2964 N N . GLU C 1 131 ? -5.430 43.055 44.811 1.00 70.10 131 GLU C N 1
ATOM 2965 C CA . GLU C 1 131 ? -6.485 43.418 43.861 1.00 72.94 131 GLU C CA 1
ATOM 2966 C C . GLU C 1 131 ? -7.799 43.813 44.536 1.00 74.54 131 GLU C C 1
ATOM 2967 O O . GLU C 1 131 ? -8.832 43.166 44.244 1.00 74.93 131 GLU C O 1
#

B-factor: mean 44.62, std 13.29, range [4.16, 98.15]

Foldseek 3Di:
DQWKFKFQQPGGTPPPAQWDKDADPVRWIFIWGCDDPDIHTPHTRVPVNMDMHWDQAPNDTDYFFWKWKAFLPDNLAIATWTFDCPPNAGWTQVPSVGIDHPNPPDRTDIGGDGHCRVCVPVRDDDD/DDWKFKDQQPRGTPPPAFWDWAQDPVRKIWIWGADPNDTHTDHIVVPVNMDMHWDQAPNDIHDFAWKWKAFLPPSLQIFTWTFDCPPNARKIARVSVDGIDGPNPDPGTDIGGDTGCRPDPPVGDDDDDD/DQWKFKDQQPGGTPPDAQWDWDADPVGKIWIWGADPRDIHTPHIPVDPRMDMHWDQAPRDTDYFQFWKKKAFQVRPDIATWGFHCPPNAGKTQDPVVGRMDGPRPDPRIDMDTDGGCSVDVPRDD

Sequence (382 aa):
NTAYRVWDGEQHYWDDEGLSLIIKSNGDWTLKRLYTDVLVPVVDSTNRNAALWGAKVRGKFIYDRSIVKITSDDKESSDVCEVKFSDGVFQVDVSKYDVTAVGWVEYATIEVIGDVYQNPELLEGVKNTAYRVWDGEQHYWDDEGLSLIIKSNGDWTLKRLYTDVLVPVVDSTNRNAALWGAKVRGKFIYDRSIVKITSDDKESSDVCEVKFSDGVFQVDVSKDYDVTAVGWVEYATIEVIGDVYQNPELLEGVKLENTAYRVWDGEQHYWDDEGLSLIIKSNGDWTLKRLYTDVLVPVVDSTNRNAALWGAKVRGKFIYDRSIVKITSDDKESSDVCEVKFSDGVFQVDVSKDYDVTAVGWVEYATIEVIGDVYQNPELLE